Protein AF-A0A2G8KK95-F1 (afdb_monomer)

Structure (mmCIF, N/CA/C/O backbone):
data_AF-A0A2G8KK95-F1
#
_entry.id   AF-A0A2G8KK95-F1
#
loop_
_atom_site.group_PDB
_atom_site.id
_atom_site.type_symbol
_atom_site.label_atom_id
_atom_site.label_alt_id
_atom_site.label_comp_id
_atom_site.label_asym_id
_atom_site.label_entity_id
_atom_site.label_seq_id
_atom_site.pdbx_PDB_ins_code
_atom_site.Cartn_x
_atom_site.Cartn_y
_atom_site.Cartn_z
_atom_site.occupancy
_atom_site.B_iso_or_equiv
_atom_site.auth_seq_id
_atom_site.auth_comp_id
_atom_site.auth_asym_id
_atom_site.auth_atom_id
_atom_site.pdbx_PDB_model_num
ATOM 1 N N . ASP A 1 1 ? -26.599 20.640 -7.470 1.00 60.91 1 ASP A N 1
ATOM 2 C CA . ASP A 1 1 ? -27.964 20.357 -6.998 1.00 60.91 1 ASP A CA 1
ATOM 3 C C . ASP A 1 1 ? -27.904 19.039 -6.239 1.00 60.91 1 ASP A C 1
ATOM 5 O O . ASP A 1 1 ? -27.429 18.066 -6.807 1.00 60.91 1 ASP A O 1
ATOM 9 N N . THR A 1 2 ? -28.212 19.035 -4.943 1.00 70.31 2 THR A N 1
ATOM 10 C CA . THR A 1 2 ? -28.017 17.878 -4.039 1.00 70.31 2 THR A CA 1
ATOM 11 C C . THR A 1 2 ? -29.329 17.175 -3.678 1.00 70.31 2 THR A C 1
ATOM 13 O O . THR A 1 2 ? -29.336 16.231 -2.890 1.00 70.31 2 THR A O 1
ATOM 16 N N . THR A 1 3 ? -30.442 17.614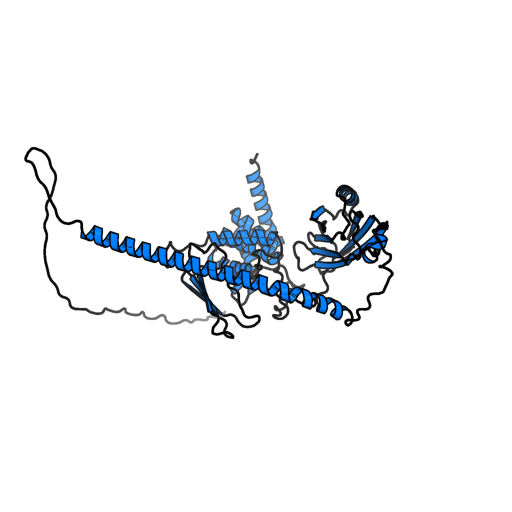 -4.269 1.00 76.06 3 THR A N 1
ATOM 17 C CA . THR A 1 3 ? -31.812 17.208 -3.919 1.00 76.06 3 THR A CA 1
ATOM 18 C C . THR A 1 3 ? -32.092 15.706 -4.058 1.00 76.06 3 THR A C 1
ATOM 20 O O . THR A 1 3 ? -32.902 15.180 -3.302 1.00 76.06 3 THR A O 1
ATOM 23 N N . GLY A 1 4 ? -31.394 14.997 -4.953 1.00 85.81 4 GLY A N 1
ATOM 24 C CA . GLY A 1 4 ? -31.531 13.543 -5.139 1.00 85.81 4 GLY A CA 1
ATOM 25 C C . GLY A 1 4 ? -30.644 12.658 -4.248 1.00 85.81 4 GLY A C 1
ATOM 26 O O . GLY A 1 4 ? -30.810 11.439 -4.264 1.00 85.81 4 GLY A O 1
ATOM 27 N N . ILE A 1 5 ? -29.703 13.224 -3.477 1.00 88.94 5 ILE A N 1
ATOM 28 C CA . ILE A 1 5 ? -28.733 12.432 -2.692 1.00 88.94 5 ILE A CA 1
ATOM 29 C C . ILE A 1 5 ? -29.410 11.581 -1.597 1.00 88.94 5 ILE A C 1
ATOM 31 O O . ILE A 1 5 ? -29.092 10.395 -1.521 1.00 88.94 5 ILE A O 1
ATOM 35 N N . PRO A 1 6 ? -30.368 12.091 -0.792 1.00 89.56 6 PRO A N 1
ATOM 36 C CA . PRO A 1 6 ? -31.013 11.280 0.248 1.00 89.56 6 PRO A CA 1
ATOM 37 C C . PRO A 1 6 ? -31.802 10.089 -0.314 1.00 89.56 6 PRO A C 1
ATOM 39 O O . PRO A 1 6 ? -31.794 9.008 0.270 1.00 89.56 6 PRO A O 1
ATOM 42 N N . GLU A 1 7 ? -32.445 10.257 -1.475 1.00 91.25 7 GLU A N 1
ATOM 43 C CA . GLU A 1 7 ? -33.155 9.166 -2.151 1.00 91.25 7 GLU A CA 1
ATOM 44 C C . GLU A 1 7 ? -32.170 8.117 -2.691 1.00 91.25 7 GLU A C 1
ATOM 46 O O . GLU A 1 7 ? -32.394 6.916 -2.540 1.00 91.25 7 GLU A O 1
ATOM 51 N N . ALA A 1 8 ? -31.045 8.553 -3.269 1.00 92.31 8 ALA A N 1
ATOM 52 C CA . ALA A 1 8 ? -29.988 7.651 -3.716 1.00 92.31 8 ALA A CA 1
ATOM 53 C C . ALA A 1 8 ? -29.384 6.842 -2.552 1.00 92.31 8 ALA A C 1
ATOM 55 O O . ALA A 1 8 ? -29.247 5.627 -2.684 1.00 92.31 8 ALA A O 1
ATOM 56 N N . LEU A 1 9 ? -29.106 7.484 -1.410 1.00 91.88 9 LEU A N 1
ATOM 57 C CA . LEU A 1 9 ? -28.622 6.823 -0.191 1.00 91.88 9 LEU A CA 1
ATOM 58 C C . LEU A 1 9 ? -29.627 5.797 0.346 1.00 91.88 9 LEU A C 1
ATOM 60 O O . LEU A 1 9 ? -29.241 4.674 0.658 1.00 91.88 9 LEU A O 1
ATOM 64 N N . SER A 1 10 ? -30.919 6.138 0.393 1.00 91.12 10 SER A N 1
ATOM 65 C CA . SER A 1 10 ? -31.965 5.200 0.822 1.00 91.12 10 SER A CA 1
ATOM 66 C C . SER A 1 10 ? -32.035 3.969 -0.090 1.00 91.12 10 SER A C 1
ATOM 68 O O . SER A 1 10 ? -32.030 2.844 0.407 1.00 91.12 10 SER A O 1
ATOM 70 N N . ARG A 1 11 ? -32.016 4.159 -1.419 1.00 94.06 11 ARG A N 1
ATOM 71 C CA . ARG A 1 11 ? -31.996 3.042 -2.383 1.00 94.06 11 ARG A CA 1
ATOM 72 C C . ARG A 1 11 ? -30.727 2.191 -2.259 1.00 94.06 11 ARG A C 1
ATOM 74 O O . ARG A 1 11 ? -30.816 0.974 -2.393 1.00 94.06 11 ARG A O 1
ATOM 81 N N . ALA A 1 12 ? -29.576 2.807 -1.981 1.00 94.56 12 ALA A N 1
ATOM 82 C CA . ALA A 1 12 ? -28.319 2.097 -1.752 1.00 94.56 12 ALA A CA 1
ATOM 83 C C . ALA A 1 12 ? -28.360 1.250 -0.467 1.00 94.56 12 ALA A C 1
ATOM 85 O O . ALA A 1 12 ? -28.041 0.066 -0.531 1.00 94.56 12 ALA A O 1
ATOM 86 N N . SER A 1 13 ? -28.835 1.800 0.661 1.00 93.69 13 SER A N 1
ATOM 87 C CA . SER A 1 13 ? -29.000 1.044 1.918 1.00 93.69 13 SER A CA 1
ATOM 88 C C . SER A 1 13 ? -29.896 -0.177 1.711 1.00 93.69 13 SER A C 1
ATOM 90 O O . SER A 1 13 ? -29.483 -1.300 1.983 1.00 93.69 13 SER A O 1
ATOM 92 N N . THR A 1 14 ? -31.077 0.010 1.112 1.00 94.50 14 THR A N 1
ATOM 93 C CA . THR A 1 14 ? -32.014 -1.093 0.838 1.00 94.50 14 THR A CA 1
ATOM 94 C C . THR A 1 14 ? -31.444 -2.146 -0.119 1.00 94.50 14 THR A C 1
ATOM 96 O O . THR A 1 14 ? -31.793 -3.321 -0.004 1.00 94.50 14 THR A O 1
ATOM 99 N N . PHE A 1 15 ? -30.563 -1.771 -1.052 1.00 95.88 15 PHE A N 1
ATOM 100 C CA . PHE A 1 15 ? -29.852 -2.741 -1.889 1.00 95.88 15 PHE A CA 1
ATOM 101 C C . PHE A 1 15 ? -28.841 -3.563 -1.077 1.00 95.88 15 PHE A C 1
ATOM 103 O O . PHE A 1 15 ? -28.842 -4.793 -1.189 1.00 95.88 15 PHE A O 1
ATOM 110 N N . LEU A 1 16 ? -28.014 -2.901 -0.256 1.00 95.88 16 LEU A N 1
ATOM 111 C CA . LEU A 1 16 ? -27.007 -3.548 0.591 1.00 95.88 16 LEU A CA 1
ATOM 112 C C . LEU A 1 16 ? -27.654 -4.506 1.595 1.00 95.88 16 LEU A C 1
ATOM 114 O O . LEU A 1 16 ? -27.241 -5.658 1.673 1.00 95.88 16 LEU A O 1
ATOM 118 N N . GLU A 1 17 ? -28.726 -4.079 2.268 1.00 95.19 17 GLU A N 1
ATOM 119 C CA . GLU A 1 17 ? -29.513 -4.874 3.228 1.00 95.19 17 GLU A CA 1
ATOM 120 C C . GLU A 1 17 ? -29.966 -6.234 2.662 1.00 95.19 17 GLU A C 1
ATOM 122 O O . GLU A 1 17 ? -30.062 -7.218 3.394 1.00 95.19 17 GLU A O 1
ATOM 127 N N . GLN A 1 18 ? -30.197 -6.318 1.348 1.00 95.38 18 GLN A N 1
ATOM 128 C CA . GLN A 1 18 ? -30.616 -7.546 0.662 1.00 95.38 18 GLN A CA 1
ATOM 129 C C . GLN A 1 18 ? -29.451 -8.482 0.289 1.00 95.38 18 GLN A C 1
ATOM 131 O O . GLN A 1 18 ? -29.699 -9.644 -0.037 1.00 95.38 18 GLN A O 1
ATOM 136 N N . GLN A 1 19 ? -28.193 -8.023 0.334 1.00 94.94 19 GLN A N 1
ATOM 137 C CA . GLN A 1 19 ? -27.037 -8.813 -0.114 1.00 94.94 19 GLN A CA 1
ATOM 138 C C . GLN A 1 19 ? -26.470 -9.777 0.939 1.00 94.94 19 GLN A C 1
ATOM 140 O O . GLN A 1 19 ? -25.648 -10.613 0.567 1.00 94.94 19 GLN A O 1
ATOM 145 N N . LEU A 1 20 ? -26.897 -9.725 2.211 1.00 93.19 20 LEU A N 1
ATOM 146 C CA . LEU A 1 20 ? -26.263 -10.481 3.310 1.00 93.19 20 LEU A CA 1
ATOM 147 C C . LEU A 1 20 ? -26.042 -11.969 2.978 1.00 93.19 20 LEU A C 1
ATOM 149 O O . LEU A 1 20 ? -24.920 -12.457 3.036 1.00 93.19 20 LEU A O 1
ATOM 153 N N . ASN A 1 21 ? -27.087 -12.667 2.519 1.00 92.44 21 ASN A N 1
ATOM 154 C CA . ASN A 1 21 ? -27.018 -14.093 2.161 1.00 92.44 21 ASN A CA 1
ATOM 155 C C . ASN A 1 21 ? -26.041 -14.405 1.011 1.00 92.44 21 ASN A C 1
ATOM 157 O O . ASN A 1 21 ? -25.591 -15.543 0.879 1.00 92.44 21 ASN A O 1
ATOM 161 N N . ARG A 1 22 ? -25.747 -13.420 0.152 1.00 91.75 22 ARG A N 1
ATOM 162 C CA . ARG A 1 22 ? -24.818 -13.548 -0.978 1.00 91.75 22 ARG A CA 1
ATOM 163 C C . ARG A 1 22 ? -23.371 -13.343 -0.536 1.00 91.75 22 ARG A C 1
ATOM 165 O O . ARG A 1 22 ? -22.511 -14.080 -1.001 1.00 91.75 22 ARG A O 1
ATOM 172 N N . ILE A 1 23 ? -23.124 -12.376 0.350 1.00 92.25 23 ILE A N 1
ATOM 173 C CA . ILE A 1 23 ? -21.772 -11.994 0.792 1.00 92.25 23 ILE A CA 1
ATOM 174 C C . ILE A 1 23 ? -21.347 -12.630 2.125 1.00 92.25 23 ILE A C 1
ATOM 176 O O . ILE A 1 23 ? -20.234 -12.411 2.566 1.00 92.25 23 ILE A O 1
ATOM 180 N N . GLN A 1 24 ? -22.182 -13.458 2.761 1.00 89.00 24 GLN A N 1
ATOM 181 C CA . GLN A 1 24 ? -21.919 -14.102 4.066 1.00 89.00 24 GLN A CA 1
ATOM 182 C C . GLN A 1 24 ? -20.615 -14.934 4.186 1.00 89.00 24 GLN A C 1
ATOM 184 O O . GLN A 1 24 ? -20.319 -15.430 5.269 1.00 89.00 24 GLN A O 1
ATOM 189 N N . ARG A 1 25 ? -19.875 -15.151 3.090 1.00 86.00 25 ARG A N 1
ATOM 190 C CA . ARG A 1 25 ? -18.564 -15.835 3.049 1.00 86.00 25 ARG A CA 1
ATOM 191 C C . ARG A 1 25 ? -17.423 -14.943 2.548 1.00 86.00 25 ARG A C 1
ATOM 193 O O . ARG A 1 25 ? -16.309 -15.423 2.408 1.00 86.00 25 ARG A O 1
ATOM 200 N N . ASP A 1 26 ? -17.717 -13.687 2.243 1.00 88.75 26 ASP A N 1
ATOM 201 C CA . ASP A 1 26 ? -16.790 -12.696 1.709 1.00 88.75 26 ASP A CA 1
ATOM 202 C C . ASP A 1 26 ? -16.532 -11.658 2.818 1.00 88.75 26 ASP A C 1
ATOM 204 O O . ASP A 1 26 ? -17.350 -10.750 3.014 1.00 88.75 26 ASP A O 1
ATOM 208 N N . PRO A 1 27 ? -15.458 -11.818 3.615 1.00 91.00 27 PRO A N 1
ATOM 209 C CA . PRO A 1 27 ? -15.179 -10.927 4.737 1.00 91.00 27 PRO A CA 1
ATOM 210 C C . PRO A 1 27 ? -14.859 -9.498 4.279 1.00 91.00 27 PRO A C 1
ATOM 212 O O . PRO A 1 27 ? -15.204 -8.553 4.988 1.00 91.00 27 PRO A O 1
ATOM 215 N N . PHE A 1 28 ? -14.284 -9.325 3.084 1.00 91.00 28 PHE A N 1
ATOM 216 C CA . PHE A 1 28 ? -13.981 -8.017 2.503 1.00 91.00 28 PHE A CA 1
ATOM 217 C C . PHE A 1 28 ? -15.271 -7.244 2.192 1.00 91.00 28 PHE A C 1
ATOM 219 O O . PHE A 1 28 ? -15.488 -6.140 2.706 1.00 91.00 28 PHE A O 1
ATOM 226 N N . ALA A 1 29 ? -16.197 -7.854 1.443 1.00 93.00 29 ALA A N 1
ATOM 227 C CA . ALA A 1 29 ? -17.495 -7.249 1.157 1.00 93.00 29 ALA A CA 1
ATOM 228 C C . ALA A 1 29 ? -18.336 -7.050 2.429 1.00 93.00 29 ALA A C 1
ATOM 230 O O . ALA A 1 29 ? -19.009 -6.022 2.561 1.00 93.00 29 ALA A O 1
ATOM 231 N N . LEU A 1 30 ? -18.295 -7.992 3.382 1.00 95.12 30 LEU A N 1
ATOM 232 C CA . LEU A 1 30 ? -18.975 -7.853 4.675 1.00 95.12 30 LEU A CA 1
ATOM 233 C C . LEU A 1 30 ? -18.446 -6.666 5.479 1.00 95.12 30 LEU A C 1
ATOM 235 O O . LEU A 1 30 ? -19.264 -5.916 6.013 1.00 95.12 30 LEU A O 1
ATOM 239 N N . ALA A 1 31 ? -17.130 -6.463 5.563 1.00 96.31 31 ALA A N 1
ATOM 240 C CA . ALA A 1 31 ? -16.537 -5.359 6.318 1.00 96.31 31 ALA A CA 1
ATOM 241 C C . ALA A 1 31 ? -17.004 -3.997 5.778 1.00 96.31 31 ALA A C 1
ATOM 243 O O . ALA A 1 31 ? -17.543 -3.178 6.532 1.00 96.31 31 ALA A O 1
ATOM 244 N N . ILE A 1 32 ? -16.912 -3.800 4.457 1.00 95.88 32 ILE A N 1
ATOM 245 C CA . ILE A 1 32 ? -17.357 -2.573 3.774 1.00 95.88 32 ILE A CA 1
ATOM 246 C C . ILE A 1 32 ? -18.867 -2.357 3.954 1.00 95.88 32 ILE A C 1
ATOM 248 O O . ILE A 1 32 ? -19.299 -1.263 4.329 1.00 95.88 32 ILE A O 1
ATOM 252 N N . CYS A 1 33 ? -19.683 -3.394 3.732 1.00 96.38 33 CYS A N 1
ATOM 253 C CA . CYS A 1 33 ? -21.138 -3.295 3.884 1.00 96.38 33 CYS A CA 1
ATOM 254 C C . CYS A 1 33 ? -21.543 -3.003 5.333 1.00 96.38 33 CYS A C 1
ATOM 256 O O . CYS A 1 33 ? -22.437 -2.188 5.557 1.00 96.38 33 CYS A O 1
ATOM 258 N N . THR A 1 34 ? -20.880 -3.623 6.314 1.00 97.19 34 THR A N 1
ATOM 259 C CA . THR A 1 34 ? -21.140 -3.381 7.741 1.00 97.19 34 THR A CA 1
ATOM 260 C C . THR A 1 34 ? -20.841 -1.927 8.090 1.00 97.19 34 THR A C 1
ATOM 262 O O . THR A 1 34 ? -21.708 -1.253 8.640 1.00 97.19 34 THR A O 1
ATOM 265 N N . TYR A 1 35 ? -19.669 -1.405 7.711 1.00 97.50 35 TYR A N 1
ATOM 266 C CA . TYR A 1 35 ? -19.308 -0.009 7.971 1.00 97.50 35 TYR A CA 1
ATOM 267 C C . TYR A 1 35 ? -20.305 0.976 7.338 1.00 97.50 35 TYR A C 1
ATOM 269 O O . TYR A 1 35 ? -20.819 1.864 8.023 1.00 97.50 35 TYR A O 1
ATOM 277 N N . ALA A 1 36 ? -20.652 0.779 6.062 1.00 96.88 36 ALA A N 1
ATOM 278 C CA . ALA A 1 36 ? -21.606 1.631 5.352 1.00 96.88 36 ALA A CA 1
ATOM 279 C C . ALA A 1 36 ? -23.016 1.605 5.976 1.00 96.88 36 ALA A C 1
ATOM 281 O O . ALA A 1 36 ? -23.648 2.655 6.118 1.00 96.88 36 ALA A O 1
ATOM 282 N N . LEU A 1 37 ? -23.506 0.428 6.382 1.00 96.69 37 LEU A N 1
ATOM 283 C CA . LEU A 1 37 ? -24.818 0.273 7.021 1.00 96.69 37 LEU A CA 1
ATOM 284 C C . LEU A 1 37 ? -24.848 0.849 8.444 1.00 96.69 37 LEU A C 1
ATOM 286 O O . LEU A 1 37 ? -25.856 1.453 8.818 1.00 96.69 37 LEU A O 1
ATOM 290 N N . THR A 1 38 ? -23.759 0.722 9.212 1.00 96.31 38 THR A N 1
ATOM 291 C CA . THR A 1 38 ? -23.624 1.342 10.542 1.00 96.31 38 THR A CA 1
ATOM 292 C C . THR A 1 38 ? -23.627 2.868 10.435 1.00 96.31 38 THR A C 1
ATOM 294 O O . THR A 1 38 ? -24.418 3.516 11.118 1.00 96.31 38 THR A O 1
ATOM 297 N N . LEU A 1 39 ? -22.841 3.454 9.518 1.00 95.06 39 LEU A N 1
ATOM 298 C CA . LEU A 1 39 ? -22.873 4.901 9.244 1.00 95.06 39 LEU A CA 1
ATOM 299 C C . LEU A 1 39 ? -24.251 5.387 8.766 1.00 95.06 39 LEU A C 1
ATOM 301 O O . LEU A 1 39 ? -24.680 6.486 9.115 1.00 95.06 39 LEU A O 1
ATOM 305 N N . GLY A 1 40 ? -24.950 4.575 7.969 1.00 92.31 40 GLY A N 1
ATOM 306 C CA . GLY A 1 40 ? -26.310 4.856 7.507 1.00 92.31 40 GLY A CA 1
ATOM 307 C C . GLY A 1 40 ? -27.395 4.706 8.582 1.00 92.31 40 GLY A C 1
ATOM 308 O O . GLY A 1 40 ? -28.545 5.057 8.321 1.00 92.31 40 GLY A O 1
ATOM 309 N N . GLY A 1 41 ? -27.063 4.183 9.769 1.00 92.94 41 GLY A N 1
ATOM 310 C CA . GLY A 1 41 ? -28.029 3.893 10.831 1.00 92.94 41 GLY A CA 1
ATOM 311 C C . GLY A 1 41 ? -29.037 2.795 10.469 1.00 92.94 41 GLY A C 1
ATOM 312 O O . GLY A 1 41 ? -30.161 2.805 10.976 1.00 92.94 41 GLY A O 1
ATOM 313 N N . SER A 1 42 ? -28.677 1.872 9.569 1.00 94.81 42 SER A N 1
ATOM 314 C CA . SER A 1 42 ? -29.578 0.803 9.124 1.00 94.81 42 SER A CA 1
ATOM 315 C C . SER A 1 42 ? -29.850 -0.201 10.255 1.00 94.81 42 SER A C 1
ATOM 317 O O . SER A 1 42 ? -28.908 -0.663 10.906 1.00 94.81 42 SER A O 1
ATOM 319 N N . PRO A 1 43 ? -31.110 -0.637 10.467 1.00 93.06 43 PRO A N 1
ATOM 320 C CA . PRO A 1 43 ? -31.439 -1.627 11.495 1.00 93.06 43 PRO A CA 1
ATOM 321 C C . PRO A 1 43 ? -30.816 -3.008 11.233 1.00 93.06 43 PRO A C 1
ATOM 323 O O . PRO A 1 43 ? -30.762 -3.831 12.144 1.00 93.06 43 PRO A O 1
ATOM 326 N N . PHE A 1 44 ? -30.337 -3.275 10.012 1.00 93.81 44 PHE A N 1
ATOM 327 C CA . PHE A 1 44 ? -29.673 -4.531 9.656 1.00 93.81 44 PHE A CA 1
ATOM 328 C C . PHE A 1 44 ? -28.169 -4.539 9.958 1.00 93.81 44 PHE A C 1
ATOM 330 O O . PHE A 1 44 ? -27.567 -5.612 9.918 1.00 93.81 44 PHE A O 1
ATOM 337 N N . ALA A 1 45 ? -27.559 -3.394 10.296 1.00 94.69 45 ALA A N 1
ATOM 338 C CA . ALA A 1 45 ? -26.118 -3.285 10.540 1.00 94.69 45 ALA A CA 1
ATOM 339 C C . ALA A 1 45 ? -25.612 -4.312 11.572 1.00 94.69 45 ALA A C 1
ATOM 341 O O . ALA A 1 45 ? -24.604 -4.975 11.342 1.00 94.69 45 ALA A O 1
ATOM 342 N N . GLY A 1 46 ? -26.374 -4.546 12.649 1.00 94.06 46 GLY A N 1
ATOM 343 C CA . GLY A 1 46 ? -26.054 -5.566 13.655 1.00 94.06 46 GLY A CA 1
ATOM 344 C C . GLY A 1 46 ? -26.033 -7.006 13.116 1.00 94.06 46 GLY A C 1
ATOM 345 O O . GLY A 1 46 ? -25.226 -7.811 13.566 1.00 94.06 46 GLY A O 1
ATOM 346 N N . SER A 1 47 ? -26.863 -7.343 12.121 1.00 95.38 47 SER A N 1
ATOM 347 C CA . SER A 1 47 ? -26.868 -8.679 11.498 1.00 95.38 47 SER A CA 1
ATOM 348 C C . SER A 1 47 ? -25.674 -8.894 10.567 1.00 95.38 47 SER A C 1
ATOM 350 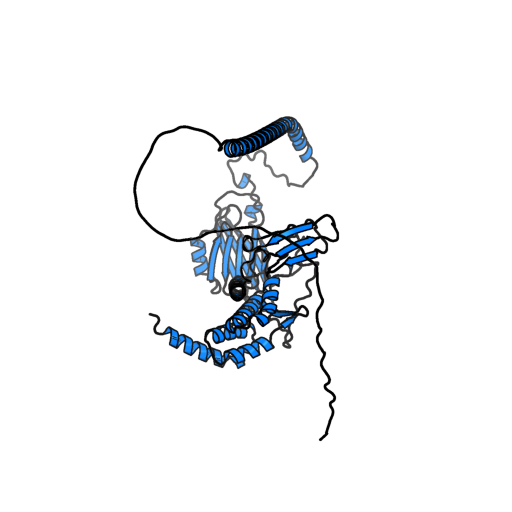O O . SER A 1 47 ? -25.076 -9.972 10.572 1.00 95.38 47 SER A O 1
ATOM 352 N N . PHE A 1 48 ? -25.297 -7.863 9.805 1.00 96.88 48 PHE A N 1
ATOM 353 C CA . PHE A 1 48 ? -24.050 -7.864 9.033 1.00 96.88 48 PHE A CA 1
ATOM 354 C C . PHE A 1 48 ? -22.852 -8.004 9.972 1.00 96.88 48 PHE A C 1
ATOM 356 O O . PHE A 1 48 ? -21.999 -8.863 9.754 1.00 96.88 48 PHE A O 1
ATOM 363 N N . ARG A 1 49 ? -22.861 -7.257 11.081 1.00 95.00 49 ARG A N 1
ATOM 364 C CA . ARG A 1 49 ? -21.809 -7.306 12.088 1.00 95.00 49 ARG A CA 1
ATOM 365 C C . ARG A 1 49 ? -21.650 -8.683 12.730 1.00 95.00 49 ARG A C 1
ATOM 367 O O . ARG A 1 49 ? -20.564 -9.235 12.656 1.00 95.00 49 ARG A O 1
ATOM 374 N N . SER A 1 50 ? -22.714 -9.300 13.249 1.00 95.25 50 SER A N 1
ATOM 375 C CA . SER A 1 50 ? -22.602 -10.657 13.818 1.00 95.25 50 SER A CA 1
ATOM 376 C C . SER A 1 50 ? -22.118 -11.703 12.803 1.00 95.25 50 SER A C 1
ATOM 378 O O . SER A 1 50 ? -21.526 -12.707 13.194 1.00 95.25 50 SER A O 1
ATOM 380 N N . THR A 1 51 ? -22.350 -11.476 11.505 1.00 95.00 51 THR A N 1
ATOM 381 C CA . THR A 1 51 ? -21.810 -12.327 10.433 1.00 95.00 51 THR A CA 1
ATOM 382 C C . THR A 1 51 ? -20.311 -12.076 10.239 1.00 95.00 51 THR A C 1
ATOM 384 O O . THR A 1 51 ? -19.542 -13.033 10.211 1.00 95.00 51 THR A O 1
ATOM 387 N N . LEU A 1 52 ? -19.879 -10.811 10.192 1.00 95.06 52 LEU A N 1
ATOM 388 C CA . LEU A 1 52 ? -18.465 -10.423 10.142 1.00 95.06 52 LEU A CA 1
ATOM 389 C C . LEU A 1 52 ? -17.679 -10.959 11.353 1.00 95.06 52 LEU A C 1
ATOM 391 O O . LEU A 1 52 ? -16.621 -11.557 11.176 1.00 95.06 52 LEU A O 1
ATOM 395 N N . ASP A 1 53 ? -18.226 -10.833 12.564 1.00 94.12 53 ASP A N 1
ATOM 396 C CA . ASP A 1 53 ? -17.620 -11.339 13.805 1.00 94.12 53 ASP A CA 1
ATOM 397 C C . ASP A 1 53 ? -17.439 -12.866 13.777 1.00 94.12 53 ASP A C 1
ATOM 399 O O . ASP A 1 53 ? -16.472 -13.391 14.323 1.00 94.12 53 ASP A O 1
ATOM 403 N N . SER A 1 54 ? -18.332 -13.597 13.095 1.00 92.88 54 SER A N 1
ATOM 404 C CA . SER A 1 54 ? -18.219 -15.056 12.938 1.00 92.88 54 SER A CA 1
ATOM 405 C C . SER A 1 54 ? -17.083 -15.502 12.006 1.00 92.88 54 SER A C 1
ATOM 407 O O . SER A 1 54 ? -16.689 -16.667 12.052 1.00 92.88 54 SER A O 1
ATOM 409 N N . LEU A 1 55 ? -16.545 -14.581 11.197 1.00 91.44 55 LEU A N 1
ATOM 410 C CA . LEU A 1 55 ? -15.382 -14.785 10.325 1.00 91.44 55 LEU A CA 1
ATOM 411 C C . LEU A 1 55 ? -14.074 -14.245 10.939 1.00 91.44 55 LEU A C 1
ATOM 413 O O . LEU A 1 55 ? -13.023 -14.342 10.312 1.00 91.44 55 LEU A O 1
ATOM 417 N N . ALA A 1 56 ? -14.123 -13.660 12.140 1.00 91.50 56 ALA A N 1
ATOM 418 C CA . ALA A 1 56 ? -12.970 -13.024 12.768 1.00 91.50 56 ALA A CA 1
ATOM 419 C C . ALA A 1 56 ? -11.939 -14.052 13.266 1.00 91.50 56 ALA A C 1
ATOM 421 O O . ALA A 1 56 ? -12.251 -14.968 14.034 1.00 91.50 56 ALA A O 1
ATOM 422 N N . ILE A 1 57 ? -10.673 -13.867 12.891 1.00 89.44 57 ILE A N 1
ATOM 423 C CA . ILE A 1 57 ? -9.569 -14.745 13.282 1.00 89.44 57 ILE A CA 1
ATOM 424 C C . ILE A 1 57 ? -8.879 -14.174 14.515 1.00 89.44 57 ILE A C 1
ATOM 426 O O . ILE A 1 57 ? -8.193 -13.152 14.454 1.00 89.44 57 ILE A O 1
ATOM 430 N N . SER A 1 58 ? -9.022 -14.884 15.634 1.00 86.44 58 SER A N 1
ATOM 431 C CA . SER A 1 58 ? -8.310 -14.600 16.882 1.00 86.44 58 SER A CA 1
ATOM 432 C C . SER A 1 58 ? -6.998 -15.383 16.962 1.00 86.44 58 SER A C 1
ATOM 434 O O . SER A 1 58 ? -6.993 -16.593 17.194 1.00 86.44 58 SER A O 1
ATOM 436 N N . THR A 1 59 ? -5.868 -14.694 16.818 1.00 78.94 59 THR A N 1
ATOM 437 C CA . THR A 1 59 ? -4.532 -15.275 17.028 1.00 78.94 59 THR A CA 1
ATOM 438 C C . THR A 1 59 ? -4.315 -15.562 18.518 1.00 78.94 59 THR A C 1
ATOM 440 O O . THR A 1 59 ? -4.798 -14.821 19.374 1.00 78.94 59 THR A O 1
ATOM 443 N N . GLY A 1 60 ? -3.526 -16.587 18.866 1.00 70.94 60 GLY A N 1
ATOM 444 C CA . GLY A 1 60 ? -3.248 -16.970 20.266 1.00 70.94 60 GLY A CA 1
ATOM 445 C C . GLY A 1 60 ? -2.604 -15.884 21.150 1.00 70.94 60 GLY A C 1
ATOM 446 O O 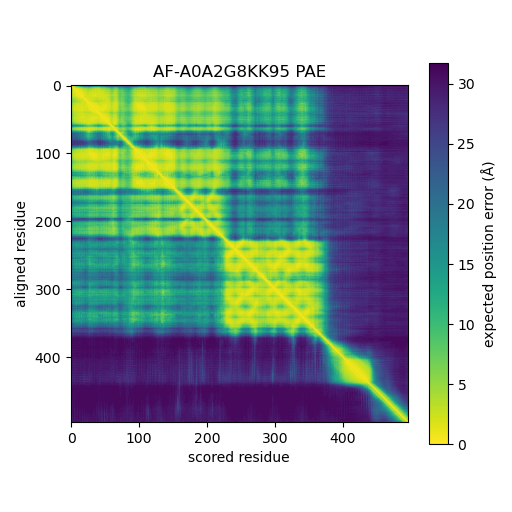. GLY A 1 60 ? -2.525 -16.043 22.364 1.00 70.94 60 GLY A O 1
ATOM 447 N N . THR A 1 61 ? -2.168 -14.770 20.557 1.00 73.31 61 THR A N 1
ATOM 448 C CA . THR A 1 61 ? -1.678 -13.546 21.215 1.00 73.31 61 THR A CA 1
ATOM 449 C C . THR A 1 61 ? -2.782 -12.533 21.571 1.00 73.31 61 THR A C 1
ATOM 451 O O . THR A 1 61 ? -2.478 -11.479 22.137 1.00 73.31 61 THR A O 1
ATOM 454 N N . GLY A 1 62 ? -4.048 -12.822 21.251 1.00 84.00 62 GLY A N 1
ATOM 455 C CA . GLY A 1 62 ? -5.180 -11.908 21.437 1.00 84.00 62 GLY A CA 1
ATOM 456 C C . GLY A 1 62 ? -5.244 -10.785 20.396 1.00 84.00 62 GLY A C 1
ATOM 457 O O . GLY A 1 62 ? -5.661 -9.677 20.723 1.00 84.00 62 GLY A O 1
ATOM 458 N N . LEU A 1 63 ? -4.777 -11.051 19.173 1.00 90.12 63 LEU A N 1
ATOM 459 C CA . LEU A 1 63 ? -4.922 -10.173 18.005 1.00 90.12 63 LEU A CA 1
ATOM 460 C C . LEU A 1 63 ? -6.107 -10.647 17.157 1.00 90.12 63 LEU A C 1
ATOM 462 O O . LEU A 1 63 ? -6.312 -11.857 17.054 1.00 90.12 63 LEU A O 1
ATOM 466 N N . VAL A 1 64 ? -6.852 -9.720 16.548 1.00 92.38 64 VAL A N 1
ATOM 467 C CA . VAL A 1 64 ? -8.032 -10.028 15.719 1.00 92.38 64 VAL A CA 1
ATOM 468 C C . VAL A 1 64 ? -7.879 -9.417 14.328 1.00 92.38 64 VAL A C 1
ATOM 470 O O . VAL A 1 64 ? -7.472 -8.264 14.211 1.00 92.38 64 VAL A O 1
ATOM 473 N N . HIS A 1 65 ? -8.200 -10.195 13.295 1.00 92.38 65 HIS A N 1
ATOM 474 C CA . HIS A 1 65 ? -8.153 -9.796 11.884 1.00 92.38 65 HIS A CA 1
ATOM 475 C C . HIS A 1 65 ? -9.090 -10.656 11.030 1.00 92.38 65 HIS A C 1
ATOM 477 O O . HIS A 1 65 ? -9.688 -11.613 11.530 1.00 92.38 65 HIS A O 1
ATOM 483 N N . TRP A 1 66 ? -9.196 -10.323 9.747 1.00 92.06 66 TRP A N 1
ATOM 484 C CA . TRP A 1 66 ? -9.952 -11.066 8.742 1.00 92.06 66 TRP A CA 1
ATOM 485 C C . TRP A 1 66 ? -9.055 -11.380 7.541 1.00 92.06 66 TRP A C 1
ATOM 487 O O . TRP A 1 66 ? -8.155 -10.604 7.226 1.00 92.06 66 TRP A O 1
ATOM 497 N N . THR A 1 67 ? -9.321 -12.505 6.874 1.00 86.44 67 THR A N 1
ATOM 498 C CA . THR A 1 67 ? -8.645 -12.916 5.636 1.00 86.44 67 THR A CA 1
ATOM 499 C C . THR A 1 67 ? -9.621 -13.579 4.673 1.00 86.44 67 THR A C 1
ATOM 501 O O . THR A 1 67 ? -10.571 -14.240 5.097 1.00 86.44 67 THR A O 1
ATOM 504 N N . ASP A 1 68 ? -9.367 -13.411 3.381 1.00 77.06 68 ASP A N 1
ATOM 505 C CA . ASP A 1 68 ? -9.966 -14.148 2.268 1.00 77.06 68 ASP A CA 1
ATOM 506 C C . ASP A 1 68 ? -9.155 -15.404 1.886 1.00 77.06 68 ASP A C 1
ATOM 508 O O . ASP A 1 68 ? -9.626 -16.226 1.098 1.00 77.06 68 ASP A O 1
ATOM 512 N N . ASN A 1 69 ? -7.969 -15.599 2.475 1.00 69.44 69 ASN A N 1
ATOM 513 C CA . ASN A 1 69 ? -7.082 -16.724 2.198 1.00 69.44 69 ASN A CA 1
ATOM 514 C C . ASN A 1 69 ? -7.597 -18.037 2.822 1.00 69.44 69 ASN A C 1
ATOM 516 O O . ASN A 1 69 ? -7.222 -18.440 3.930 1.00 69.44 69 ASN A O 1
ATOM 520 N N . THR A 1 70 ? -8.486 -18.713 2.095 1.00 64.94 70 THR A N 1
ATOM 521 C CA . THR A 1 70 ? -9.052 -20.018 2.463 1.00 64.94 70 THR A CA 1
ATOM 522 C C . THR A 1 70 ? -8.718 -21.100 1.441 1.00 64.94 70 THR A C 1
ATOM 524 O O . THR A 1 70 ? -8.729 -20.842 0.240 1.00 64.94 70 THR A O 1
ATOM 527 N N . ASP A 1 71 ? -8.473 -22.326 1.909 1.00 56.88 71 ASP A N 1
ATOM 528 C CA . ASP A 1 71 ? -8.248 -23.494 1.052 1.00 56.88 71 ASP A CA 1
ATOM 529 C C . ASP A 1 71 ? -9.524 -23.924 0.297 1.00 56.88 71 ASP A C 1
ATOM 531 O O . ASP A 1 71 ? -10.627 -23.442 0.564 1.00 56.88 71 ASP A O 1
ATOM 535 N N . GLU A 1 72 ? -9.401 -24.887 -0.628 1.00 50.84 72 GLU A N 1
ATOM 536 C CA . GLU A 1 72 ? -10.545 -25.459 -1.369 1.00 50.84 72 GLU A CA 1
ATOM 537 C C . GLU A 1 72 ? -11.654 -26.042 -0.462 1.00 50.84 72 GLU A C 1
ATOM 539 O O . GLU A 1 72 ? -12.774 -26.285 -0.920 1.00 50.84 72 GLU A O 1
ATOM 544 N N . PHE A 1 73 ? -11.367 -26.271 0.824 1.00 55.91 73 PHE A N 1
ATOM 545 C CA . PHE A 1 73 ? -12.298 -26.789 1.826 1.00 55.91 73 PHE A CA 1
ATOM 546 C C . PHE A 1 73 ? -12.884 -25.689 2.735 1.00 55.91 73 PHE A C 1
ATOM 548 O O . PHE A 1 73 ? -13.732 -25.990 3.581 1.00 55.91 73 PHE A O 1
ATOM 555 N N . GLY A 1 74 ? -12.502 -24.421 2.534 1.00 57.78 74 GLY A N 1
ATOM 556 C CA . GLY A 1 74 ? -12.949 -23.261 3.310 1.00 57.78 74 GLY A CA 1
ATOM 557 C C . GLY A 1 74 ? -12.218 -23.064 4.643 1.00 57.78 74 GLY A C 1
ATOM 558 O O . GLY A 1 74 ? -12.713 -22.337 5.505 1.00 57.78 74 GLY A O 1
ATOM 559 N N . SER A 1 75 ? -11.073 -23.717 4.842 1.00 55.94 75 SER A N 1
ATOM 560 C CA . SER A 1 75 ? -10.215 -23.551 6.022 1.00 55.94 75 SER A CA 1
ATOM 561 C C . SER A 1 75 ? -9.241 -22.399 5.796 1.00 55.94 75 SER A C 1
ATOM 563 O O . SER A 1 75 ? -8.648 -22.305 4.727 1.00 55.94 75 SER A O 1
ATOM 565 N N . VAL A 1 76 ? -9.014 -21.555 6.804 1.00 60.59 76 VAL A N 1
ATOM 566 C CA . VAL A 1 76 ? -8.008 -20.480 6.725 1.00 60.59 76 VAL A CA 1
ATOM 567 C C . VAL A 1 76 ? -6.622 -21.072 6.460 1.00 60.59 76 VAL A C 1
ATOM 569 O O . VAL A 1 76 ? -6.110 -21.842 7.281 1.00 60.59 76 VAL A O 1
ATOM 572 N N . VAL A 1 77 ? -5.997 -20.679 5.350 1.00 60.06 77 VAL A N 1
ATOM 573 C CA . VAL A 1 77 ? -4.599 -21.008 5.071 1.00 60.06 77 VAL A CA 1
ATOM 574 C C . VAL A 1 77 ? -3.750 -20.089 5.931 1.00 60.06 77 VAL A C 1
ATOM 576 O O . VAL A 1 77 ? -3.642 -18.894 5.671 1.00 60.06 77 VAL A O 1
ATOM 579 N N . GLN A 1 78 ? -3.144 -20.631 6.988 1.00 54.88 78 GLN A N 1
ATOM 580 C CA . GLN A 1 78 ? -2.171 -19.837 7.728 1.00 54.88 78 GLN A CA 1
ATOM 581 C C . GLN A 1 78 ? -0.970 -19.556 6.819 1.00 54.88 78 GLN A C 1
ATOM 583 O O . GLN A 1 78 ? -0.468 -20.502 6.198 1.00 54.88 78 GLN A O 1
ATOM 588 N N . PRO A 1 79 ? -0.482 -18.302 6.748 1.00 54.88 79 PRO A N 1
ATOM 589 C CA . PRO A 1 79 ? 0.764 -18.021 6.055 1.00 54.88 79 PRO A CA 1
ATOM 590 C C . PRO A 1 79 ? 1.867 -18.912 6.644 1.00 54.88 79 PRO A C 1
ATOM 592 O O . PRO A 1 79 ? 1.814 -19.246 7.838 1.00 54.88 79 PRO A O 1
ATOM 595 N N . PRO A 1 80 ? 2.863 -19.326 5.836 1.00 52.28 80 PRO A N 1
ATOM 596 C CA . PRO A 1 80 ? 3.974 -20.115 6.347 1.00 52.28 80 PRO A CA 1
ATOM 597 C C . PRO A 1 80 ? 4.567 -19.406 7.574 1.00 52.28 80 PRO A C 1
ATOM 599 O O . PRO A 1 80 ? 4.666 -18.174 7.559 1.00 52.28 80 PRO A O 1
ATOM 602 N N . PRO A 1 81 ? 4.937 -20.141 8.645 1.00 51.16 81 PRO A N 1
ATOM 603 C CA . PRO A 1 81 ? 5.500 -19.527 9.841 1.00 51.16 81 PRO A CA 1
ATOM 604 C C . PRO A 1 81 ? 6.617 -18.576 9.433 1.00 51.16 81 PRO A C 1
ATOM 606 O O . PRO A 1 81 ? 7.462 -18.987 8.637 1.00 51.16 81 PRO A O 1
ATOM 609 N N . ILE A 1 82 ? 6.609 -17.341 9.954 1.00 52.09 82 ILE A N 1
ATOM 610 C CA . ILE A 1 82 ? 7.650 -16.354 9.651 1.00 52.09 82 ILE A CA 1
ATOM 611 C C . ILE A 1 82 ? 8.992 -17.008 9.970 1.00 52.09 82 ILE A C 1
ATOM 613 O O . ILE A 1 82 ? 9.359 -17.176 11.137 1.00 52.09 82 ILE A O 1
ATOM 617 N N . ASP A 1 83 ? 9.700 -17.420 8.922 1.00 46.00 83 ASP A N 1
ATOM 618 C CA . ASP A 1 83 ? 11.045 -17.935 9.054 1.00 46.00 83 ASP A CA 1
ATOM 619 C C . ASP A 1 83 ? 11.878 -16.732 9.481 1.00 46.00 83 ASP A C 1
ATOM 621 O O . ASP A 1 83 ? 12.104 -15.806 8.702 1.00 46.00 83 ASP A O 1
ATOM 625 N N . PHE A 1 84 ? 12.302 -16.714 10.745 1.00 46.91 84 PHE A N 1
ATOM 626 C CA . PHE A 1 84 ? 13.146 -15.649 11.288 1.00 46.91 84 PHE A CA 1
ATOM 627 C C . PHE A 1 84 ? 14.475 -15.514 10.516 1.00 46.91 84 PHE A C 1
ATOM 629 O O . PHE A 1 84 ? 15.178 -14.519 10.684 1.00 46.91 84 PHE A O 1
ATOM 636 N N . LEU A 1 85 ? 14.811 -16.482 9.651 1.00 41.38 85 LEU A N 1
ATOM 637 C CA . LEU A 1 85 ? 15.940 -16.453 8.720 1.00 41.38 85 LEU A CA 1
ATOM 638 C C . LEU A 1 85 ? 15.594 -15.856 7.336 1.00 41.38 85 LEU A C 1
ATOM 640 O O . LEU A 1 85 ? 16.500 -15.636 6.534 1.00 41.38 85 LEU A O 1
ATOM 644 N N . ARG A 1 86 ? 14.313 -15.587 7.033 1.00 50.00 86 ARG A N 1
ATOM 645 C CA . ARG A 1 86 ? 13.825 -15.002 5.764 1.00 50.00 86 ARG A CA 1
ATOM 646 C C . ARG A 1 86 ? 12.780 -13.876 5.942 1.00 50.00 86 ARG A C 1
ATOM 648 O O . ARG A 1 86 ? 11.743 -13.897 5.275 1.00 50.00 86 ARG A O 1
ATOM 655 N N . PRO A 1 87 ? 13.036 -12.841 6.764 1.00 49.12 87 PRO A N 1
ATOM 656 C CA . PRO A 1 87 ? 12.099 -11.728 6.948 1.00 49.12 87 PRO A CA 1
ATOM 657 C C . PRO A 1 87 ? 11.854 -10.860 5.693 1.00 49.12 87 PRO A C 1
ATOM 659 O O . PRO A 1 87 ? 11.082 -9.912 5.773 1.00 49.12 87 PRO A O 1
ATOM 662 N N . TYR A 1 88 ? 12.480 -11.150 4.544 1.00 52.41 88 TYR A N 1
ATOM 663 C CA . TYR A 1 88 ? 12.299 -10.407 3.283 1.00 52.41 88 TYR A CA 1
ATOM 664 C C . TYR A 1 88 ? 11.062 -10.846 2.491 1.00 52.41 88 TYR A C 1
ATOM 666 O O . TYR A 1 88 ? 10.753 -10.251 1.468 1.00 52.41 88 TYR A O 1
ATOM 674 N N . ILE A 1 89 ? 10.386 -11.904 2.947 1.00 50.88 89 ILE A N 1
ATOM 675 C CA . ILE A 1 89 ? 9.216 -12.505 2.291 1.00 50.88 89 ILE A CA 1
ATOM 676 C C . ILE A 1 89 ? 7.903 -11.960 2.891 1.00 50.88 89 ILE A C 1
ATOM 678 O O . ILE A 1 89 ? 6.842 -12.111 2.297 1.00 50.88 89 ILE A O 1
ATOM 682 N N . TYR A 1 90 ? 7.953 -11.320 4.065 1.00 56.72 90 TYR A N 1
ATOM 683 C CA . TYR A 1 90 ? 6.758 -10.808 4.737 1.00 56.72 90 TYR A CA 1
ATOM 684 C C . TYR A 1 90 ? 6.445 -9.370 4.312 1.00 56.72 90 TYR A C 1
ATOM 686 O O . TYR A 1 90 ? 6.796 -8.411 5.002 1.00 56.72 90 TYR A O 1
ATOM 694 N N . GLU A 1 91 ? 5.770 -9.226 3.173 1.00 62.16 91 GLU A N 1
ATOM 695 C CA . GLU A 1 91 ? 4.973 -8.025 2.917 1.00 62.16 91 GLU A CA 1
ATOM 696 C C . GLU A 1 91 ? 3.636 -8.112 3.678 1.00 62.16 91 GLU A C 1
ATOM 698 O O . GLU A 1 91 ? 3.083 -9.210 3.807 1.00 62.16 91 GLU A O 1
ATOM 703 N N . PRO A 1 92 ? 3.094 -6.989 4.191 1.00 64.19 92 PRO A N 1
ATOM 704 C CA . PRO A 1 92 ? 1.780 -6.984 4.823 1.00 64.19 92 PRO A CA 1
ATOM 705 C C . PRO A 1 92 ? 0.706 -7.441 3.823 1.00 64.19 92 PRO A C 1
ATOM 707 O O . PRO A 1 92 ? 0.659 -6.894 2.719 1.00 64.19 92 PRO A O 1
ATOM 710 N N . PRO A 1 93 ? -0.176 -8.392 4.179 1.00 75.38 93 PRO A N 1
ATOM 711 C CA . PRO A 1 93 ? -1.243 -8.844 3.294 1.00 75.38 93 PRO A CA 1
ATOM 712 C C . PRO A 1 93 ? -2.271 -7.719 3.104 1.00 75.38 93 PRO A C 1
ATOM 714 O O . PRO A 1 93 ? -3.149 -7.488 3.933 1.00 75.38 93 PRO A O 1
ATOM 717 N N . THR A 1 94 ? -2.132 -6.985 2.006 1.00 82.38 94 THR A N 1
ATOM 718 C CA . THR A 1 94 ? -2.837 -5.725 1.716 1.00 82.38 94 THR A CA 1
ATOM 719 C C . THR A 1 94 ? -4.358 -5.852 1.791 1.00 82.38 94 THR A C 1
ATOM 721 O O . THR A 1 94 ? -5.010 -5.054 2.464 1.00 82.38 94 THR A O 1
ATOM 724 N N . THR A 1 95 ? -4.925 -6.899 1.189 1.00 84.31 95 THR A N 1
ATOM 725 C CA . THR A 1 95 ? -6.367 -7.181 1.222 1.00 84.31 95 THR A CA 1
ATOM 726 C C . THR A 1 95 ? -6.867 -7.467 2.645 1.00 84.31 95 THR A C 1
ATOM 728 O O . THR A 1 95 ? -7.935 -6.984 3.025 1.00 84.31 95 THR A O 1
ATOM 731 N N . GLU A 1 96 ? -6.082 -8.178 3.469 1.00 88.94 96 GLU A N 1
ATOM 732 C CA . GLU A 1 96 ? -6.388 -8.428 4.890 1.00 88.94 96 GLU A CA 1
ATOM 733 C C . GLU A 1 96 ? -6.341 -7.138 5.720 1.00 88.94 96 GLU A C 1
ATOM 735 O O . GLU A 1 96 ? -7.190 -6.919 6.590 1.00 88.94 96 GLU A O 1
ATOM 740 N N . VAL A 1 97 ? -5.365 -6.266 5.442 1.00 91.31 97 VAL A N 1
ATOM 741 C CA . VAL A 1 97 ? -5.234 -4.945 6.073 1.00 91.31 97 VAL A CA 1
ATOM 742 C C . VAL A 1 97 ? -6.437 -4.071 5.736 1.00 91.31 97 VAL A C 1
ATOM 744 O O . VAL A 1 97 ? -7.041 -3.508 6.648 1.00 91.31 97 VAL A O 1
ATOM 747 N N . GLU A 1 98 ? -6.834 -3.996 4.464 1.00 92.56 98 GLU A N 1
ATOM 748 C CA . GLU A 1 98 ? -7.984 -3.200 4.028 1.00 92.56 98 GLU A CA 1
ATOM 749 C C . GLU A 1 98 ? -9.297 -3.706 4.652 1.00 92.56 98 GLU A C 1
ATOM 751 O O . GLU A 1 98 ? -10.018 -2.919 5.276 1.00 92.56 98 GLU A O 1
ATOM 756 N N . MET A 1 99 ? -9.589 -5.015 4.594 1.00 92.62 99 MET A N 1
ATOM 757 C CA . MET A 1 99 ? -10.810 -5.552 5.219 1.00 92.62 99 MET A CA 1
ATOM 758 C C . MET A 1 99 ? -10.805 -5.401 6.745 1.00 92.62 99 MET A C 1
ATOM 760 O O . MET A 1 99 ? -11.833 -5.053 7.326 1.00 92.62 99 MET A O 1
ATOM 764 N N . SER A 1 100 ? -9.657 -5.590 7.405 1.00 95.56 100 SER A N 1
ATOM 765 C CA . SER A 1 100 ? -9.545 -5.430 8.861 1.00 95.56 100 SER A CA 1
ATOM 766 C C . SER A 1 100 ? -9.641 -3.961 9.288 1.00 95.56 100 SER A C 1
ATOM 768 O O . SER A 1 100 ? -10.166 -3.668 10.363 1.00 95.56 100 SER A O 1
ATOM 770 N N . ALA A 1 101 ? -9.209 -3.020 8.443 1.00 96.94 101 ALA A N 1
ATOM 771 C CA . ALA A 1 101 ? -9.395 -1.588 8.662 1.00 96.94 101 ALA A CA 1
ATOM 772 C C . ALA A 1 101 ? -10.861 -1.156 8.468 1.00 96.94 101 ALA A C 1
ATOM 774 O O . ALA A 1 101 ? -11.381 -0.396 9.288 1.00 96.94 101 ALA A O 1
ATOM 775 N N . TYR A 1 102 ? -11.570 -1.695 7.468 1.00 97.56 102 TYR A N 1
ATOM 776 C CA . TYR A 1 102 ? -13.024 -1.512 7.347 1.00 97.56 102 TYR A CA 1
ATOM 777 C C . TYR A 1 102 ? -13.795 -2.146 8.511 1.00 97.56 102 TYR A C 1
ATOM 779 O O . TYR A 1 102 ? -14.742 -1.542 9.022 1.00 97.56 102 TYR A O 1
ATOM 787 N N . ALA A 1 103 ? -13.374 -3.325 8.979 1.00 97.00 103 ALA A N 1
ATOM 788 C CA . ALA A 1 103 ? -13.943 -3.951 10.165 1.00 97.00 103 ALA A CA 1
ATOM 789 C C . ALA A 1 103 ? -13.743 -3.052 11.395 1.00 97.00 103 ALA A C 1
ATOM 791 O O . ALA A 1 103 ? -14.725 -2.730 12.064 1.00 97.00 103 ALA A O 1
ATOM 792 N N . LEU A 1 104 ? -12.520 -2.558 11.639 1.00 97.50 104 LEU A N 1
ATOM 793 C CA . LEU A 1 104 ? -12.221 -1.581 12.694 1.00 97.50 104 LEU A CA 1
ATOM 794 C C . LEU A 1 104 ? -13.131 -0.346 12.594 1.00 97.50 104 LEU A C 1
ATOM 796 O O . LEU A 1 104 ? -13.794 -0.004 13.571 1.00 97.50 104 LEU A O 1
ATOM 800 N N . LEU A 1 105 ? -13.247 0.276 11.419 1.00 97.56 105 LEU A N 1
ATOM 801 C CA . LEU A 1 105 ? -14.157 1.408 11.199 1.00 97.56 105 LEU A CA 1
ATOM 802 C C . LEU A 1 105 ? -15.618 1.076 11.556 1.00 97.56 105 LEU A C 1
ATOM 804 O O . LEU A 1 105 ? -16.318 1.927 12.107 1.00 97.56 105 LEU A O 1
ATOM 808 N N . ALA A 1 106 ? -16.074 -0.160 11.329 1.00 96.62 106 ALA A N 1
ATOM 809 C CA . ALA A 1 106 ? -17.391 -0.618 11.767 1.00 96.62 106 ALA A CA 1
ATOM 810 C C . ALA A 1 106 ? -17.516 -0.783 13.299 1.00 96.62 106 ALA A C 1
ATOM 812 O O . ALA A 1 106 ? -18.577 -0.466 13.833 1.00 96.62 106 ALA A O 1
ATOM 813 N N . TYR A 1 107 ? -16.470 -1.230 14.022 1.00 95.94 107 TYR A N 1
ATOM 814 C CA . TYR A 1 107 ? -16.451 -1.218 15.505 1.00 95.94 107 TYR A CA 1
ATOM 815 C C . TYR A 1 107 ? -16.575 0.216 16.034 1.00 95.94 107 TYR A C 1
ATOM 817 O O . TYR A 1 107 ? -17.422 0.503 16.878 1.00 95.94 107 TYR A O 1
ATOM 825 N N . LEU A 1 108 ? -15.769 1.132 15.494 1.00 95.50 108 LEU A N 1
ATOM 826 C CA . LEU A 1 108 ? -15.732 2.529 15.930 1.00 95.50 108 LEU A CA 1
ATOM 827 C C . LEU A 1 108 ? -17.058 3.249 15.666 1.00 95.50 108 LEU A C 1
ATOM 829 O O . LEU A 1 108 ? -17.560 3.947 16.543 1.00 95.50 108 LEU A O 1
ATOM 833 N N . ALA A 1 109 ? -17.664 3.027 14.496 1.00 94.75 109 ALA A N 1
ATOM 834 C CA . ALA A 1 109 ? -18.964 3.598 14.146 1.00 94.75 109 ALA A CA 1
ATOM 835 C C . ALA A 1 109 ? -20.122 3.056 15.012 1.00 94.75 109 ALA A C 1
ATOM 837 O O . ALA A 1 109 ? -21.126 3.748 15.177 1.00 94.75 109 ALA A O 1
ATOM 838 N N . ALA A 1 110 ? -19.990 1.848 15.576 1.00 92.88 110 ALA A N 1
ATOM 839 C CA . ALA A 1 110 ? -20.936 1.293 16.548 1.00 92.88 110 ALA A CA 1
ATOM 840 C C . ALA A 1 110 ? -20.709 1.815 17.984 1.00 92.88 110 ALA A C 1
ATOM 842 O O . ALA A 1 110 ? -21.629 1.777 18.801 1.00 92.88 110 ALA A O 1
ATOM 843 N N . GLY A 1 111 ? -19.516 2.348 18.278 1.00 91.62 111 GLY A N 1
ATOM 844 C CA . GLY A 1 111 ? -19.094 2.795 19.610 1.00 91.62 111 GLY A CA 1
ATOM 845 C C . GLY A 1 111 ? -18.319 1.746 20.420 1.00 91.62 111 GLY A C 1
ATOM 846 O O . GLY A 1 111 ? -17.976 2.008 21.573 1.00 91.62 111 GLY A O 1
ATOM 847 N N . ASP A 1 112 ? -18.000 0.594 19.826 1.00 91.44 112 ASP A N 1
ATOM 848 C CA . ASP A 1 112 ? -17.379 -0.561 20.490 1.00 91.44 112 ASP A CA 1
ATOM 849 C C . ASP A 1 112 ? -15.843 -0.419 20.563 1.00 91.44 112 ASP A C 1
ATOM 851 O O . ASP A 1 112 ? -15.088 -1.185 19.961 1.00 91.44 112 ASP A O 1
ATOM 855 N N . ILE A 1 113 ? -15.363 0.611 21.272 1.00 89.56 113 ILE A N 1
ATOM 856 C CA . ILE A 1 113 ? -13.930 0.971 21.327 1.00 89.56 113 ILE A CA 1
ATOM 857 C C . ILE A 1 113 ? -13.083 -0.112 22.019 1.00 89.56 113 ILE A C 1
ATOM 859 O O . ILE A 1 113 ? -11.959 -0.367 21.589 1.00 89.56 113 ILE A O 1
ATOM 863 N N . ASP A 1 114 ? -13.600 -0.765 23.063 1.00 89.12 114 ASP A N 1
ATOM 864 C CA . ASP A 1 114 ? -12.850 -1.785 23.812 1.00 89.12 114 ASP A CA 1
ATOM 865 C C . ASP A 1 114 ? -12.587 -3.041 22.956 1.00 89.12 114 ASP A C 1
ATOM 867 O O . ASP A 1 114 ? -11.453 -3.522 22.883 1.00 89.12 114 ASP A O 1
ATOM 871 N N . ASP A 1 115 ? -13.603 -3.516 22.228 1.00 91.50 115 ASP A N 1
ATOM 872 C CA . ASP A 1 115 ? -13.488 -4.671 21.327 1.00 91.50 115 ASP A CA 1
ATOM 873 C C . ASP A 1 115 ? -12.730 -4.344 20.023 1.00 91.50 115 ASP A C 1
ATOM 875 O O . ASP A 1 115 ? -12.293 -5.247 19.310 1.00 91.50 115 ASP A O 1
ATOM 879 N N . ALA A 1 116 ? -12.498 -3.058 19.730 1.00 93.81 116 ALA A N 1
ATOM 880 C CA . ALA A 1 116 ? -11.650 -2.608 18.627 1.00 93.81 116 ALA A CA 1
ATOM 881 C C . ALA A 1 116 ? -10.139 -2.756 18.913 1.00 93.81 116 ALA A C 1
ATOM 883 O O . ALA A 1 116 ? -9.336 -2.870 17.980 1.00 93.81 116 ALA A O 1
ATOM 884 N N . VAL A 1 117 ? -9.720 -2.774 20.188 1.00 92.25 117 VAL A N 1
ATOM 885 C CA . VAL A 1 117 ? -8.295 -2.788 20.586 1.00 92.25 117 VAL A CA 1
ATOM 886 C C . VAL A 1 117 ? -7.501 -3.973 19.998 1.00 92.25 117 VAL A C 1
ATOM 888 O O . VAL A 1 117 ? -6.383 -3.745 19.523 1.00 92.25 117 VAL A O 1
ATOM 891 N N . PRO A 1 118 ? -8.008 -5.224 19.970 1.00 94.31 118 PRO A N 1
ATOM 892 C CA . PRO A 1 118 ? -7.319 -6.351 19.328 1.00 94.31 118 PRO A CA 1
ATOM 893 C C . PRO A 1 118 ? -7.035 -6.152 17.832 1.00 94.31 118 PRO A C 1
ATOM 895 O O . PRO A 1 118 ? -6.012 -6.634 17.344 1.00 94.31 118 PRO A O 1
ATOM 898 N N . ILE A 1 119 ? -7.909 -5.425 17.128 1.00 95.44 119 ILE A N 1
ATOM 899 C CA . ILE A 1 119 ? -7.818 -5.157 15.683 1.00 95.44 119 ILE A CA 1
ATOM 900 C C . ILE A 1 119 ? -6.805 -4.045 15.421 1.00 95.44 119 ILE A C 1
ATOM 902 O O . ILE A 1 119 ? -5.919 -4.191 14.583 1.00 95.44 119 ILE A O 1
ATOM 906 N N . VAL A 1 120 ? -6.862 -2.969 16.213 1.00 94.06 120 VAL A N 1
ATOM 907 C CA . VAL A 1 120 ? -5.862 -1.887 16.207 1.00 94.06 120 VAL A CA 1
ATOM 908 C C . VAL A 1 120 ? -4.455 -2.445 16.414 1.00 94.06 120 VAL A C 1
ATOM 910 O O . VAL A 1 120 ? -3.532 -2.100 15.678 1.00 94.06 120 VAL A O 1
ATOM 913 N N . ARG A 1 121 ? -4.283 -3.348 17.390 1.00 91.56 121 ARG A N 1
ATOM 914 C CA . ARG A 1 121 ? -2.989 -3.993 17.660 1.00 91.56 121 ARG A CA 1
ATOM 915 C C . ARG A 1 121 ? -2.512 -4.864 16.498 1.00 91.56 121 ARG A C 1
ATOM 917 O O . ARG A 1 121 ? -1.308 -4.902 16.257 1.00 91.56 121 ARG A O 1
ATOM 924 N N . TRP A 1 122 ? -3.420 -5.534 15.785 1.00 92.06 122 TRP A N 1
ATOM 925 C CA . TRP A 1 122 ? -3.061 -6.297 14.590 1.00 92.06 122 TRP A CA 1
ATOM 926 C C . TRP A 1 122 ? -2.656 -5.371 13.437 1.00 92.06 122 TRP A C 1
ATOM 928 O O . TRP A 1 122 ? -1.550 -5.519 12.924 1.00 92.06 122 TRP A O 1
ATOM 938 N N . LEU A 1 123 ? -3.459 -4.353 13.104 1.00 92.38 123 LEU A N 1
ATOM 939 C CA . LEU A 1 123 ? -3.150 -3.393 12.031 1.00 92.38 123 LEU A CA 1
ATOM 940 C C . LEU A 1 123 ? -1.798 -2.697 12.245 1.00 92.38 123 LEU A C 1
ATOM 942 O O . LEU A 1 123 ? -1.001 -2.605 11.315 1.00 92.38 123 LEU A O 1
ATOM 946 N N . ILE A 1 124 ? -1.501 -2.281 13.481 1.00 90.00 124 ILE A N 1
ATOM 947 C CA . ILE A 1 124 ? -0.195 -1.717 13.859 1.00 90.00 124 ILE A CA 1
ATOM 948 C C . ILE A 1 124 ? 0.940 -2.732 13.653 1.00 90.00 124 ILE A C 1
ATOM 950 O O . ILE A 1 124 ? 2.011 -2.353 13.193 1.00 90.00 124 ILE A O 1
ATOM 954 N N . SER A 1 125 ? 0.726 -4.020 13.953 1.00 86.69 125 SER A N 1
ATOM 955 C CA . SER A 1 125 ? 1.742 -5.061 13.707 1.00 86.69 125 SER A CA 1
ATOM 956 C C . SER A 1 125 ? 2.007 -5.330 12.220 1.00 86.69 125 SER A C 1
ATOM 958 O O . SER A 1 125 ? 3.066 -5.853 11.889 1.00 86.69 125 SER A O 1
ATOM 960 N N . GLN A 1 126 ? 1.081 -4.930 11.342 1.00 85.81 126 GLN A N 1
ATOM 961 C CA . GLN A 1 126 ? 1.221 -4.981 9.884 1.00 85.81 126 GLN A CA 1
ATOM 962 C C . GLN A 1 126 ? 1.843 -3.707 9.283 1.00 85.81 126 GLN A C 1
ATOM 964 O O . GLN A 1 126 ? 2.091 -3.658 8.082 1.00 85.81 126 GLN A O 1
ATOM 969 N N . GLN A 1 127 ? 2.075 -2.655 10.076 1.00 85.62 127 GLN A N 1
ATOM 970 C CA . GLN A 1 127 ? 2.552 -1.373 9.558 1.00 85.62 127 GLN A CA 1
ATOM 971 C C . GLN A 1 127 ? 4.033 -1.444 9.157 1.00 85.62 127 GLN A C 1
ATOM 973 O O . GLN A 1 127 ? 4.899 -1.804 9.958 1.00 85.62 127 GLN A O 1
ATOM 978 N N . GLY A 1 128 ? 4.346 -1.035 7.927 1.00 79.44 128 GLY A N 1
ATOM 979 C CA . GLY A 1 128 ? 5.719 -0.957 7.436 1.00 79.44 128 GLY A CA 1
ATOM 980 C C . GLY A 1 128 ? 6.532 0.149 8.121 1.00 79.44 128 GLY A C 1
ATOM 981 O O . GLY A 1 128 ? 5.995 1.131 8.637 1.00 79.44 128 GLY A O 1
ATOM 982 N N . SER A 1 129 ? 7.865 0.056 8.050 1.00 76.19 129 SER A N 1
ATOM 983 C CA . SER A 1 129 ? 8.802 0.988 8.715 1.00 76.19 129 SER A CA 1
ATOM 984 C C . SER A 1 129 ? 8.676 2.464 8.303 1.00 76.19 129 SER A C 1
ATOM 986 O O . SER A 1 129 ? 9.238 3.340 8.960 1.00 76.19 129 SER A O 1
ATOM 988 N N . ARG A 1 130 ? 7.950 2.748 7.214 1.00 78.44 130 ARG A N 1
ATOM 989 C CA . ARG A 1 130 ? 7.665 4.094 6.689 1.00 78.44 130 ARG A CA 1
ATOM 990 C C . ARG A 1 130 ? 6.271 4.622 7.059 1.00 78.44 130 ARG A C 1
ATOM 992 O O . ARG A 1 130 ? 5.912 5.707 6.613 1.00 78.44 130 ARG A O 1
ATOM 999 N N . GLY A 1 131 ? 5.494 3.879 7.848 1.00 75.38 131 GLY A N 1
ATOM 1000 C CA . GLY A 1 131 ? 4.160 4.270 8.316 1.00 75.38 131 GLY A CA 1
ATOM 1001 C C . GLY A 1 131 ? 2.998 3.953 7.362 1.00 75.38 131 GLY A C 1
ATOM 1002 O O . GLY A 1 131 ? 1.851 4.199 7.726 1.00 75.38 131 GLY A O 1
ATOM 1003 N N . GLY A 1 132 ? 3.277 3.403 6.177 1.00 78.88 132 GLY A N 1
ATOM 1004 C CA . GLY A 1 132 ? 2.275 2.833 5.268 1.00 78.88 132 GLY A CA 1
ATOM 1005 C C . GLY A 1 132 ? 2.220 1.304 5.343 1.00 78.88 132 GLY A C 1
ATOM 1006 O O . GLY A 1 132 ? 3.030 0.684 6.038 1.00 78.88 132 GLY A O 1
ATOM 1007 N N . TRP A 1 133 ? 1.283 0.719 4.604 1.00 83.56 133 TRP A N 1
ATOM 1008 C CA . TRP A 1 133 ? 1.146 -0.722 4.376 1.00 83.56 133 TRP A CA 1
ATOM 1009 C C . TRP A 1 133 ? 1.581 -1.054 2.934 1.00 83.56 133 TRP A C 1
ATOM 1011 O O . TRP A 1 133 ? 2.386 -0.309 2.368 1.00 83.56 133 TRP A O 1
ATOM 1021 N N . GLY A 1 134 ? 1.162 -2.189 2.368 1.00 70.75 134 GLY A N 1
ATOM 1022 C CA . GLY A 1 134 ? 1.700 -2.677 1.093 1.00 70.75 134 GLY A CA 1
ATOM 1023 C C . GLY A 1 134 ? 1.196 -1.909 -0.133 1.00 70.75 134 GLY A C 1
ATOM 1024 O O . GLY A 1 134 ? 1.943 -1.757 -1.096 1.00 70.75 134 GLY A O 1
ATOM 1025 N N . SER A 1 135 ? -0.024 -1.367 -0.105 1.00 76.62 135 SER A N 1
ATOM 1026 C CA . SER A 1 135 ? -0.605 -0.613 -1.2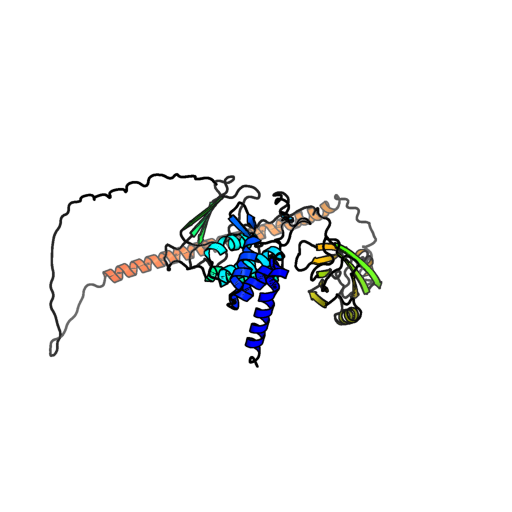27 1.00 76.62 135 SER A CA 1
ATOM 1027 C C . SER A 1 135 ? -1.062 0.795 -0.798 1.00 76.62 135 SER A C 1
ATOM 1029 O O . SER A 1 135 ? -0.600 1.363 0.200 1.00 76.62 135 SER A O 1
ATOM 1031 N N . THR A 1 136 ? -1.942 1.419 -1.586 1.00 80.81 136 THR A N 1
ATOM 1032 C CA . THR A 1 136 ? -2.527 2.730 -1.271 1.00 80.81 136 THR A CA 1
ATOM 1033 C C . THR A 1 136 ? -3.876 2.653 -0.565 1.00 80.81 136 THR A C 1
ATOM 1035 O O . THR A 1 136 ? -4.147 3.516 0.268 1.00 80.81 136 THR A O 1
ATOM 1038 N N . GLN A 1 137 ? -4.740 1.685 -0.898 1.00 79.06 137 GLN A N 1
ATOM 1039 C CA . GLN A 1 137 ? -6.099 1.618 -0.332 1.00 79.06 137 GLN A CA 1
ATOM 1040 C C . GLN A 1 137 ? -6.070 1.149 1.123 1.00 79.06 137 GLN A C 1
ATOM 1042 O O . GLN A 1 137 ? -6.535 1.869 2.006 1.00 79.06 137 GLN A O 1
ATOM 1047 N N . ASP A 1 138 ? -5.407 0.022 1.380 1.00 83.19 138 ASP A N 1
ATOM 1048 C CA . ASP A 1 138 ? -5.046 -0.462 2.714 1.00 83.19 138 ASP A CA 1
ATOM 1049 C C . ASP A 1 138 ? -4.409 0.644 3.574 1.00 83.19 138 ASP A C 1
ATOM 1051 O O . ASP A 1 138 ? -4.861 0.886 4.690 1.00 83.19 138 ASP A O 1
ATOM 1055 N N . THR A 1 139 ? -3.446 1.400 3.036 1.00 88.69 139 THR A N 1
ATOM 1056 C CA . THR A 1 139 ? -2.806 2.522 3.736 1.00 88.69 139 THR A CA 1
ATOM 1057 C C . THR A 1 139 ? -3.793 3.643 4.080 1.00 88.69 139 THR A C 1
ATOM 1059 O O . THR A 1 139 ? -3.798 4.119 5.215 1.00 88.69 139 THR A O 1
ATOM 1062 N N . VAL A 1 140 ? -4.637 4.085 3.141 1.00 92.38 140 VAL A N 1
ATOM 1063 C CA . VAL A 1 140 ? -5.606 5.171 3.392 1.00 92.38 140 VAL A CA 1
ATOM 1064 C C . VAL A 1 140 ? -6.659 4.743 4.416 1.00 92.38 140 VAL A C 1
ATOM 1066 O O . VAL A 1 140 ? -6.916 5.484 5.369 1.00 92.38 140 VAL A O 1
ATOM 1069 N N . VAL A 1 141 ? -7.235 3.549 4.259 1.00 94.25 141 VAL A N 1
ATOM 1070 C CA . VAL A 1 141 ? -8.299 3.043 5.138 1.00 94.25 141 VAL A CA 1
ATOM 1071 C C . VAL A 1 141 ? -7.742 2.693 6.523 1.00 94.25 141 VAL A C 1
ATOM 1073 O O . VAL A 1 141 ? -8.360 3.055 7.523 1.00 94.25 141 VAL A O 1
ATOM 1076 N N . ALA A 1 142 ? -6.549 2.092 6.626 1.00 94.19 142 ALA A N 1
ATOM 1077 C CA . ALA A 1 142 ? -5.903 1.813 7.914 1.00 94.19 142 ALA A CA 1
ATOM 1078 C C . ALA A 1 142 ? -5.524 3.097 8.666 1.00 94.19 142 ALA A C 1
ATOM 1080 O O . ALA A 1 142 ? -5.803 3.201 9.862 1.00 94.19 142 ALA A O 1
ATOM 1081 N N . ILE A 1 143 ? -4.959 4.108 7.991 1.00 93.44 143 ILE A N 1
ATOM 1082 C CA . ILE A 1 143 ? -4.658 5.404 8.626 1.00 93.44 143 ILE A CA 1
ATOM 1083 C C . ILE A 1 143 ? -5.946 6.086 9.098 1.00 93.44 143 ILE A C 1
ATOM 1085 O O . ILE A 1 143 ? -5.976 6.594 10.220 1.00 93.44 143 ILE A O 1
ATOM 1089 N N . GLN A 1 144 ? -7.020 6.064 8.298 1.00 95.25 144 GLN A N 1
ATOM 1090 C CA . GLN A 1 144 ? -8.325 6.582 8.718 1.00 95.25 144 GLN A CA 1
ATOM 1091 C C . GLN A 1 144 ? -8.839 5.841 9.963 1.00 95.25 144 GLN A C 1
ATOM 1093 O O . GLN A 1 144 ? -9.197 6.479 10.950 1.00 95.25 144 GLN A O 1
ATOM 1098 N N . ALA A 1 145 ? -8.832 4.507 9.949 1.00 95.94 145 ALA A N 1
ATOM 1099 C CA . ALA A 1 145 ? -9.326 3.675 11.044 1.00 95.94 145 ALA A CA 1
ATOM 1100 C C . ALA A 1 145 ? -8.546 3.896 12.354 1.00 95.94 145 ALA A C 1
ATOM 1102 O O . ALA A 1 145 ? -9.138 4.030 13.427 1.00 95.94 145 ALA A O 1
ATOM 1103 N N . LEU A 1 146 ? -7.216 3.994 12.271 1.00 93.88 146 LEU A N 1
ATOM 1104 C CA . LEU A 1 146 ? -6.349 4.267 13.418 1.00 93.88 146 LEU A CA 1
ATOM 1105 C C . LEU A 1 146 ? -6.507 5.704 13.940 1.00 93.88 146 LEU A C 1
ATOM 1107 O O . LEU A 1 146 ? -6.463 5.913 15.153 1.00 93.88 146 LEU A O 1
ATOM 1111 N N . ALA A 1 147 ? -6.726 6.686 13.059 1.00 92.12 147 ALA A N 1
ATOM 1112 C CA . ALA A 1 147 ? -6.992 8.071 13.448 1.00 92.12 147 ALA A CA 1
ATOM 1113 C C . ALA A 1 147 ? -8.355 8.225 14.145 1.00 92.12 147 ALA A C 1
ATOM 1115 O O . ALA A 1 147 ? -8.436 8.884 15.182 1.00 92.12 147 ALA A O 1
ATOM 1116 N N . GLU A 1 148 ? -9.403 7.576 13.628 1.00 92.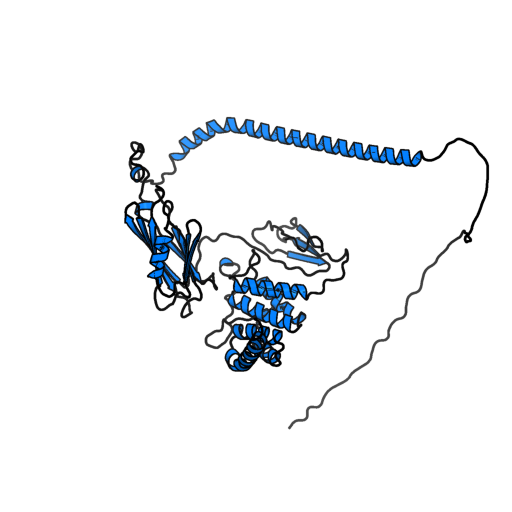94 148 GLU A N 1
ATOM 1117 C CA . GLU A 1 148 ? -10.729 7.539 14.259 1.00 92.94 148 GLU A CA 1
ATOM 1118 C C . GLU A 1 148 ? -10.659 6.868 15.640 1.00 92.94 148 GLU A C 1
ATOM 1120 O O . GLU A 1 148 ? -11.131 7.446 16.623 1.00 92.94 148 GLU A O 1
ATOM 1125 N N . PHE A 1 149 ? -9.975 5.719 15.764 1.00 92.56 149 PHE A N 1
ATOM 1126 C CA . PHE A 1 149 ? -9.741 5.066 17.060 1.00 92.56 149 PHE A CA 1
ATOM 1127 C C . PHE A 1 149 ? -9.006 5.993 18.034 1.00 92.56 149 PHE A C 1
ATOM 1129 O O . PHE A 1 149 ? -9.453 6.177 19.166 1.00 92.56 149 PHE A O 1
ATOM 1136 N N . ALA A 1 150 ? -7.919 6.633 17.590 1.00 88.56 150 ALA A N 1
ATOM 1137 C CA . ALA A 1 150 ? -7.161 7.577 18.408 1.00 88.56 150 ALA A CA 1
ATOM 1138 C C . ALA A 1 150 ? -7.998 8.794 18.846 1.00 88.56 150 ALA A C 1
ATOM 1140 O O . ALA A 1 150 ? -7.769 9.321 19.934 1.00 88.56 150 ALA A O 1
ATOM 1141 N N . SER A 1 151 ? -8.983 9.217 18.044 1.00 86.94 151 SER A N 1
ATOM 1142 C CA . SER A 1 151 ? -9.925 10.287 18.403 1.00 86.94 151 SER A CA 1
ATOM 1143 C C . SER A 1 151 ? -10.939 9.860 19.477 1.00 86.94 151 SER A C 1
ATOM 1145 O O . SER A 1 151 ? -11.332 10.678 20.310 1.00 86.94 151 SER A O 1
ATOM 1147 N N . GLY A 1 152 ? -11.316 8.575 19.497 1.00 82.56 152 GLY A N 1
ATOM 1148 C CA . GLY A 1 152 ? -12.182 7.975 20.516 1.00 82.56 152 GLY A CA 1
ATOM 1149 C C . GLY A 1 152 ? -11.486 7.732 21.862 1.00 82.56 152 GLY A C 1
ATOM 1150 O O . GLY A 1 152 ? -12.155 7.602 22.890 1.00 82.56 152 GLY A O 1
ATOM 1151 N N . LEU A 1 153 ? -10.149 7.706 21.896 1.00 81.81 153 LEU A N 1
ATOM 1152 C CA . LEU A 1 153 ? -9.391 7.556 23.137 1.00 81.81 153 LEU A CA 1
ATOM 1153 C C . LEU A 1 153 ? -9.523 8.805 24.019 1.00 81.81 153 LEU A C 1
ATOM 1155 O O . LEU A 1 153 ? -9.020 9.886 23.711 1.00 81.81 153 LEU A O 1
ATOM 1159 N N . THR A 1 154 ? -10.140 8.639 25.190 1.00 69.00 154 THR A N 1
ATOM 1160 C CA . THR A 1 154 ? -10.203 9.707 26.196 1.00 69.00 154 THR A CA 1
ATOM 1161 C C . THR A 1 154 ? -8.813 9.955 26.779 1.00 69.00 154 THR A C 1
ATOM 1163 O O . THR A 1 154 ? -8.330 9.195 27.621 1.00 69.00 154 THR A O 1
ATOM 1166 N N . ALA A 1 155 ? -8.168 11.045 26.358 1.00 65.38 155 ALA A N 1
ATOM 1167 C CA . ALA A 1 155 ? -6.913 11.481 26.953 1.00 65.38 155 ALA A CA 1
ATOM 1168 C C . ALA A 1 155 ? -7.100 11.756 28.463 1.00 65.38 155 ALA A C 1
ATOM 1170 O O . ALA A 1 155 ? -8.037 12.472 28.839 1.00 65.38 155 ALA A O 1
ATOM 1171 N N . PRO A 1 156 ? -6.224 11.239 29.348 1.00 66.56 156 PRO A N 1
ATOM 1172 C CA . PRO A 1 156 ? -6.285 11.573 30.766 1.00 66.56 156 PRO A CA 1
ATOM 1173 C C . PRO A 1 156 ? -6.106 13.089 30.956 1.00 66.56 156 PRO A C 1
ATOM 1175 O O . PRO A 1 156 ? -5.327 13.711 30.222 1.00 66.56 156 PRO A O 1
ATOM 1178 N N . PRO A 1 157 ? -6.796 13.706 31.938 1.00 68.38 157 PRO A N 1
ATOM 1179 C CA . PRO A 1 157 ? -6.745 15.150 32.152 1.00 68.38 157 PRO A CA 1
ATOM 1180 C C . PRO A 1 157 ? -5.297 15.623 32.305 1.00 68.38 157 PRO A C 1
ATOM 1182 O O . PRO A 1 157 ? -4.501 14.976 32.991 1.00 68.38 157 PRO A O 1
ATOM 1185 N N . ALA A 1 158 ? -4.963 16.733 31.640 1.00 66.81 158 ALA A N 1
ATOM 1186 C CA . ALA A 1 158 ? -3.593 17.222 31.515 1.00 66.81 158 ALA A CA 1
ATOM 1187 C C . ALA A 1 158 ? -2.922 17.367 32.890 1.00 66.81 158 ALA A C 1
ATOM 1189 O O . ALA A 1 158 ? -3.343 18.153 33.739 1.00 66.81 158 ALA A O 1
ATOM 1190 N N . SER A 1 159 ? -1.876 16.572 33.099 1.00 72.06 159 SER A N 1
ATOM 1191 C CA . SER A 1 159 ? -1.142 16.458 34.352 1.00 72.06 159 SER A CA 1
ATOM 1192 C C . SER A 1 159 ? 0.343 16.298 34.035 1.00 72.06 159 SER A C 1
ATOM 1194 O O . SER A 1 159 ? 0.677 15.551 33.113 1.00 72.06 159 SER A O 1
ATOM 1196 N N . PRO A 1 160 ? 1.256 16.914 34.809 1.00 67.75 160 PRO A N 1
ATOM 1197 C CA . PRO A 1 160 ? 2.699 16.715 34.647 1.00 67.75 160 PRO A CA 1
ATOM 1198 C C . PRO A 1 160 ? 3.158 15.277 34.961 1.00 67.75 160 PRO A C 1
ATOM 1200 O O . PRO A 1 160 ? 4.331 14.963 34.792 1.00 67.75 160 PRO A O 1
ATOM 1203 N N . LEU A 1 161 ? 2.252 14.404 35.423 1.00 71.06 161 LEU A N 1
ATOM 1204 C CA . LEU A 1 161 ? 2.484 12.967 35.609 1.00 71.06 161 LEU A CA 1
ATOM 1205 C C . LEU A 1 161 ? 2.077 12.120 34.385 1.00 71.06 161 LEU A C 1
ATOM 1207 O O . LEU A 1 161 ? 2.335 10.919 34.376 1.00 71.06 161 LEU A O 1
ATOM 1211 N N . ASN A 1 162 ? 1.467 12.722 33.356 1.00 80.00 162 ASN A N 1
ATOM 1212 C CA . ASN A 1 162 ? 1.106 12.045 32.106 1.00 80.00 162 ASN A CA 1
ATOM 1213 C C . ASN A 1 162 ? 2.327 11.991 31.176 1.00 80.00 162 ASN A C 1
ATOM 1215 O O . ASN A 1 162 ? 2.393 12.681 30.155 1.00 80.00 162 ASN A O 1
ATOM 1219 N N . PHE A 1 163 ? 3.317 11.198 31.572 1.00 83.31 163 PHE A N 1
ATOM 1220 C CA . PHE A 1 163 ? 4.451 10.834 30.737 1.00 83.31 163 PHE A CA 1
ATOM 1221 C C . PHE A 1 163 ? 4.659 9.321 30.772 1.00 83.31 163 PHE A C 1
ATOM 1223 O O . PHE A 1 163 ? 4.228 8.646 31.711 1.00 83.31 163 PHE A O 1
ATOM 1230 N N . VAL A 1 164 ? 5.341 8.796 29.758 1.00 87.81 164 VAL A N 1
ATOM 1231 C CA . VAL A 1 164 ? 5.798 7.407 29.695 1.00 87.81 164 VAL A CA 1
ATOM 1232 C C . VAL A 1 164 ? 7.291 7.401 29.407 1.00 87.81 164 VAL A C 1
ATOM 1234 O O . VAL A 1 164 ? 7.743 7.937 28.397 1.00 87.81 164 VAL A O 1
ATOM 1237 N N . THR A 1 165 ? 8.062 6.782 30.294 1.00 89.94 165 THR A N 1
ATOM 1238 C CA . THR A 1 165 ? 9.477 6.498 30.064 1.00 89.94 165 THR A CA 1
ATOM 1239 C C . THR A 1 165 ? 9.594 5.145 29.379 1.00 89.94 165 THR A C 1
ATOM 1241 O O . THR A 1 165 ? 9.242 4.121 29.968 1.00 89.94 165 THR A O 1
ATOM 1244 N N . VAL A 1 166 ? 10.113 5.136 28.155 1.00 90.06 166 VAL A N 1
ATOM 1245 C CA . VAL A 1 166 ? 10.517 3.926 27.433 1.00 90.06 166 VAL A CA 1
ATOM 1246 C C . VAL A 1 166 ? 12.007 3.723 27.672 1.00 90.06 166 VAL A C 1
ATOM 1248 O O . VAL A 1 166 ? 12.794 4.632 27.423 1.00 90.06 166 VAL A O 1
ATOM 1251 N N . THR A 1 167 ? 12.403 2.554 28.171 1.00 89.25 167 THR A N 1
ATOM 1252 C CA . THR A 1 167 ? 13.807 2.150 28.332 1.00 89.25 167 THR A CA 1
ATOM 1253 C C . THR A 1 167 ? 14.097 0.948 27.446 1.00 89.25 167 THR A C 1
ATOM 1255 O O . THR A 1 167 ? 13.373 -0.047 27.494 1.00 89.25 167 THR A O 1
ATOM 1258 N N . LEU A 1 168 ? 15.176 1.048 26.680 1.00 87.69 168 LEU A N 1
ATOM 1259 C CA . LEU A 1 168 ? 15.712 0.029 25.792 1.00 87.69 168 LEU A CA 1
ATOM 1260 C C . LEU A 1 168 ? 16.974 -0.572 26.421 1.00 87.69 168 LEU A C 1
ATOM 1262 O O . LEU A 1 168 ? 17.872 0.170 26.826 1.00 87.69 168 LEU A O 1
ATOM 1266 N N . THR A 1 169 ? 17.054 -1.898 26.491 1.00 85.88 169 THR A N 1
ATOM 1267 C CA . THR A 1 169 ? 18.218 -2.629 27.016 1.00 85.88 169 THR A CA 1
ATOM 1268 C C . THR A 1 169 ? 18.522 -3.869 26.189 1.00 85.88 169 THR A C 1
ATOM 1270 O O . THR A 1 169 ? 17.614 -4.548 25.712 1.00 85.88 169 THR A O 1
ATOM 1273 N N . ASP A 1 170 ? 19.807 -4.195 26.073 1.00 84.12 170 ASP A N 1
ATOM 1274 C CA . ASP A 1 170 ? 20.285 -5.413 25.419 1.00 84.12 170 ASP A CA 1
ATOM 1275 C C . ASP A 1 170 ? 20.939 -6.350 26.462 1.00 84.12 170 ASP A C 1
ATOM 1277 O O . ASP A 1 170 ? 21.942 -5.971 27.075 1.00 84.12 170 ASP A O 1
ATOM 1281 N N . PRO A 1 171 ? 20.422 -7.576 26.681 1.00 80.62 171 PRO A N 1
ATOM 1282 C CA . PRO A 1 171 ? 21.018 -8.550 27.598 1.00 80.62 171 PRO A CA 1
ATOM 1283 C C . PRO A 1 171 ? 22.443 -8.997 27.225 1.00 80.62 171 PRO A C 1
ATOM 1285 O O . PRO A 1 171 ? 23.188 -9.432 28.105 1.00 80.62 171 PRO A O 1
ATOM 1288 N N . GLN A 1 172 ? 22.837 -8.908 25.950 1.00 79.44 172 GLN A N 1
ATOM 1289 C CA . GLN A 1 172 ? 24.198 -9.193 25.477 1.00 79.44 172 GLN A CA 1
ATOM 1290 C C . GLN A 1 172 ? 25.155 -8.016 25.704 1.00 79.44 172 GLN A C 1
ATOM 1292 O O . GLN A 1 172 ? 26.358 -8.231 25.876 1.00 79.44 172 GLN A O 1
ATOM 1297 N N . PHE A 1 173 ? 24.632 -6.788 25.786 1.00 78.19 173 PHE A N 1
ATOM 1298 C CA . PHE A 1 173 ? 25.400 -5.573 26.065 1.00 78.19 173 PHE A CA 1
ATOM 1299 C C . PHE A 1 173 ? 24.860 -4.843 27.309 1.00 78.19 173 PHE A C 1
ATOM 1301 O O . PHE A 1 173 ? 24.243 -3.790 27.176 1.00 78.19 173 PHE A O 1
ATOM 1308 N N . PRO A 1 174 ? 25.161 -5.304 28.544 1.00 77.81 174 PRO A N 1
ATOM 1309 C CA . PRO A 1 174 ? 24.597 -4.738 29.782 1.00 77.81 174 PRO A CA 1
ATOM 1310 C C . PRO A 1 174 ? 24.931 -3.262 30.070 1.00 77.81 174 PRO A C 1
ATOM 1312 O O . PRO A 1 174 ? 24.403 -2.685 31.019 1.00 77.81 174 PRO A O 1
ATOM 1315 N N . LEU A 1 175 ? 25.849 -2.665 29.302 1.00 82.31 175 LEU A N 1
ATOM 1316 C CA . LEU A 1 175 ? 26.181 -1.238 29.353 1.00 82.31 175 LEU A CA 1
ATOM 1317 C C . LEU A 1 175 ? 25.334 -0.393 28.387 1.00 82.31 175 LEU A C 1
ATOM 1319 O O . LEU A 1 175 ? 25.295 0.825 28.540 1.00 82.31 175 LEU A O 1
ATOM 1323 N N . PHE A 1 176 ? 24.672 -1.015 27.408 1.00 82.00 176 PHE A N 1
ATOM 1324 C CA . PHE A 1 176 ? 23.741 -0.342 26.515 1.00 82.00 176 PHE A CA 1
ATOM 1325 C C . PHE A 1 176 ? 22.389 -0.186 27.209 1.00 82.00 176 PHE A C 1
ATOM 1327 O O . PHE A 1 176 ? 21.675 -1.157 27.475 1.00 82.00 176 PHE A O 1
ATOM 1334 N N . ARG A 1 177 ? 22.053 1.067 27.512 1.00 86.31 177 ARG A N 1
ATOM 1335 C CA . ARG A 1 177 ? 20.759 1.452 28.056 1.00 86.31 177 ARG A CA 1
ATOM 1336 C C . ARG A 1 177 ? 20.405 2.845 27.573 1.00 86.31 177 ARG A C 1
ATOM 1338 O O . ARG A 1 177 ? 20.944 3.823 28.083 1.00 86.31 177 ARG A O 1
ATOM 1345 N N . GLU A 1 178 ? 19.451 2.912 26.661 1.00 89.06 178 GLU A N 1
ATOM 1346 C CA . GLU A 1 178 ? 18.875 4.169 26.193 1.00 89.06 178 GLU A CA 1
ATOM 1347 C C . GLU A 1 178 ? 17.466 4.350 26.755 1.00 89.06 178 GLU A C 1
ATOM 1349 O O . GLU A 1 178 ? 16.760 3.377 27.036 1.00 89.06 178 GLU A O 1
ATOM 1354 N N . SER A 1 179 ? 17.040 5.598 26.950 1.00 90.38 179 SER A N 1
ATOM 1355 C CA . SER A 1 179 ? 15.681 5.875 27.416 1.00 90.38 179 SER A CA 1
ATOM 1356 C C . SER A 1 179 ? 15.128 7.193 26.901 1.00 90.38 179 SER A C 1
ATOM 1358 O O . SER A 1 179 ? 15.806 8.218 26.962 1.00 90.38 179 SER A O 1
ATOM 1360 N N . ILE A 1 180 ? 13.864 7.171 26.485 1.00 91.69 180 ILE A N 1
ATOM 1361 C CA . ILE A 1 180 ? 13.108 8.344 26.039 1.00 91.69 180 ILE A CA 1
ATOM 1362 C C . ILE A 1 180 ? 11.957 8.586 27.012 1.00 91.69 180 ILE A C 1
ATOM 1364 O O . ILE A 1 180 ? 11.263 7.653 27.414 1.00 91.69 180 ILE A O 1
ATOM 1368 N N . ILE A 1 181 ? 11.746 9.850 27.379 1.00 91.19 181 ILE A N 1
ATOM 1369 C CA . ILE A 1 181 ? 10.589 10.294 28.159 1.00 91.19 181 ILE A CA 1
ATOM 1370 C C . ILE A 1 181 ? 9.611 10.958 27.191 1.00 91.19 181 ILE A C 1
ATOM 1372 O O . ILE A 1 181 ? 9.922 11.995 26.604 1.00 91.19 181 ILE A O 1
ATOM 1376 N N . ILE A 1 182 ? 8.437 10.354 27.026 1.00 90.12 182 ILE A N 1
ATOM 1377 C CA . ILE A 1 182 ? 7.379 10.830 26.133 1.00 90.12 182 ILE A CA 1
ATOM 1378 C C . ILE A 1 182 ? 6.305 11.520 26.973 1.00 90.12 182 ILE A C 1
ATOM 1380 O O . ILE A 1 182 ? 5.794 10.936 27.926 1.00 90.12 182 ILE A O 1
ATOM 1384 N N . ASN A 1 183 ? 5.974 12.764 26.639 1.00 87.50 183 ASN A N 1
ATOM 1385 C CA . ASN A 1 183 ? 4.995 13.617 27.309 1.00 87.50 183 ASN A CA 1
ATOM 1386 C C . ASN A 1 183 ? 4.112 14.337 26.266 1.00 87.50 183 ASN A C 1
ATOM 1388 O O . ASN A 1 183 ? 4.295 14.176 25.061 1.00 87.50 183 ASN A O 1
ATOM 1392 N N . GLN A 1 184 ? 3.158 15.162 26.704 1.00 83.19 184 GLN A N 1
ATOM 1393 C CA . GLN A 1 184 ? 2.249 15.872 25.787 1.00 83.19 184 GLN A CA 1
ATOM 1394 C C . GLN A 1 184 ? 2.942 16.871 24.834 1.00 83.19 184 GLN A C 1
ATOM 1396 O O . GLN A 1 184 ? 2.358 17.219 23.814 1.00 83.19 184 GLN A O 1
ATOM 1401 N N . GLU A 1 185 ? 4.164 17.322 25.133 1.00 85.69 185 GLU A N 1
ATOM 1402 C CA . GLU A 1 185 ? 4.914 18.285 24.313 1.00 85.69 185 GLU A CA 1
ATOM 1403 C C . GLU A 1 185 ? 5.668 17.606 23.158 1.00 85.69 185 GLU A C 1
ATOM 1405 O O . GLU A 1 185 ? 5.837 18.214 22.102 1.00 85.69 185 GLU A O 1
ATOM 1410 N N . ASN A 1 186 ? 6.109 16.352 23.335 1.00 87.69 186 ASN A N 1
ATOM 1411 C CA . ASN A 1 186 ? 6.882 15.607 22.333 1.00 87.69 186 ASN A CA 1
ATOM 1412 C C . ASN A 1 186 ? 6.162 14.380 21.736 1.00 87.69 186 ASN A C 1
ATOM 1414 O O . ASN A 1 186 ? 6.678 13.806 20.780 1.00 87.69 186 ASN A O 1
ATOM 1418 N N . ALA A 1 187 ? 4.967 14.012 22.215 1.00 82.50 187 ALA A N 1
ATOM 1419 C CA . ALA A 1 187 ? 4.212 12.842 21.740 1.00 82.50 187 ALA A CA 1
ATOM 1420 C C . ALA A 1 187 ? 3.862 12.851 20.237 1.00 82.50 187 ALA A C 1
ATOM 1422 O O . ALA A 1 187 ? 3.655 11.790 19.658 1.00 82.50 187 ALA A O 1
ATOM 1423 N N . GLN A 1 188 ? 3.792 14.025 19.598 1.00 83.12 188 GLN A N 1
ATOM 1424 C CA . GLN A 1 188 ? 3.556 14.153 18.150 1.00 83.12 188 GLN A CA 1
ATOM 1425 C C . GLN A 1 188 ? 4.845 14.106 17.310 1.00 83.12 188 GLN A C 1
ATOM 1427 O O . GLN A 1 188 ? 4.779 14.067 16.083 1.00 83.12 188 GLN A O 1
ATOM 1432 N N . VAL A 1 189 ? 6.019 14.137 17.947 1.00 87.88 189 VAL A N 1
ATOM 1433 C CA . VAL A 1 189 ? 7.321 14.104 17.272 1.00 87.88 189 VAL A CA 1
ATOM 1434 C C . VAL A 1 189 ? 7.847 12.675 17.292 1.00 87.88 189 VAL A C 1
ATOM 1436 O O . VAL A 1 189 ? 7.899 12.048 18.349 1.00 87.88 189 VAL A O 1
ATOM 1439 N N . LEU A 1 190 ? 8.277 12.179 16.131 1.00 86.06 190 LEU A N 1
ATOM 1440 C CA . LEU A 1 190 ? 8.852 10.845 15.987 1.00 86.06 190 LEU A CA 1
ATOM 1441 C C . LEU A 1 190 ? 10.059 10.663 16.923 1.00 86.06 190 LEU A C 1
ATOM 1443 O O . LEU A 1 190 ? 11.057 11.373 16.814 1.00 86.06 190 LEU A O 1
ATOM 1447 N N . GLN A 1 191 ? 9.953 9.694 17.830 1.00 88.44 191 GLN A N 1
ATOM 1448 C CA . GLN A 1 191 ? 11.016 9.285 18.743 1.00 88.44 191 GLN A CA 1
ATOM 1449 C C . GLN A 1 191 ? 11.697 8.034 18.175 1.00 88.44 191 GLN A C 1
ATOM 1451 O O . GLN A 1 191 ? 11.010 7.085 17.801 1.00 88.44 191 GLN A O 1
ATOM 1456 N N . GLN A 1 192 ? 13.029 8.016 18.108 1.00 87.81 192 GLN A N 1
ATOM 1457 C CA . GLN A 1 192 ? 13.799 6.881 17.588 1.00 87.81 192 GLN A CA 1
ATOM 1458 C C . GLN A 1 192 ? 14.933 6.513 18.543 1.00 87.81 192 GLN A C 1
ATOM 1460 O O . GLN A 1 192 ? 15.570 7.388 19.126 1.00 87.81 192 GLN A O 1
ATOM 1465 N N . LEU A 1 193 ? 15.182 5.210 18.674 1.00 86.62 193 LEU A N 1
ATOM 1466 C CA . LEU A 1 193 ? 16.335 4.645 19.366 1.00 86.62 193 LEU A CA 1
ATOM 1467 C C . LEU A 1 193 ? 17.050 3.698 18.408 1.00 86.62 193 LEU A C 1
ATOM 1469 O O . LEU A 1 193 ? 16.453 2.734 17.931 1.00 86.62 193 LEU A O 1
ATOM 1473 N N . GLU A 1 194 ? 18.320 3.975 18.129 1.00 84.00 194 GLU A N 1
ATOM 1474 C CA . GLU A 1 194 ? 19.167 3.074 17.351 1.00 84.00 194 GLU A CA 1
ATOM 1475 C C . GLU A 1 194 ? 19.667 1.932 18.241 1.00 84.00 194 GLU A C 1
ATOM 1477 O O . GLU A 1 194 ? 20.092 2.143 19.379 1.00 84.00 194 GLU A O 1
ATOM 1482 N N . ILE A 1 195 ? 19.604 0.707 17.720 1.00 82.25 195 ILE A N 1
ATOM 1483 C CA . ILE A 1 195 ? 20.042 -0.500 18.423 1.00 82.25 195 ILE A CA 1
ATOM 1484 C C . ILE A 1 195 ? 21.449 -0.842 17.910 1.00 82.25 195 ILE A C 1
ATOM 1486 O O . ILE A 1 195 ? 21.598 -1.086 16.714 1.00 82.25 195 ILE A O 1
ATOM 1490 N N . PRO A 1 196 ? 22.493 -0.866 18.760 1.00 73.25 196 PRO A N 1
ATOM 1491 C CA . PRO A 1 196 ? 23.878 -1.059 18.314 1.00 73.25 196 PRO A CA 1
ATOM 1492 C C . PRO A 1 196 ? 24.201 -2.510 17.918 1.00 73.25 196 PRO A C 1
ATOM 1494 O O . PRO A 1 196 ? 25.273 -2.781 17.376 1.00 73.25 196 PRO A O 1
ATOM 1497 N N . SER A 1 197 ? 23.301 -3.447 18.216 1.00 67.56 197 SER A N 1
ATOM 1498 C CA . SER A 1 197 ? 23.508 -4.886 18.068 1.00 67.56 197 SER A CA 1
ATOM 1499 C C . SER A 1 197 ? 22.882 -5.415 16.783 1.00 67.56 197 SER A C 1
ATOM 1501 O O . SER A 1 197 ? 21.677 -5.313 16.576 1.00 67.56 197 SER A O 1
ATOM 1503 N N . MET A 1 198 ? 23.701 -6.061 15.949 1.00 62.72 198 MET A N 1
ATOM 1504 C CA . MET A 1 198 ? 23.269 -6.685 14.689 1.00 62.72 198 MET A CA 1
ATOM 1505 C C . MET A 1 198 ? 22.523 -8.020 14.883 1.00 62.72 198 MET A C 1
ATOM 1507 O O . MET A 1 198 ? 22.020 -8.594 13.920 1.00 62.72 198 MET A O 1
ATOM 1511 N N . SER A 1 199 ? 22.493 -8.556 16.105 1.00 66.19 199 SER A N 1
ATOM 1512 C CA . SER A 1 199 ? 21.795 -9.789 16.473 1.00 66.19 199 SER A CA 1
ATOM 1513 C C . SER A 1 199 ? 21.582 -9.842 17.987 1.00 66.19 199 SER A C 1
ATOM 1515 O O . SER A 1 199 ? 22.398 -9.323 18.744 1.00 66.19 199 SER A O 1
ATOM 1517 N N . GLY A 1 200 ? 20.495 -10.472 18.438 1.00 73.31 200 GLY A N 1
ATOM 1518 C CA . GLY A 1 200 ? 20.199 -10.624 19.864 1.00 73.31 200 GLY A CA 1
ATOM 1519 C C . GLY A 1 200 ? 18.707 -10.580 20.179 1.00 73.31 200 GLY A C 1
ATOM 1520 O O . GLY A 1 200 ? 17.865 -10.578 19.284 1.00 73.31 200 GLY A O 1
ATOM 1521 N N . LEU A 1 201 ? 18.395 -10.548 21.474 1.00 75.81 201 LEU A N 1
ATOM 1522 C CA . LEU A 1 201 ? 17.067 -10.221 21.988 1.00 75.81 201 LEU A CA 1
ATOM 1523 C C . LEU A 1 201 ? 17.134 -8.811 22.567 1.00 75.81 201 LEU A C 1
ATOM 1525 O O . LEU A 1 201 ? 18.082 -8.485 23.270 1.00 75.81 201 LEU A O 1
ATOM 1529 N N . VAL A 1 202 ? 16.124 -7.995 22.295 1.00 80.75 202 VAL A N 1
ATOM 1530 C CA . VAL A 1 202 ? 16.041 -6.616 22.779 1.00 80.75 202 VAL A CA 1
ATOM 1531 C C . VAL A 1 202 ? 14.908 -6.537 23.793 1.00 80.75 202 VAL A C 1
ATOM 1533 O O . VAL A 1 202 ? 13.785 -6.943 23.496 1.00 80.75 202 VAL A O 1
ATOM 1536 N N . GLU A 1 203 ? 15.193 -6.030 24.990 1.00 85.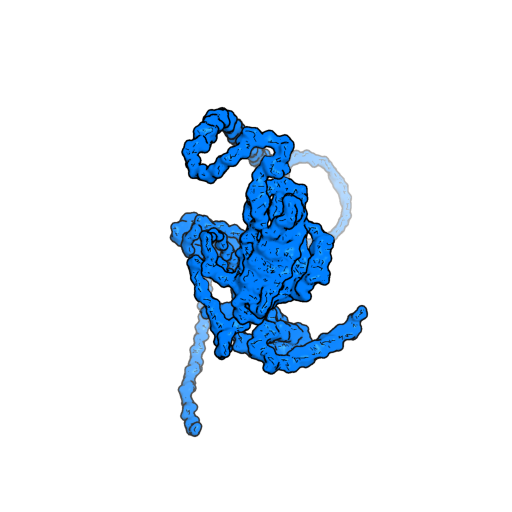81 203 GLU A N 1
ATOM 1537 C CA . GLU A 1 203 ? 14.189 -5.841 26.037 1.00 85.81 203 GLU A CA 1
ATOM 1538 C C . GLU A 1 203 ? 13.763 -4.371 26.085 1.00 85.81 203 GLU A C 1
ATOM 1540 O O . GLU A 1 203 ? 14.596 -3.465 26.181 1.00 85.81 203 GLU A O 1
ATOM 1545 N N . ILE A 1 204 ? 12.451 -4.136 26.011 1.00 86.00 204 ILE A N 1
ATOM 1546 C CA . ILE A 1 204 ? 11.856 -2.800 26.026 1.00 86.00 204 ILE A CA 1
ATOM 1547 C C . ILE A 1 204 ? 10.883 -2.713 27.195 1.00 86.00 204 ILE A C 1
ATOM 1549 O O . ILE A 1 204 ? 9.948 -3.506 27.301 1.00 86.00 204 ILE A O 1
ATOM 1553 N N . THR A 1 205 ? 11.088 -1.732 28.070 1.00 88.88 205 THR A N 1
ATOM 1554 C CA . THR A 1 205 ? 10.254 -1.515 29.257 1.00 88.88 205 THR A CA 1
ATOM 1555 C C . THR A 1 205 ? 9.629 -0.124 29.227 1.00 88.88 205 THR A C 1
ATOM 1557 O O . THR A 1 205 ? 10.322 0.884 29.097 1.00 88.88 205 THR A O 1
ATOM 1560 N N . GLY A 1 206 ? 8.300 -0.066 29.333 1.00 88.50 206 GLY A N 1
ATOM 1561 C CA . GLY A 1 206 ? 7.534 1.175 29.452 1.00 88.50 206 GLY A CA 1
ATOM 1562 C C . GLY A 1 206 ? 7.049 1.381 30.885 1.00 88.50 206 GLY A C 1
ATOM 1563 O O . GLY A 1 206 ? 6.505 0.457 31.488 1.00 88.50 206 GLY A O 1
ATOM 1564 N N . ASN A 1 207 ? 7.226 2.581 31.435 1.00 89.50 207 ASN A N 1
ATOM 1565 C CA . ASN A 1 207 ? 6.714 2.948 32.756 1.00 89.50 207 ASN A CA 1
ATOM 1566 C C . ASN A 1 207 ? 6.115 4.359 32.725 1.00 89.50 207 ASN A C 1
ATOM 1568 O O . ASN A 1 207 ? 6.807 5.313 32.373 1.00 89.50 207 ASN A O 1
ATOM 1572 N N . GLY A 1 208 ? 4.839 4.489 33.090 1.00 87.56 208 GLY A N 1
ATOM 1573 C CA . GLY A 1 208 ? 4.130 5.765 33.134 1.00 87.56 208 GLY A CA 1
ATOM 1574 C C . GLY A 1 208 ? 2.639 5.636 32.833 1.00 87.56 208 GLY A C 1
ATOM 1575 O O . GLY A 1 208 ? 2.069 4.552 32.954 1.00 87.56 208 GLY A O 1
ATOM 1576 N N . ILE A 1 209 ? 2.013 6.748 32.440 1.00 84.00 209 ILE A N 1
ATOM 1577 C CA . ILE A 1 209 ? 0.589 6.818 32.078 1.00 84.00 209 ILE A CA 1
ATOM 1578 C C . ILE A 1 209 ? 0.462 7.395 30.667 1.00 84.00 209 ILE A C 1
ATOM 1580 O O . ILE A 1 209 ? 0.739 8.572 30.439 1.00 84.00 209 ILE A O 1
ATOM 1584 N N . GLY A 1 210 ? 0.008 6.565 29.730 1.00 80.75 210 GLY A N 1
ATOM 1585 C CA . GLY A 1 210 ? -0.232 6.935 28.338 1.00 80.75 210 GLY A CA 1
ATOM 1586 C C . GLY A 1 210 ? -0.430 5.706 27.452 1.00 80.75 210 GLY A C 1
ATOM 1587 O O . GLY A 1 210 ? -0.212 4.577 27.888 1.00 80.75 210 GLY A O 1
ATOM 1588 N N . VAL A 1 211 ? -0.828 5.941 26.204 1.00 80.44 211 VAL A N 1
ATOM 1589 C CA . VAL A 1 211 ? -0.850 4.931 25.137 1.00 80.44 211 VAL A CA 1
ATOM 1590 C C . VAL A 1 211 ? 0.280 5.273 24.172 1.00 80.44 211 VAL A C 1
ATOM 1592 O O . VAL A 1 211 ? 0.427 6.432 23.790 1.00 80.44 211 VAL A O 1
ATOM 1595 N N . LEU A 1 212 ? 1.085 4.278 23.801 1.00 83.00 212 LEU A N 1
ATOM 1596 C CA . LEU A 1 212 ? 2.183 4.422 22.848 1.00 83.00 212 LEU A CA 1
ATOM 1597 C C . LEU A 1 212 ? 2.033 3.392 21.731 1.00 83.00 212 LEU A C 1
ATOM 1599 O O . LEU A 1 212 ? 1.711 2.233 21.992 1.00 83.00 212 LEU A O 1
ATOM 1603 N N . VAL A 1 213 ? 2.336 3.813 20.506 1.00 84.31 213 VAL A N 1
ATOM 1604 C CA . VAL A 1 213 ? 2.566 2.924 19.364 1.00 84.31 213 VAL A CA 1
ATOM 1605 C C . VAL A 1 213 ? 4.076 2.762 19.205 1.00 84.31 213 VAL A C 1
ATOM 1607 O O . VAL A 1 213 ? 4.820 3.732 19.338 1.00 84.31 213 VAL A O 1
ATOM 1610 N N . MET A 1 214 ? 4.535 1.534 18.971 1.00 82.81 214 MET A N 1
ATOM 1611 C CA . MET A 1 214 ? 5.954 1.200 18.882 1.00 82.81 214 MET A CA 1
ATOM 1612 C C . MET A 1 214 ? 6.189 0.233 17.725 1.00 82.81 214 MET A C 1
ATOM 1614 O O . MET A 1 214 ? 5.535 -0.802 17.643 1.00 82.81 214 MET A O 1
ATOM 1618 N N . SER A 1 215 ? 7.147 0.569 16.866 1.00 83.12 215 SER A N 1
ATOM 1619 C CA . SER A 1 215 ? 7.530 -0.199 15.680 1.00 83.12 215 SER A CA 1
ATOM 1620 C C . SER A 1 215 ? 9.028 -0.497 15.703 1.00 83.12 215 SER A C 1
ATOM 1622 O O . SER A 1 215 ? 9.827 0.411 15.941 1.00 83.12 215 SER A O 1
ATOM 1624 N N . LEU A 1 216 ? 9.417 -1.735 15.397 1.00 81.56 216 LEU A N 1
ATOM 1625 C CA . LEU A 1 216 ? 10.812 -2.117 15.175 1.00 81.56 216 LEU A CA 1
ATOM 1626 C C . LEU A 1 216 ? 11.069 -2.223 13.668 1.00 81.56 216 LEU A C 1
ATOM 1628 O O . LEU A 1 216 ? 10.421 -3.013 12.990 1.00 81.56 216 LEU A O 1
ATOM 1632 N N . ALA A 1 217 ? 12.023 -1.450 13.151 1.00 79.62 217 ALA A N 1
ATOM 1633 C CA . ALA A 1 217 ? 12.455 -1.521 11.758 1.00 79.62 217 ALA A CA 1
ATOM 1634 C C . ALA A 1 217 ? 13.839 -2.178 11.672 1.00 79.62 217 ALA A C 1
ATOM 1636 O O . ALA A 1 217 ? 14.762 -1.759 12.369 1.00 79.62 217 ALA A O 1
ATOM 1637 N N . VAL A 1 218 ? 13.988 -3.182 10.805 1.00 77.69 218 VAL A N 1
ATOM 1638 C CA . VAL A 1 218 ? 15.251 -3.901 10.585 1.00 77.69 218 VAL A CA 1
ATOM 1639 C C . VAL A 1 218 ? 15.633 -3.784 9.113 1.00 77.69 218 VAL A C 1
ATOM 1641 O O . VAL A 1 218 ? 14.814 -4.055 8.238 1.00 77.69 218 VAL A O 1
ATOM 1644 N N . TYR A 1 219 ? 16.877 -3.389 8.843 1.00 76.62 219 TYR A N 1
ATOM 1645 C CA . TYR A 1 219 ? 17.423 -3.226 7.495 1.00 76.62 219 TYR A CA 1
ATOM 1646 C C . TYR A 1 219 ? 18.626 -4.156 7.316 1.00 76.62 219 TYR A C 1
ATOM 1648 O O . TYR A 1 219 ? 19.513 -4.197 8.168 1.00 76.62 219 TYR A O 1
ATOM 1656 N N . TYR A 1 220 ? 18.656 -4.908 6.220 1.00 72.44 220 TYR A N 1
ATOM 1657 C CA . TYR A 1 220 ? 19.684 -5.904 5.917 1.00 72.44 220 TYR A CA 1
ATOM 1658 C C . TYR A 1 220 ? 19.803 -6.086 4.398 1.00 72.44 220 TYR A C 1
ATOM 1660 O O . TYR A 1 220 ? 18.944 -5.639 3.640 1.00 72.44 220 TYR A O 1
ATOM 1668 N N . HIS A 1 221 ? 20.882 -6.734 3.964 1.00 69.81 221 HIS A N 1
ATOM 1669 C CA . HIS A 1 221 ? 21.113 -7.107 2.569 1.00 69.81 221 HIS A CA 1
ATOM 1670 C C . HIS A 1 221 ? 20.982 -8.630 2.435 1.00 69.81 221 HIS A C 1
ATOM 1672 O O . HIS A 1 221 ? 21.303 -9.356 3.377 1.00 69.81 221 HIS A O 1
ATOM 1678 N N . VAL A 1 222 ? 20.504 -9.102 1.284 1.00 65.38 222 VAL A N 1
ATOM 1679 C CA . VAL A 1 222 ? 20.325 -10.527 0.964 1.00 65.38 222 VAL A CA 1
ATOM 1680 C C . VAL A 1 222 ? 21.043 -10.801 -0.353 1.00 65.38 222 VAL A C 1
ATOM 1682 O O . VAL A 1 222 ? 20.881 -10.028 -1.294 1.00 65.38 222 VAL A O 1
ATOM 1685 N N . ASP A 1 223 ? 21.827 -11.878 -0.415 1.00 61.12 223 ASP A N 1
ATOM 1686 C CA . ASP A 1 223 ? 22.649 -12.189 -1.592 1.00 61.12 223 ASP A CA 1
ATOM 1687 C C . ASP A 1 223 ? 21.826 -12.745 -2.775 1.00 61.12 223 ASP A C 1
ATOM 1689 O O . ASP A 1 223 ? 22.188 -12.517 -3.926 1.00 61.12 223 ASP A O 1
ATOM 1693 N N . GLU A 1 224 ? 20.716 -13.453 -2.515 1.00 59.03 224 GLU A N 1
ATOM 1694 C CA . GLU A 1 224 ? 19.862 -14.065 -3.549 1.00 59.03 224 GLU A CA 1
ATOM 1695 C C . GLU A 1 224 ? 18.407 -14.254 -3.056 1.00 59.03 224 GLU A C 1
ATOM 1697 O O . GLU A 1 224 ? 18.175 -14.670 -1.916 1.00 59.03 224 GLU A O 1
ATOM 1702 N N . VAL A 1 225 ? 17.412 -13.958 -3.904 1.00 59.34 225 VAL A N 1
ATOM 1703 C CA . VAL A 1 225 ? 15.971 -14.111 -3.601 1.00 59.34 225 VAL A CA 1
ATOM 1704 C C . VAL A 1 225 ? 15.467 -15.429 -4.197 1.00 59.34 225 VAL A C 1
ATOM 1706 O O . VAL A 1 225 ? 15.671 -15.691 -5.375 1.00 59.34 225 VAL A O 1
ATOM 1709 N N . THR A 1 226 ? 14.828 -16.279 -3.384 1.00 52.50 226 THR A N 1
ATOM 1710 C CA . THR A 1 226 ? 14.617 -17.714 -3.698 1.00 52.50 226 THR A CA 1
ATOM 1711 C C . THR A 1 226 ? 13.214 -18.115 -4.176 1.00 52.50 226 THR A C 1
ATOM 1713 O O . THR A 1 226 ? 12.922 -19.309 -4.219 1.00 52.50 226 THR A O 1
ATOM 1716 N N . GLN A 1 227 ? 12.336 -17.171 -4.523 1.00 56.62 227 GLN A N 1
ATOM 1717 C CA . GLN A 1 227 ? 11.012 -17.484 -5.081 1.00 56.62 227 GLN A CA 1
ATOM 1718 C C . GLN A 1 227 ? 10.975 -17.229 -6.591 1.00 56.62 227 GLN A C 1
ATOM 1720 O O . GLN A 1 227 ? 11.449 -16.195 -7.056 1.00 56.62 227 GLN A O 1
ATOM 1725 N N . GLU A 1 228 ? 10.389 -18.165 -7.343 1.00 65.25 228 GLU A N 1
ATOM 1726 C CA . GLU A 1 228 ? 9.959 -17.896 -8.716 1.00 65.25 228 GLU A CA 1
ATOM 1727 C C . GLU A 1 228 ? 8.748 -16.951 -8.651 1.00 65.25 228 GLU A C 1
ATOM 1729 O O . GLU A 1 228 ? 7.779 -17.267 -7.955 1.00 65.25 228 GLU A O 1
ATOM 1734 N N . PRO A 1 229 ? 8.795 -15.781 -9.306 1.00 74.06 229 PRO A N 1
ATOM 1735 C CA . PRO A 1 229 ? 7.722 -14.806 -9.207 1.00 74.06 229 PRO A CA 1
ATOM 1736 C C . PRO A 1 229 ? 6.475 -15.268 -9.979 1.00 74.06 229 PRO A C 1
ATOM 1738 O O . PRO A 1 229 ? 6.605 -15.974 -10.983 1.00 74.06 229 PRO A O 1
ATOM 1741 N N . PRO A 1 230 ? 5.263 -14.822 -9.594 1.00 86.56 230 PRO A N 1
ATOM 1742 C CA . PRO A 1 230 ? 4.000 -15.196 -10.241 1.00 86.56 230 PRO A CA 1
ATOM 1743 C C . PRO A 1 230 ? 3.776 -14.472 -11.583 1.00 86.56 230 PRO A C 1
ATOM 1745 O O . PRO A 1 230 ? 2.647 -14.164 -11.962 1.00 86.56 230 PRO A O 1
ATOM 1748 N N . PHE A 1 231 ? 4.858 -14.196 -12.310 1.00 90.75 231 PHE A N 1
ATOM 1749 C CA . PHE A 1 231 ? 4.865 -13.572 -13.622 1.00 90.75 231 PHE A CA 1
ATOM 1750 C C . PHE A 1 231 ? 5.985 -14.144 -14.490 1.00 90.75 231 PHE A C 1
ATOM 1752 O O . PHE A 1 231 ? 7.128 -14.280 -14.049 1.00 90.75 231 PHE A O 1
ATOM 1759 N N . VAL A 1 232 ? 5.689 -14.335 -15.773 1.00 92.56 232 VAL A N 1
ATOM 1760 C CA . VAL A 1 232 ? 6.710 -14.348 -16.826 1.00 92.56 232 VAL A CA 1
ATOM 1761 C C . VAL A 1 232 ? 6.820 -12.928 -17.365 1.00 92.56 232 VAL A C 1
ATOM 1763 O O . VAL A 1 232 ? 5.809 -12.316 -17.703 1.00 92.56 232 VAL A O 1
ATOM 1766 N N . PHE A 1 233 ? 8.038 -12.394 -17.442 1.00 94.94 233 PHE A N 1
ATOM 1767 C CA . PHE A 1 233 ? 8.293 -11.058 -17.973 1.00 94.94 233 PHE A CA 1
ATOM 1768 C C . PHE A 1 233 ? 9.609 -11.028 -18.743 1.00 94.94 233 PHE A C 1
ATOM 1770 O O . PHE A 1 233 ? 10.672 -11.308 -18.188 1.00 94.94 233 PHE A O 1
ATOM 1777 N N . ASN A 1 234 ? 9.525 -10.677 -20.023 1.00 94.88 234 ASN A N 1
ATOM 1778 C CA . ASN A 1 234 ? 10.654 -10.610 -20.942 1.00 94.88 234 ASN A CA 1
ATOM 1779 C C . ASN A 1 234 ? 10.732 -9.209 -21.551 1.00 94.88 234 ASN A C 1
ATOM 1781 O O . ASN A 1 234 ? 9.706 -8.616 -21.882 1.00 94.88 234 ASN A O 1
ATOM 1785 N N . VAL A 1 235 ? 11.947 -8.688 -21.735 1.00 96.06 235 VAL A N 1
ATOM 1786 C CA . VAL A 1 235 ? 12.166 -7.410 -22.425 1.00 96.06 235 VAL A CA 1
ATOM 1787 C C . VAL A 1 235 ? 13.254 -7.569 -23.478 1.00 96.06 235 VAL A C 1
ATOM 1789 O O . VAL A 1 235 ? 14.439 -7.661 -23.160 1.00 96.06 235 VAL A O 1
ATOM 1792 N N . ASP A 1 236 ? 12.842 -7.560 -24.741 1.00 95.19 236 ASP A N 1
ATOM 1793 C CA . ASP A 1 236 ? 13.732 -7.577 -25.897 1.00 95.19 236 ASP A CA 1
ATOM 1794 C C . ASP A 1 236 ? 14.072 -6.147 -26.332 1.00 95.19 236 ASP A C 1
ATOM 1796 O O . ASP A 1 236 ? 13.202 -5.275 -26.401 1.00 95.19 236 ASP A O 1
ATOM 1800 N N . VAL A 1 237 ? 15.332 -5.903 -26.703 1.00 95.00 237 VAL A N 1
ATOM 1801 C CA . VAL A 1 237 ? 15.761 -4.634 -27.311 1.00 95.00 237 VAL A CA 1
ATOM 1802 C C . VAL A 1 237 ? 16.231 -4.876 -28.738 1.00 95.00 237 VAL A C 1
ATOM 1804 O O . VAL A 1 237 ? 17.191 -5.605 -28.983 1.00 95.00 237 VAL A O 1
ATOM 1807 N N . ARG A 1 238 ? 15.569 -4.226 -29.694 1.00 94.44 238 ARG A N 1
ATOM 1808 C CA . ARG A 1 238 ? 15.915 -4.247 -31.115 1.00 94.44 238 ARG A CA 1
ATOM 1809 C C . ARG A 1 238 ? 16.621 -2.955 -31.498 1.00 94.44 238 ARG A C 1
ATOM 1811 O O . ARG A 1 238 ? 16.042 -1.870 -31.448 1.00 94.44 238 ARG A O 1
ATOM 1818 N N . ASP A 1 239 ? 17.868 -3.075 -31.937 1.00 90.62 239 ASP A N 1
ATOM 1819 C CA . ASP A 1 239 ? 18.633 -1.946 -32.460 1.00 90.62 239 ASP A CA 1
ATOM 1820 C C . ASP A 1 239 ? 18.221 -1.636 -33.911 1.00 90.62 239 ASP A C 1
ATOM 1822 O O . ASP A 1 239 ? 18.782 -2.189 -34.859 1.00 90.62 239 ASP A O 1
ATOM 1826 N N . ILE A 1 240 ? 17.234 -0.751 -34.095 1.00 90.75 240 ILE A N 1
ATOM 1827 C CA . ILE A 1 240 ? 16.704 -0.378 -35.419 1.00 90.75 240 ILE A CA 1
ATOM 1828 C C . ILE A 1 240 ? 17.740 0.425 -36.220 1.00 90.75 240 ILE A C 1
ATOM 1830 O O . ILE A 1 240 ? 17.972 0.168 -37.402 1.00 90.75 240 ILE A O 1
ATOM 1834 N N . THR A 1 241 ? 18.393 1.396 -35.575 1.00 86.88 241 THR A N 1
ATOM 1835 C CA . THR A 1 241 ? 19.533 2.149 -36.122 1.00 86.88 241 THR A CA 1
ATOM 1836 C C . THR A 1 241 ? 20.514 2.522 -35.006 1.00 86.88 241 THR A C 1
ATOM 1838 O O . THR A 1 241 ? 20.201 2.423 -33.825 1.00 86.88 241 THR A O 1
ATOM 1841 N N . THR A 1 242 ? 21.673 3.092 -35.350 1.00 80.12 242 THR A N 1
ATOM 1842 C CA . THR A 1 242 ? 22.635 3.641 -34.365 1.00 80.12 242 THR A CA 1
ATOM 1843 C C . THR A 1 242 ? 22.089 4.802 -33.511 1.00 80.12 242 THR A C 1
ATOM 1845 O O . THR A 1 242 ? 22.775 5.273 -32.592 1.00 80.12 242 THR A O 1
ATOM 1848 N N . LYS A 1 243 ? 20.876 5.289 -33.822 1.00 86.81 243 LYS A N 1
ATOM 1849 C CA . LYS A 1 243 ? 20.169 6.381 -33.139 1.00 86.81 243 LYS A CA 1
ATOM 1850 C C . LYS A 1 243 ? 18.763 6.017 -32.656 1.00 86.81 243 LYS A C 1
ATOM 1852 O O . LYS A 1 243 ? 18.175 6.832 -31.956 1.00 86.81 243 LYS A O 1
ATOM 1857 N N . GLU A 1 244 ? 18.213 4.863 -33.014 1.00 91.12 244 GLU A N 1
ATOM 1858 C CA . GLU A 1 244 ? 16.848 4.465 -32.650 1.00 91.12 244 GLU A CA 1
ATOM 1859 C C . GLU A 1 244 ? 16.838 2.995 -32.233 1.00 91.12 244 GLU A C 1
ATOM 1861 O O . GLU A 1 244 ? 17.310 2.135 -32.977 1.00 91.12 244 GLU A O 1
ATOM 1866 N N . ILE A 1 245 ? 16.288 2.730 -31.052 1.00 93.12 245 ILE A N 1
ATOM 1867 C CA . ILE A 1 245 ? 16.068 1.389 -30.510 1.00 93.12 245 ILE A CA 1
ATOM 1868 C C . ILE A 1 245 ? 14.577 1.193 -30.243 1.00 93.12 245 ILE A C 1
ATOM 1870 O O . ILE A 1 245 ? 13.851 2.149 -29.964 1.00 93.12 245 ILE A O 1
ATOM 1874 N N . GLU A 1 246 ? 14.131 -0.049 -30.307 1.00 93.38 246 GLU A N 1
ATOM 1875 C CA . GLU A 1 246 ? 12.774 -0.470 -29.981 1.00 93.38 246 GLU A CA 1
ATOM 1876 C C . GLU A 1 246 ? 12.852 -1.466 -28.823 1.00 93.38 246 GLU A C 1
ATOM 1878 O O . GLU A 1 246 ? 13.536 -2.481 -28.921 1.00 93.38 246 GLU A O 1
ATOM 1883 N N . MET A 1 247 ? 12.197 -1.151 -27.710 1.00 94.06 247 MET A N 1
ATOM 1884 C CA . MET A 1 247 ? 12.082 -2.028 -26.545 1.00 94.06 247 MET A CA 1
ATOM 1885 C C . MET A 1 247 ? 10.713 -2.701 -26.602 1.00 94.06 247 MET A C 1
ATOM 1887 O O . MET A 1 247 ? 9.705 -2.004 -26.721 1.00 94.06 247 MET A O 1
ATOM 1891 N N . ILE A 1 248 ? 10.669 -4.027 -26.537 1.00 94.50 248 ILE A N 1
ATOM 1892 C CA . ILE A 1 248 ? 9.440 -4.825 -26.534 1.00 94.50 248 ILE A CA 1
ATOM 1893 C C . ILE A 1 248 ? 9.408 -5.567 -25.209 1.00 94.50 248 ILE A C 1
ATOM 1895 O O . ILE A 1 248 ? 10.200 -6.478 -24.988 1.00 94.50 248 ILE A O 1
ATOM 1899 N N . ALA A 1 249 ? 8.518 -5.140 -24.325 1.00 95.75 249 ALA A N 1
ATOM 1900 C CA . ALA A 1 249 ? 8.333 -5.715 -23.006 1.00 95.75 249 ALA A CA 1
ATOM 1901 C C . ALA A 1 249 ? 7.022 -6.495 -22.981 1.00 95.75 249 ALA A C 1
ATOM 1903 O O . ALA A 1 249 ? 5.967 -5.924 -23.249 1.00 95.75 249 ALA A O 1
ATOM 1904 N N . CYS A 1 250 ? 7.086 -7.782 -22.671 1.00 95.94 250 CYS A N 1
ATOM 1905 C CA . CYS A 1 250 ? 5.942 -8.680 -22.668 1.00 95.94 250 CYS A CA 1
ATOM 1906 C C . CYS A 1 250 ? 5.816 -9.368 -21.310 1.00 95.94 250 CYS A C 1
ATOM 1908 O O . CYS A 1 250 ? 6.820 -9.792 -20.731 1.00 95.94 250 CYS A O 1
ATOM 1910 N N . GLY A 1 251 ? 4.591 -9.429 -20.788 1.00 95.44 251 GLY A N 1
ATOM 1911 C CA . GLY A 1 251 ? 4.276 -9.959 -19.467 1.00 95.44 251 GLY A CA 1
ATOM 1912 C C . GLY A 1 251 ? 3.045 -10.859 -19.469 1.00 95.44 251 GLY A C 1
ATOM 1913 O O . GLY A 1 251 ? 2.070 -10.584 -20.166 1.00 95.44 251 GLY A O 1
ATOM 1914 N N . GLN A 1 252 ? 3.080 -11.914 -18.661 1.00 95.44 252 GLN A N 1
ATOM 1915 C CA . GLN A 1 252 ? 1.968 -12.838 -18.428 1.00 95.44 252 GLN A CA 1
ATOM 1916 C C . GLN A 1 252 ? 1.926 -13.206 -16.942 1.00 95.44 252 GLN A C 1
ATOM 1918 O O . GLN A 1 252 ? 2.974 -13.465 -16.345 1.00 95.44 252 GLN A O 1
ATOM 1923 N N . TYR A 1 253 ? 0.735 -13.247 -16.344 1.00 95.31 253 TYR A N 1
ATOM 1924 C CA . TYR A 1 253 ? 0.570 -13.689 -14.958 1.00 95.31 253 TYR A CA 1
ATOM 1925 C C . TYR A 1 253 ? 0.632 -15.219 -14.880 1.00 95.31 253 TYR A C 1
ATOM 1927 O O . TYR A 1 253 ? 0.106 -15.917 -15.746 1.00 95.31 253 TYR A O 1
ATOM 1935 N N . THR A 1 254 ? 1.278 -15.759 -13.850 1.00 92.62 254 THR A N 1
ATOM 1936 C CA . THR A 1 254 ? 1.421 -17.211 -13.637 1.00 92.62 254 THR A CA 1
ATOM 1937 C C . THR A 1 254 ? 1.031 -17.677 -12.236 1.00 92.62 254 THR A C 1
ATOM 1939 O O . THR A 1 254 ? 1.001 -18.887 -12.007 1.00 92.62 254 THR A O 1
ATOM 1942 N N . GLY A 1 255 ? 0.681 -16.758 -11.326 1.00 86.12 255 GLY A N 1
ATOM 1943 C CA . GLY A 1 255 ? 0.150 -17.080 -9.995 1.00 86.12 255 GLY A CA 1
ATOM 1944 C C . GLY A 1 255 ? -1.244 -17.718 -10.029 1.00 86.12 255 GLY A C 1
ATOM 1945 O O . GLY A 1 255 ? -1.773 -18.038 -11.092 1.00 86.12 255 GLY A O 1
ATOM 1946 N N . ASP A 1 256 ? -1.859 -17.937 -8.868 1.00 82.94 256 ASP A N 1
ATOM 1947 C CA . ASP A 1 256 ? -3.040 -18.810 -8.755 1.00 82.94 256 ASP A CA 1
ATOM 1948 C C . ASP A 1 256 ? -4.340 -18.223 -9.337 1.00 82.94 256 ASP A C 1
ATOM 1950 O O . ASP A 1 256 ? -5.185 -18.979 -9.818 1.00 82.94 256 ASP A O 1
ATOM 1954 N N . ARG A 1 257 ? -4.470 -16.890 -9.367 1.00 87.12 257 ARG A N 1
ATOM 1955 C CA . ARG A 1 257 ? -5.630 -16.147 -9.903 1.00 87.12 257 ARG A CA 1
ATOM 1956 C C . ARG A 1 257 ? -5.748 -16.256 -11.438 1.00 87.12 257 ARG A C 1
ATOM 1958 O O . ARG A 1 257 ? -4.767 -16.539 -12.123 1.00 87.12 257 ARG A O 1
ATOM 1965 N N . ASP A 1 258 ? -6.936 -15.990 -11.991 1.00 88.19 258 ASP A N 1
ATOM 1966 C CA . ASP A 1 258 ? -7.163 -15.939 -13.453 1.00 88.19 258 ASP A CA 1
ATOM 1967 C C . ASP A 1 258 ? -6.452 -14.742 -14.124 1.00 88.19 258 ASP A C 1
ATOM 1969 O O . ASP A 1 258 ? -6.036 -14.817 -15.282 1.00 88.19 258 ASP A O 1
ATOM 1973 N N . ALA A 1 259 ? -6.291 -13.647 -13.380 1.00 92.12 259 ALA A N 1
ATOM 1974 C CA . ALA A 1 259 ? -5.561 -12.442 -13.752 1.00 92.12 259 ALA A CA 1
ATOM 1975 C C . ALA A 1 259 ? -5.093 -11.706 -12.482 1.00 92.12 259 ALA A C 1
ATOM 1977 O O . ALA A 1 259 ? -5.541 -12.015 -11.371 1.00 92.12 259 ALA A O 1
ATOM 1978 N N . THR A 1 260 ? -4.212 -10.720 -12.640 1.00 90.62 260 THR A N 1
ATOM 1979 C CA . THR A 1 260 ? -3.916 -9.745 -11.576 1.00 90.62 260 THR A CA 1
ATOM 1980 C C . THR A 1 260 ? -5.093 -8.790 -11.352 1.00 90.62 260 THR A C 1
ATOM 1982 O O . THR A 1 260 ? -6.009 -8.706 -12.167 1.00 90.62 260 THR A O 1
ATOM 1985 N N . SER A 1 261 ? -5.011 -7.981 -10.296 1.00 87.12 261 SER A N 1
ATOM 1986 C CA . SER A 1 261 ? -5.723 -6.694 -10.247 1.00 87.12 261 SER A CA 1
ATOM 1987 C C . SER A 1 261 ? -4.992 -5.664 -11.139 1.00 87.12 261 SER A C 1
ATOM 1989 O O . SER A 1 261 ? -4.217 -6.056 -12.014 1.00 87.12 261 SER A O 1
ATOM 1991 N N . MET A 1 262 ? -5.160 -4.350 -10.912 1.00 93.00 262 MET A N 1
ATOM 1992 C CA . MET A 1 262 ? -4.366 -3.336 -11.630 1.00 93.00 262 MET A CA 1
ATOM 1993 C C . MET A 1 262 ? -2.868 -3.657 -11.540 1.00 93.00 262 MET A C 1
ATOM 1995 O O . MET A 1 262 ? -2.346 -3.889 -10.450 1.00 93.00 262 MET A O 1
ATOM 1999 N N . ALA A 1 263 ? -2.173 -3.645 -12.675 1.00 94.62 263 ALA A N 1
ATOM 2000 C CA . ALA A 1 263 ? -0.752 -3.964 -12.755 1.00 94.62 263 ALA A CA 1
ATOM 2001 C C . ALA A 1 263 ? 0.062 -2.782 -13.287 1.00 94.62 263 ALA A C 1
ATOM 2003 O O . ALA A 1 263 ? -0.444 -1.930 -14.027 1.00 94.62 263 ALA A O 1
ATOM 2004 N N . ILE A 1 264 ? 1.344 -2.750 -12.924 1.00 96.00 264 ILE A N 1
ATOM 2005 C CA . ILE A 1 264 ? 2.302 -1.744 -13.386 1.00 96.00 264 ILE A CA 1
ATOM 2006 C C . ILE A 1 264 ? 3.504 -2.427 -14.031 1.00 96.00 264 ILE A C 1
ATOM 2008 O O . ILE A 1 264 ? 4.121 -3.309 -13.436 1.00 96.00 264 ILE A O 1
ATOM 2012 N N . MET A 1 265 ? 3.864 -1.958 -15.227 1.00 96.00 265 MET A N 1
ATOM 2013 C CA . MET A 1 265 ? 5.122 -2.279 -15.898 1.00 96.00 265 MET A CA 1
ATOM 2014 C C . MET A 1 265 ? 6.023 -1.040 -15.911 1.00 96.00 265 MET A C 1
ATOM 2016 O O . MET A 1 265 ? 5.707 -0.035 -16.551 1.00 96.00 265 MET A O 1
ATOM 2020 N N . GLU A 1 266 ? 7.152 -1.109 -15.213 1.00 96.44 266 GLU A N 1
ATOM 2021 C CA . GLU A 1 266 ? 8.224 -0.117 -15.263 1.00 96.44 266 GLU A CA 1
ATOM 2022 C C . GLU A 1 266 ? 9.314 -0.568 -16.241 1.00 96.44 266 GLU A C 1
ATOM 2024 O O . GLU A 1 266 ? 9.809 -1.690 -16.154 1.00 96.44 266 GLU A O 1
ATOM 2029 N N . LEU A 1 267 ? 9.747 0.323 -17.132 1.00 96.38 267 LEU A N 1
ATOM 2030 C CA . LEU A 1 267 ? 10.845 0.106 -18.073 1.00 96.38 267 LEU A CA 1
ATOM 2031 C C . LEU A 1 267 ? 11.860 1.243 -17.960 1.00 96.38 267 LEU A C 1
ATOM 2033 O O . LEU A 1 267 ? 11.552 2.401 -18.257 1.00 96.38 267 LEU A O 1
ATOM 2037 N N . GLU A 1 268 ? 13.093 0.933 -17.568 1.00 95.75 268 GLU A N 1
ATOM 2038 C CA . GLU A 1 268 ? 14.189 1.894 -17.639 1.00 95.75 268 GLU A CA 1
ATOM 2039 C C . GLU A 1 268 ? 14.648 2.147 -19.082 1.00 95.75 268 GLU A C 1
ATOM 2041 O O . GLU A 1 268 ? 15.027 1.245 -19.830 1.00 95.75 268 GLU A O 1
ATOM 2046 N N . ILE A 1 269 ? 14.689 3.419 -19.458 1.00 94.94 269 ILE A N 1
ATOM 2047 C CA . ILE A 1 269 ? 15.204 3.896 -20.735 1.00 94.94 269 ILE A CA 1
ATOM 2048 C C . ILE A 1 269 ? 16.744 3.889 -20.676 1.00 94.94 269 ILE A C 1
ATOM 2050 O O . ILE A 1 269 ? 17.320 4.543 -19.789 1.00 94.94 269 ILE A O 1
ATOM 2054 N N . PRO A 1 270 ? 17.431 3.219 -21.624 1.00 93.81 270 PRO A N 1
ATOM 2055 C CA . PRO A 1 270 ? 18.886 3.142 -21.643 1.00 93.81 270 PRO A CA 1
ATOM 2056 C C . PRO A 1 270 ? 19.601 4.492 -21.646 1.00 93.81 270 PRO A C 1
ATOM 2058 O O . PRO A 1 270 ? 19.145 5.482 -22.223 1.00 93.81 270 PRO A O 1
ATOM 2061 N N . SER A 1 271 ? 20.763 4.535 -20.994 1.00 92.00 271 SER A N 1
ATOM 2062 C CA . SER A 1 271 ? 21.552 5.760 -20.844 1.00 92.00 271 SER A CA 1
ATOM 2063 C C . SER A 1 271 ? 21.918 6.367 -22.201 1.00 92.00 271 SER A C 1
ATOM 2065 O O . SER A 1 271 ? 22.520 5.716 -23.051 1.00 92.00 271 SER A O 1
ATOM 2067 N N . GLY A 1 272 ? 21.569 7.641 -22.394 1.00 90.31 272 GLY A N 1
ATOM 2068 C CA . GLY A 1 272 ? 21.765 8.361 -23.657 1.00 90.31 272 GLY A CA 1
ATOM 2069 C C . GLY A 1 272 ? 20.603 8.264 -24.650 1.00 90.31 272 GLY A C 1
ATOM 2070 O O . GLY A 1 272 ? 20.676 8.886 -25.711 1.00 90.31 272 GLY A O 1
ATOM 2071 N N . PHE A 1 273 ? 19.529 7.549 -24.310 1.00 92.88 273 PHE A N 1
ATOM 2072 C CA . PHE A 1 273 ? 18.279 7.507 -25.067 1.00 92.88 273 PHE A CA 1
ATOM 2073 C C . PHE A 1 273 ? 17.160 8.262 -24.338 1.00 92.88 273 PHE A C 1
ATOM 2075 O O . PHE A 1 273 ? 17.203 8.479 -23.128 1.00 92.88 273 PHE A O 1
ATOM 2082 N N . SER A 1 274 ? 16.146 8.679 -25.093 1.00 92.44 274 SER A N 1
ATOM 2083 C CA . SER A 1 274 ? 14.907 9.263 -24.572 1.00 92.44 274 SER A CA 1
ATOM 2084 C C . SER A 1 274 ? 13.716 8.845 -25.429 1.00 92.44 274 SER A C 1
ATOM 2086 O O . SER A 1 274 ? 13.870 8.575 -26.622 1.00 92.44 274 SER A O 1
ATOM 2088 N N . VAL A 1 275 ? 12.527 8.828 -24.837 1.00 92.00 275 VAL A N 1
ATOM 2089 C CA . VAL A 1 275 ? 11.283 8.462 -25.520 1.00 92.00 275 VAL A CA 1
ATOM 2090 C C . VAL A 1 275 ? 10.439 9.717 -25.753 1.00 92.00 275 VAL A C 1
ATOM 2092 O O . VAL A 1 275 ? 10.315 10.566 -24.871 1.00 92.00 275 VAL A O 1
ATOM 2095 N N . SER A 1 276 ? 9.852 9.855 -26.946 1.00 85.19 276 SER A N 1
ATOM 2096 C CA . SER A 1 276 ? 8.953 10.975 -27.251 1.00 85.19 276 SER A CA 1
ATOM 2097 C C . SER A 1 276 ? 7.532 10.682 -26.772 1.00 85.19 276 SER A C 1
ATOM 2099 O O . SER A 1 276 ? 6.934 9.691 -27.195 1.00 85.19 276 SER A O 1
ATOM 2101 N N . LYS A 1 277 ? 6.957 11.592 -25.972 1.00 82.62 277 LYS A N 1
ATOM 2102 C CA . LYS A 1 277 ? 5.549 11.528 -25.535 1.00 82.62 277 LYS A CA 1
ATOM 2103 C C . LYS A 1 277 ? 4.567 11.457 -26.711 1.00 82.62 277 LYS A C 1
ATOM 2105 O O . LYS A 1 277 ? 3.556 10.778 -26.607 1.00 82.62 277 LYS A O 1
ATOM 2110 N N . GLU A 1 278 ? 4.882 12.097 -27.839 1.00 82.56 278 GLU A N 1
ATOM 2111 C CA . GLU A 1 278 ? 4.047 12.063 -29.051 1.00 82.56 278 GLU A CA 1
ATOM 2112 C C . GLU A 1 278 ? 4.091 10.709 -29.772 1.00 82.56 278 GLU A C 1
ATOM 2114 O O . GLU A 1 278 ? 3.095 10.301 -30.366 1.00 82.56 278 GLU A O 1
ATOM 2119 N N . LYS A 1 279 ? 5.243 10.015 -29.741 1.00 78.44 279 LYS A N 1
ATOM 2120 C CA . LYS A 1 279 ? 5.349 8.647 -30.273 1.00 78.44 279 LYS A CA 1
ATOM 2121 C C . LYS A 1 279 ? 4.604 7.678 -29.348 1.00 78.44 279 LYS A C 1
ATOM 2123 O O . LYS A 1 279 ? 3.794 6.910 -29.849 1.00 78.44 279 LYS A O 1
ATOM 2128 N N . LEU A 1 280 ? 4.796 7.780 -28.026 1.00 81.94 280 LEU A N 1
ATOM 2129 C CA . LEU A 1 280 ? 4.061 6.969 -27.044 1.00 81.94 280 LEU A CA 1
ATOM 2130 C C . LEU A 1 280 ? 2.547 7.124 -27.180 1.00 81.94 280 LEU A C 1
ATOM 2132 O O . LEU A 1 280 ? 1.870 6.121 -27.338 1.00 81.94 280 LEU A O 1
ATOM 2136 N N . ALA A 1 281 ? 2.018 8.352 -27.201 1.00 81.38 281 ALA A N 1
ATOM 2137 C CA . ALA A 1 281 ? 0.574 8.575 -27.302 1.00 81.38 281 ALA A CA 1
ATOM 2138 C C . ALA A 1 281 ? -0.061 7.826 -28.492 1.00 81.38 281 ALA A C 1
ATOM 2140 O O . ALA A 1 281 ? -1.097 7.197 -28.329 1.00 81.38 281 ALA A O 1
ATOM 2141 N N . LYS A 1 282 ? 0.609 7.807 -29.653 1.00 78.25 282 LYS A N 1
ATOM 2142 C CA . LYS A 1 282 ? 0.160 7.055 -30.838 1.00 78.25 282 LYS A CA 1
ATOM 2143 C C . LYS A 1 282 ? 0.274 5.543 -30.682 1.00 78.25 282 LYS A C 1
ATOM 2145 O O . LYS A 1 282 ? -0.599 4.824 -31.139 1.00 78.25 282 LYS A O 1
ATOM 2150 N N . MET A 1 283 ? 1.329 5.057 -30.031 1.00 72.94 283 MET A N 1
ATOM 2151 C CA . MET A 1 283 ? 1.456 3.626 -29.737 1.00 72.94 283 MET A CA 1
ATOM 2152 C C . MET A 1 283 ? 0.352 3.151 -28.788 1.00 72.94 283 MET A C 1
ATOM 2154 O O . MET A 1 283 ? -0.089 2.020 -28.911 1.00 72.94 283 MET A O 1
ATOM 2158 N N . PHE A 1 284 ? -0.126 4.022 -27.894 1.00 73.44 284 PHE A N 1
ATOM 2159 C CA . PHE A 1 284 ? -1.236 3.746 -26.980 1.00 73.44 284 PHE A CA 1
ATOM 2160 C C . PHE A 1 284 ? -2.618 3.834 -27.652 1.00 73.44 284 PHE A C 1
ATOM 2162 O O . PHE A 1 284 ? -3.546 3.185 -27.185 1.00 73.44 284 PHE A O 1
ATOM 2169 N N . GLU A 1 285 ? -2.764 4.562 -28.767 1.00 76.62 285 GLU A N 1
ATOM 2170 C CA . GLU A 1 285 ? -3.971 4.510 -29.617 1.00 76.62 285 GLU A CA 1
ATOM 2171 C C . GLU A 1 285 ? -4.114 3.164 -30.363 1.00 76.62 285 GLU A C 1
ATOM 2173 O O . GLU A 1 285 ? -5.220 2.801 -30.759 1.00 76.62 285 GLU A O 1
ATOM 2178 N N . GLU A 1 286 ? -3.011 2.428 -30.549 1.00 75.00 286 GLU A N 1
ATOM 2179 C CA . GLU A 1 286 ? -2.944 1.121 -31.230 1.00 75.00 286 GLU A CA 1
ATOM 2180 C C . GLU A 1 286 ? -2.631 -0.048 -30.265 1.00 75.00 286 GLU A C 1
ATOM 2182 O O . GLU A 1 286 ? -2.362 -1.166 -30.710 1.00 75.00 286 GLU A O 1
ATOM 2187 N N . ALA A 1 287 ? -2.626 0.205 -28.951 1.00 76.56 287 ALA A N 1
ATOM 2188 C CA . ALA A 1 287 ? -2.239 -0.757 -27.920 1.00 76.56 287 ALA A CA 1
ATOM 2189 C C . ALA A 1 287 ? -3.379 -1.710 -27.506 1.00 76.56 287 ALA A C 1
ATOM 2191 O O . ALA A 1 287 ? -4.516 -1.594 -27.953 1.00 76.56 287 ALA A O 1
ATOM 2192 N N . ASP A 1 288 ? -3.053 -2.669 -26.634 1.00 80.12 288 ASP A N 1
ATOM 2193 C CA . ASP A 1 288 ? -4.017 -3.586 -26.018 1.00 80.12 288 ASP A CA 1
ATOM 2194 C C . ASP A 1 288 ? -5.062 -2.826 -25.175 1.00 80.12 288 ASP A C 1
ATOM 2196 O O . ASP A 1 288 ? -4.697 -1.941 -24.400 1.00 80.12 288 ASP A O 1
ATOM 2200 N N . ASP A 1 289 ? -6.343 -3.203 -25.274 1.00 85.69 289 ASP A N 1
ATOM 2201 C CA . ASP A 1 289 ? -7.463 -2.565 -24.553 1.00 85.69 289 ASP A CA 1
ATOM 2202 C C . ASP A 1 289 ? -7.305 -2.583 -23.015 1.00 85.69 289 ASP A C 1
ATOM 2204 O O . ASP A 1 289 ? -7.955 -1.797 -22.312 1.00 85.69 289 ASP A O 1
ATOM 2208 N N . LEU A 1 290 ? -6.453 -3.477 -22.489 1.00 88.25 290 LEU A N 1
ATOM 2209 C CA . LEU A 1 290 ? -6.086 -3.559 -21.070 1.00 88.25 290 LEU A CA 1
ATOM 2210 C C . LEU A 1 290 ? -5.210 -2.391 -20.593 1.00 88.25 290 LEU A C 1
ATOM 2212 O O . LEU A 1 290 ? -5.156 -2.120 -19.393 1.00 88.25 290 LEU A O 1
ATOM 2216 N N . ILE A 1 291 ? -4.519 -1.695 -21.498 1.00 90.69 291 ILE A N 1
ATOM 2217 C CA . ILE A 1 291 ? -3.617 -0.591 -21.159 1.00 90.69 291 ILE A CA 1
ATOM 2218 C C . ILE A 1 291 ? -4.434 0.684 -20.916 1.00 90.69 291 ILE A C 1
ATOM 2220 O O . ILE A 1 291 ? -5.162 1.166 -21.784 1.00 90.69 291 ILE A O 1
ATOM 2224 N N . ARG A 1 292 ? -4.305 1.264 -19.717 1.00 89.75 292 ARG A N 1
ATOM 2225 C CA . ARG A 1 292 ? -5.089 2.436 -19.289 1.00 89.75 292 ARG A CA 1
ATOM 2226 C C . ARG A 1 292 ? -4.353 3.755 -19.349 1.00 89.75 292 ARG A C 1
ATOM 2228 O O . ARG A 1 292 ? -4.968 4.773 -19.659 1.00 89.75 292 ARG A O 1
ATOM 2235 N N . ASN A 1 293 ? -3.072 3.771 -18.998 1.00 90.31 293 ASN A N 1
ATOM 2236 C CA . ASN A 1 293 ? -2.314 5.012 -18.900 1.00 90.31 293 ASN A CA 1
ATOM 2237 C C . ASN A 1 293 ? -0.806 4.762 -19.005 1.00 90.31 293 ASN A C 1
ATOM 2239 O O . ASN A 1 293 ? -0.338 3.634 -18.834 1.00 90.31 293 ASN A O 1
ATOM 2243 N N . PHE A 1 294 ? -0.041 5.832 -19.213 1.00 91.50 294 PHE A N 1
ATOM 2244 C CA . PHE A 1 294 ? 1.408 5.824 -19.057 1.00 91.50 294 PHE A CA 1
ATOM 2245 C C . PHE A 1 294 ? 1.937 7.105 -18.425 1.00 91.50 294 PHE A C 1
ATOM 2247 O O . PHE A 1 294 ? 1.393 8.195 -18.604 1.00 91.50 294 PHE A O 1
ATOM 2254 N N . GLU A 1 295 ? 3.072 6.975 -17.751 1.00 92.94 295 GLU A N 1
ATOM 2255 C CA . GLU A 1 295 ? 3.851 8.085 -17.225 1.00 92.94 295 GLU A CA 1
ATOM 2256 C C . GLU A 1 295 ? 5.323 7.960 -17.647 1.00 92.94 295 GLU A C 1
ATOM 2258 O O . GLU A 1 295 ? 5.849 6.870 -17.864 1.00 92.94 295 GLU A O 1
ATOM 2263 N N . LEU A 1 296 ? 5.991 9.105 -17.801 1.00 91.38 296 LEU A N 1
ATOM 2264 C CA . LEU A 1 296 ? 7.443 9.181 -17.959 1.00 91.38 296 LEU A CA 1
ATOM 2265 C C . LEU A 1 296 ? 8.018 9.898 -16.738 1.00 91.38 296 LEU A C 1
ATOM 2267 O O . LEU A 1 296 ? 7.970 11.132 -16.692 1.00 91.38 296 LEU A O 1
ATOM 2271 N N . ASP A 1 297 ? 8.580 9.136 -15.802 1.00 89.12 297 ASP A N 1
ATOM 2272 C CA . ASP A 1 297 ? 9.308 9.663 -14.646 1.00 89.12 297 ASP A CA 1
ATOM 2273 C C . ASP A 1 297 ? 10.822 9.565 -14.883 1.00 89.12 297 ASP A C 1
ATOM 2275 O O . ASP A 1 297 ? 11.425 8.489 -14.872 1.00 89.12 297 ASP A O 1
ATOM 2279 N N . GLY A 1 298 ? 11.460 10.703 -15.162 1.00 87.31 298 GLY A N 1
ATOM 2280 C CA . GLY A 1 298 ? 12.897 10.784 -15.431 1.00 87.31 298 GLY A CA 1
ATOM 2281 C C . GLY A 1 298 ? 13.346 9.917 -16.617 1.00 87.31 298 GLY A C 1
ATOM 2282 O O . GLY A 1 298 ? 13.195 10.309 -17.774 1.00 87.31 298 GLY A O 1
ATOM 2283 N N . ARG A 1 299 ? 13.953 8.758 -16.322 1.00 89.75 299 ARG A N 1
ATOM 2284 C CA . ARG A 1 299 ? 14.350 7.729 -17.307 1.00 89.75 299 ARG A CA 1
ATOM 2285 C C . ARG A 1 299 ? 13.514 6.446 -17.208 1.00 89.75 299 ARG A C 1
ATOM 2287 O O . ARG A 1 299 ? 13.941 5.430 -17.739 1.00 89.75 299 ARG A O 1
ATOM 2294 N N . LYS A 1 300 ? 12.362 6.455 -16.545 1.00 93.69 300 LYS A N 1
ATOM 2295 C CA . LYS A 1 300 ? 11.432 5.323 -16.498 1.00 93.69 300 LYS A CA 1
ATOM 2296 C C . LYS A 1 300 ? 10.195 5.619 -17.336 1.00 93.69 300 LYS A C 1
ATOM 2298 O O . LYS A 1 300 ? 9.634 6.710 -17.255 1.00 93.69 300 LYS A O 1
ATOM 2303 N N . LEU A 1 301 ? 9.777 4.639 -18.127 1.00 94.44 301 LEU A N 1
ATOM 2304 C CA . LEU A 1 301 ? 8.423 4.540 -18.657 1.00 94.44 301 LEU A CA 1
ATOM 2305 C C . LEU A 1 301 ? 7.625 3.642 -17.717 1.00 94.44 301 LEU A C 1
ATOM 2307 O O . LEU A 1 301 ? 8.038 2.518 -17.456 1.00 94.44 301 LEU A O 1
ATOM 2311 N N . ILE A 1 302 ? 6.512 4.152 -17.211 1.00 95.75 302 ILE A N 1
ATOM 2312 C CA . ILE A 1 302 ? 5.595 3.441 -16.323 1.00 95.75 302 ILE A CA 1
ATOM 2313 C C . ILE A 1 302 ? 4.298 3.242 -17.103 1.00 95.75 302 ILE A C 1
ATOM 2315 O O . ILE A 1 302 ? 3.758 4.211 -17.639 1.00 95.75 302 ILE A O 1
ATOM 2319 N N . VAL A 1 303 ? 3.816 2.007 -17.202 1.00 95.00 303 VAL A N 1
ATOM 2320 C CA . VAL A 1 303 ? 2.585 1.650 -17.924 1.00 95.00 303 VAL A CA 1
ATOM 2321 C C . VAL A 1 303 ? 1.614 0.976 -16.968 1.00 95.00 303 VAL A C 1
ATOM 2323 O O . VAL A 1 303 ? 2.006 0.080 -16.224 1.00 95.00 303 VAL A O 1
ATOM 2326 N N . TYR A 1 304 ? 0.359 1.420 -17.001 1.00 95.19 304 TYR A N 1
ATOM 2327 C CA . TYR A 1 304 ? -0.715 0.961 -16.123 1.00 95.19 304 TYR A CA 1
ATOM 2328 C C . TYR A 1 304 ? -1.706 0.103 -16.910 1.00 95.19 304 TYR A C 1
ATOM 2330 O O . TYR A 1 304 ? -2.195 0.537 -17.959 1.00 95.19 304 TYR A O 1
ATOM 2338 N N . PHE A 1 305 ? -2.030 -1.072 -16.378 1.00 95.19 305 PHE A N 1
ATOM 2339 C CA . PHE A 1 305 ? -2.967 -2.038 -16.958 1.00 95.19 305 PHE A CA 1
ATOM 2340 C C . PHE A 1 305 ? -4.122 -2.281 -15.988 1.00 95.19 305 PHE A C 1
ATOM 2342 O O . PHE A 1 305 ? -3.883 -2.326 -14.783 1.00 95.19 305 PHE A O 1
ATOM 2349 N N . ASP A 1 306 ? -5.337 -2.493 -16.499 1.00 93.25 306 ASP A N 1
ATOM 2350 C CA . ASP A 1 306 ? -6.472 -2.967 -15.685 1.00 93.25 306 ASP A CA 1
ATOM 2351 C C . ASP A 1 306 ? -6.156 -4.306 -15.005 1.00 93.25 306 ASP A C 1
ATOM 2353 O O . ASP A 1 306 ? -6.461 -4.491 -13.831 1.00 93.25 306 ASP A O 1
ATOM 2357 N N . GLU A 1 307 ? -5.539 -5.215 -15.761 1.00 94.12 307 GLU A N 1
ATOM 2358 C CA . GLU A 1 307 ? -5.139 -6.558 -15.352 1.00 94.12 307 GLU A CA 1
ATOM 2359 C C . GLU A 1 307 ? -4.055 -7.092 -16.307 1.00 94.12 307 GLU A C 1
ATOM 2361 O O . GLU A 1 307 ? -3.962 -6.668 -17.464 1.00 94.12 307 GLU A O 1
ATOM 2366 N N . ILE A 1 308 ? -3.239 -8.035 -15.835 1.00 96.19 308 ILE A N 1
ATOM 2367 C CA . ILE A 1 308 ? -2.433 -8.934 -16.664 1.00 96.19 308 ILE A CA 1
ATOM 2368 C C . ILE A 1 308 ? -3.050 -10.331 -16.520 1.00 96.19 308 ILE A C 1
ATOM 2370 O O . ILE A 1 308 ? -3.032 -10.892 -15.420 1.00 96.19 308 ILE A O 1
ATOM 2374 N N . PRO A 1 309 ? -3.617 -10.901 -17.593 1.00 95.06 309 PRO A N 1
ATOM 2375 C CA . PRO A 1 309 ? -4.268 -12.200 -17.540 1.00 95.06 309 PRO A CA 1
ATOM 2376 C C . PRO A 1 309 ? -3.262 -13.356 -17.502 1.00 95.06 309 PRO A C 1
ATOM 2378 O O . PRO A 1 309 ? -2.092 -13.228 -17.879 1.00 95.06 309 PRO A O 1
ATOM 2381 N N . LYS A 1 310 ? -3.746 -14.520 -17.063 1.00 94.69 310 LYS A N 1
ATOM 2382 C CA . LYS A 1 310 ? -2.995 -15.783 -17.045 1.00 94.69 310 LYS A CA 1
ATOM 2383 C C . LYS A 1 310 ? -3.068 -16.554 -18.363 1.00 94.69 310 LYS A C 1
ATOM 2385 O O . LYS A 1 310 ? -2.194 -17.372 -18.643 1.00 94.69 310 LYS A O 1
ATOM 2390 N N . ASP A 1 311 ? -4.089 -16.316 -19.187 1.00 92.81 311 ASP A N 1
ATOM 2391 C CA . ASP A 1 311 ? -4.340 -17.078 -20.420 1.00 92.81 311 ASP A CA 1
ATOM 2392 C C . ASP A 1 311 ? -3.568 -16.568 -21.652 1.00 92.81 311 ASP A C 1
ATOM 2394 O O . ASP A 1 311 ? -3.388 -17.320 -22.615 1.00 92.81 311 ASP A O 1
ATOM 2398 N N . ARG A 1 312 ? -3.076 -15.322 -21.618 1.00 93.62 312 ARG A N 1
ATOM 2399 C CA . ARG A 1 312 ? -2.333 -14.681 -22.712 1.00 93.62 312 ARG A CA 1
ATOM 2400 C C . ARG A 1 312 ? -1.250 -13.727 -22.212 1.00 93.62 312 ARG A C 1
ATOM 2402 O O . ARG A 1 312 ? -1.363 -13.131 -21.149 1.00 93.62 312 ARG A O 1
ATOM 2409 N N . GLU A 1 313 ? -0.231 -13.535 -23.038 1.00 93.81 313 GLU A N 1
ATOM 2410 C CA . GLU A 1 313 ? 0.800 -12.517 -22.841 1.00 93.81 313 GLU A CA 1
ATOM 2411 C C . GLU A 1 313 ? 0.300 -11.137 -23.315 1.00 93.81 313 GLU A C 1
ATOM 2413 O O . GLU A 1 313 ? -0.425 -11.031 -24.312 1.00 93.81 313 GLU A O 1
ATOM 2418 N N . VAL A 1 314 ? 0.685 -10.076 -22.602 1.00 94.25 314 VAL A N 1
ATOM 2419 C CA . VAL A 1 314 ? 0.399 -8.673 -22.935 1.00 94.25 314 VAL A CA 1
ATOM 2420 C C . VAL A 1 314 ? 1.721 -7.946 -23.164 1.00 94.25 314 VAL A C 1
ATOM 2422 O O . VAL A 1 314 ? 2.613 -7.983 -22.316 1.00 94.25 314 VAL A O 1
ATOM 2425 N N . CYS A 1 315 ? 1.854 -7.276 -24.310 1.00 93.31 315 CYS A N 1
ATOM 2426 C CA . CYS A 1 315 ? 3.098 -6.634 -24.732 1.00 93.31 315 CYS A CA 1
ATOM 2427 C C . CYS A 1 315 ? 2.959 -5.117 -24.892 1.00 93.31 315 CYS A C 1
ATOM 2429 O O . CYS A 1 315 ? 2.023 -4.624 -25.519 1.00 93.31 315 CYS A O 1
ATOM 2431 N N . VAL A 1 316 ? 3.969 -4.384 -24.429 1.00 92.00 316 VAL A N 1
ATOM 2432 C CA . VAL A 1 316 ? 4.197 -2.966 -24.718 1.00 92.00 316 VAL A CA 1
ATOM 2433 C C . VAL A 1 316 ? 5.430 -2.845 -25.602 1.00 92.00 316 VAL A C 1
ATOM 2435 O O . VAL A 1 316 ? 6.512 -3.313 -25.253 1.00 92.00 316 VAL A O 1
ATOM 2438 N N . THR A 1 317 ? 5.290 -2.158 -26.733 1.00 90.62 317 THR A N 1
ATOM 2439 C CA . THR A 1 317 ? 6.439 -1.727 -27.541 1.00 90.62 317 THR A CA 1
ATOM 2440 C C . THR A 1 317 ? 6.733 -0.254 -27.260 1.00 90.62 317 THR A C 1
ATOM 2442 O O . THR A 1 317 ? 5.816 0.542 -27.063 1.00 90.62 317 THR A O 1
ATOM 2445 N N . CYS A 1 318 ? 8.006 0.136 -27.241 1.00 90.31 318 CYS A N 1
ATOM 2446 C CA . CYS A 1 318 ? 8.443 1.499 -26.961 1.00 90.31 318 CYS A CA 1
ATOM 2447 C C . CYS A 1 318 ? 9.676 1.872 -27.799 1.00 90.31 318 CYS A C 1
ATOM 2449 O O . CYS A 1 318 ? 10.768 1.335 -27.609 1.00 90.31 318 CYS A O 1
ATOM 2451 N N . GLY A 1 319 ? 9.513 2.825 -28.722 1.00 90.94 319 GLY A N 1
ATOM 2452 C CA . GLY A 1 319 ? 10.613 3.364 -29.526 1.00 90.94 319 GLY A CA 1
ATOM 2453 C C . GLY A 1 319 ? 11.362 4.498 -28.818 1.00 90.94 319 GLY A C 1
ATOM 2454 O O . GLY A 1 319 ? 10.794 5.571 -28.590 1.00 90.94 319 GLY A O 1
ATOM 2455 N N . ALA A 1 320 ? 12.655 4.308 -28.543 1.00 92.94 320 ALA A N 1
ATOM 2456 C CA . ALA A 1 320 ? 13.532 5.310 -27.936 1.00 92.94 320 ALA A CA 1
ATOM 2457 C C . ALA A 1 320 ? 14.579 5.839 -28.934 1.00 92.94 320 ALA A C 1
ATOM 2459 O O . ALA A 1 320 ? 15.140 5.102 -29.743 1.00 92.94 320 ALA A O 1
ATOM 2460 N N . VAL A 1 321 ? 14.869 7.140 -28.859 1.00 92.88 321 VAL A N 1
ATOM 2461 C CA . VAL A 1 321 ? 15.802 7.849 -29.749 1.00 92.88 321 VAL A CA 1
ATOM 2462 C C . VAL A 1 321 ? 17.012 8.332 -28.953 1.00 92.88 321 VAL A C 1
ATOM 2464 O O . VAL A 1 321 ? 16.871 8.871 -27.853 1.00 92.88 321 VAL A O 1
ATOM 2467 N N . ARG A 1 322 ? 18.211 8.159 -29.512 1.00 90.69 322 ARG A N 1
ATOM 2468 C CA . ARG A 1 322 ? 19.481 8.562 -28.905 1.00 90.69 322 ARG A CA 1
ATOM 2469 C C . ARG A 1 322 ? 19.620 10.082 -28.899 1.00 90.69 322 ARG A C 1
ATOM 2471 O O . ARG A 1 322 ? 19.673 10.713 -29.954 1.00 90.69 322 ARG A O 1
ATOM 2478 N N . THR A 1 323 ? 19.723 10.654 -27.707 1.00 91.44 323 THR A N 1
ATOM 2479 C CA . THR A 1 323 ? 19.946 12.088 -27.467 1.00 91.44 323 THR A CA 1
ATOM 2480 C C . THR A 1 323 ? 21.374 12.400 -27.042 1.00 91.44 323 THR A C 1
ATOM 2482 O O . THR A 1 323 ? 21.835 13.515 -27.277 1.00 91.44 323 THR A O 1
ATOM 2485 N N . SER A 1 324 ? 22.094 11.420 -26.485 1.00 89.81 324 SER A N 1
ATOM 2486 C CA . SER A 1 324 ? 23.480 11.577 -26.041 1.00 89.81 324 SER A CA 1
ATOM 2487 C C . SER A 1 324 ? 24.332 10.354 -26.378 1.00 89.81 324 SER A C 1
ATOM 2489 O O . SER A 1 324 ? 23.903 9.203 -26.268 1.00 89.81 324 SER A O 1
ATOM 2491 N N . ASN A 1 325 ? 25.586 10.605 -26.747 1.00 87.12 325 ASN A N 1
ATOM 2492 C CA . ASN A 1 325 ? 26.551 9.571 -27.103 1.00 87.12 325 ASN A CA 1
ATOM 2493 C C . ASN A 1 325 ? 27.169 8.940 -25.846 1.00 87.12 325 ASN A C 1
ATOM 2495 O O . ASN A 1 325 ? 28.267 9.300 -25.430 1.00 87.12 325 ASN A O 1
ATOM 2499 N N . VAL A 1 326 ? 26.447 7.993 -25.245 1.00 87.06 326 VAL A N 1
ATOM 2500 C CA . VAL A 1 326 ? 26.941 7.127 -24.162 1.00 87.06 326 VAL A CA 1
ATOM 2501 C C . VAL A 1 326 ? 27.368 5.783 -24.754 1.00 87.06 326 VAL A C 1
ATOM 2503 O O . VAL A 1 326 ? 26.633 5.214 -25.564 1.00 87.06 326 VAL A O 1
ATOM 2506 N N . GLY A 1 327 ? 28.556 5.309 -24.379 1.00 82.38 327 GLY A N 1
ATOM 2507 C CA . GLY A 1 327 ? 29.112 4.003 -24.753 1.00 82.38 327 GLY A CA 1
ATOM 2508 C C . GLY A 1 327 ? 29.331 3.118 -23.528 1.00 82.38 327 GLY A C 1
ATOM 2509 O O . GLY A 1 327 ? 29.301 3.626 -22.407 1.00 82.38 327 GLY A O 1
ATOM 2510 N N . ASN A 1 328 ? 29.541 1.815 -23.740 1.00 84.06 328 ASN A N 1
ATOM 2511 C CA . ASN A 1 328 ? 29.577 0.800 -22.675 1.00 84.06 328 ASN A CA 1
ATOM 2512 C C . ASN A 1 328 ? 28.359 0.894 -21.727 1.00 84.06 328 ASN A C 1
ATOM 2514 O O . ASN A 1 328 ? 28.487 0.897 -20.497 1.00 84.06 328 ASN A O 1
ATOM 2518 N N . VAL A 1 329 ? 27.167 1.061 -22.313 1.00 87.38 329 VAL A N 1
ATOM 2519 C CA . VAL A 1 329 ? 25.914 1.208 -21.558 1.00 87.38 329 VAL A CA 1
ATOM 2520 C C . VAL A 1 329 ? 25.637 -0.087 -20.798 1.00 87.38 329 VAL A C 1
ATOM 2522 O O . VAL A 1 329 ? 25.604 -1.158 -21.392 1.00 87.38 329 VAL A O 1
ATOM 2525 N N . GLN A 1 330 ? 25.468 0.010 -19.480 1.00 88.75 330 GLN A N 1
ATOM 2526 C CA . GLN A 1 330 ? 25.171 -1.144 -18.627 1.00 88.75 330 GLN A CA 1
ATOM 2527 C C . GLN A 1 330 ? 23.762 -1.689 -18.898 1.00 88.75 330 GLN A C 1
ATOM 2529 O O . GLN A 1 330 ? 22.955 -1.026 -19.548 1.00 88.75 330 GLN A O 1
ATOM 2534 N N . MET A 1 331 ? 23.467 -2.897 -18.409 1.00 90.69 331 MET A N 1
ATOM 2535 C CA . MET A 1 331 ? 22.104 -3.432 -18.479 1.00 90.69 331 MET A CA 1
ATOM 2536 C C . MET A 1 331 ? 21.121 -2.521 -17.736 1.00 90.69 331 MET A C 1
ATOM 2538 O O . MET A 1 331 ? 21.460 -1.911 -16.722 1.00 90.69 331 MET A O 1
ATOM 2542 N N . ASN A 1 332 ? 19.914 -2.438 -18.276 1.00 92.56 332 ASN A N 1
ATOM 2543 C CA . ASN A 1 332 ? 18.761 -1.789 -17.681 1.00 92.56 332 ASN A CA 1
ATOM 2544 C C . ASN A 1 332 ? 17.845 -2.828 -17.053 1.00 92.56 332 ASN A C 1
ATOM 2546 O O . ASN A 1 332 ? 17.857 -3.996 -17.449 1.00 92.56 332 ASN A O 1
ATOM 2550 N N . HIS A 1 333 ? 17.027 -2.377 -16.109 1.00 92.88 333 HIS A N 1
ATOM 2551 C CA . HIS A 1 333 ? 16.027 -3.218 -15.471 1.00 92.88 333 HIS A CA 1
ATOM 2552 C C . HIS A 1 333 ? 14.616 -2.769 -15.846 1.00 92.88 333 HIS A C 1
ATOM 2554 O O . HIS A 1 333 ? 14.319 -1.576 -15.931 1.00 92.88 333 HIS A O 1
ATOM 2560 N N . GLY A 1 334 ? 13.739 -3.742 -16.055 1.00 94.50 334 GLY A N 1
ATOM 2561 C CA . GLY A 1 334 ? 12.297 -3.547 -16.087 1.00 94.50 334 GLY A CA 1
ATOM 2562 C C . GLY A 1 334 ? 11.666 -4.318 -14.940 1.00 94.50 334 GLY A C 1
ATOM 2563 O O . GLY A 1 334 ? 12.201 -5.351 -14.537 1.00 94.50 334 GLY A O 1
ATOM 2564 N N . LYS A 1 335 ? 10.530 -3.845 -14.437 1.00 94.38 335 LYS A N 1
ATOM 2565 C CA . LYS A 1 335 ? 9.750 -4.511 -13.392 1.00 94.38 335 LYS A CA 1
ATOM 2566 C C . LYS A 1 335 ? 8.301 -4.651 -13.847 1.00 94.38 335 LYS A C 1
ATOM 2568 O O . LYS A 1 335 ? 7.746 -3.697 -14.380 1.00 94.38 335 LYS A O 1
ATOM 2573 N N . LEU A 1 336 ? 7.689 -5.801 -13.592 1.00 95.69 336 LEU A N 1
ATOM 2574 C CA . LEU A 1 336 ? 6.244 -6.007 -13.684 1.00 95.69 336 LEU A CA 1
ATOM 2575 C C . LEU A 1 336 ? 5.723 -6.405 -12.299 1.00 95.69 336 LEU A C 1
ATOM 2577 O O . LEU A 1 336 ? 6.357 -7.225 -11.637 1.00 95.69 336 LEU A O 1
ATOM 2581 N N . SER A 1 337 ? 4.614 -5.818 -11.847 1.00 92.62 337 SER A N 1
ATOM 2582 C CA . SER A 1 337 ? 4.019 -6.109 -10.532 1.00 92.62 337 SER A CA 1
ATOM 2583 C C . SER A 1 337 ? 2.513 -5.873 -10.476 1.00 92.62 337 SER A C 1
ATOM 2585 O O . SER A 1 337 ? 2.018 -4.940 -11.116 1.00 92.62 337 SER A O 1
ATOM 2587 N N . ASP A 1 338 ? 1.810 -6.642 -9.641 1.00 90.50 338 ASP A N 1
ATOM 2588 C CA . ASP A 1 338 ? 0.458 -6.294 -9.181 1.00 90.50 338 ASP A CA 1
ATOM 2589 C C . ASP A 1 338 ? 0.550 -5.071 -8.245 1.00 90.50 338 ASP A C 1
ATOM 2591 O O . ASP A 1 338 ? 1.419 -4.987 -7.376 1.00 90.50 338 ASP A O 1
ATOM 2595 N N . TYR A 1 339 ? -0.307 -4.072 -8.455 1.00 87.31 339 TYR A N 1
ATOM 2596 C CA . TYR A 1 339 ? -0.301 -2.824 -7.685 1.00 87.31 339 TYR A CA 1
ATOM 2597 C C . TYR A 1 339 ? -0.862 -2.977 -6.268 1.00 87.31 339 TYR A C 1
ATOM 2599 O O . TYR A 1 339 ? -0.500 -2.232 -5.350 1.00 87.31 339 TYR A O 1
ATOM 2607 N N . TYR A 1 340 ? -1.788 -3.915 -6.096 1.00 79.94 340 TYR A N 1
ATOM 2608 C CA . TYR A 1 340 ? -2.422 -4.181 -4.815 1.00 79.94 340 TYR A CA 1
ATOM 2609 C C . TYR A 1 340 ? -1.685 -5.273 -4.044 1.00 79.94 340 TYR A C 1
ATOM 2611 O O . TYR A 1 340 ? -1.806 -5.305 -2.827 1.00 79.94 340 TYR A O 1
ATOM 2619 N N . GLN A 1 341 ? -0.881 -6.112 -4.703 1.00 76.00 341 GLN A N 1
ATOM 2620 C CA . GLN A 1 341 ? -0.039 -7.132 -4.066 1.00 76.00 341 GLN A CA 1
ATOM 2621 C C . GLN A 1 341 ? 1.419 -7.003 -4.557 1.00 76.00 341 GLN A C 1
ATOM 2623 O O . GLN A 1 341 ? 1.821 -7.745 -5.447 1.00 76.00 341 GLN A O 1
ATOM 2628 N N . PRO A 1 342 ? 2.235 -6.073 -4.014 1.00 73.44 342 PRO A N 1
ATOM 2629 C CA . PRO A 1 342 ? 3.558 -5.758 -4.571 1.00 73.44 342 PRO A CA 1
ATOM 2630 C C . PRO A 1 342 ? 4.556 -6.924 -4.532 1.00 73.44 342 PRO A C 1
ATOM 2632 O O . PRO A 1 342 ? 5.457 -6.977 -5.376 1.00 73.44 342 PRO A O 1
ATOM 2635 N N . ALA A 1 343 ? 4.385 -7.855 -3.589 1.00 71.75 343 ALA A N 1
ATOM 2636 C CA . ALA A 1 343 ? 5.107 -9.121 -3.501 1.00 71.75 343 ALA A CA 1
ATOM 2637 C C . ALA A 1 343 ? 4.998 -9.945 -4.795 1.00 71.75 343 ALA A C 1
ATOM 2639 O O . ALA A 1 343 ? 5.996 -10.521 -5.233 1.00 71.75 343 ALA A O 1
ATOM 2640 N N . ASP A 1 344 ? 3.837 -9.914 -5.461 1.00 83.38 344 ASP A N 1
ATOM 2641 C CA . ASP A 1 344 ? 3.662 -10.417 -6.822 1.00 83.38 344 ASP A CA 1
ATOM 2642 C C . ASP A 1 344 ? 4.404 -9.454 -7.773 1.00 83.38 344 ASP A C 1
ATOM 2644 O O . ASP A 1 344 ? 3.840 -8.488 -8.298 1.00 83.38 344 ASP A O 1
ATOM 2648 N N . ASN A 1 345 ? 5.704 -9.691 -7.990 1.00 88.31 345 ASN A N 1
ATOM 2649 C CA . ASN A 1 345 ? 6.511 -8.938 -8.949 1.00 88.31 345 ASN A CA 1
ATOM 2650 C C . ASN A 1 345 ? 7.682 -9.725 -9.543 1.00 88.31 345 ASN A C 1
ATOM 2652 O O . ASN A 1 345 ? 8.228 -10.624 -8.915 1.00 88.31 345 ASN A O 1
ATOM 2656 N N . VAL A 1 346 ? 8.116 -9.323 -10.736 1.00 90.62 346 VAL A N 1
ATOM 2657 C CA . VAL A 1 346 ? 9.277 -9.867 -11.454 1.00 90.62 346 VAL A CA 1
ATOM 2658 C C . VAL A 1 346 ? 10.136 -8.738 -12.018 1.00 90.62 346 VAL A C 1
ATOM 2660 O O . VAL A 1 346 ? 9.624 -7.690 -12.416 1.00 90.62 346 VAL A O 1
ATOM 2663 N N . VAL A 1 347 ? 11.451 -8.960 -12.081 1.00 90.44 347 VAL A N 1
ATOM 2664 C CA . VAL A 1 347 ? 12.422 -8.033 -12.676 1.00 90.44 347 VAL A CA 1
ATOM 2665 C C . VAL A 1 347 ? 13.138 -8.716 -13.838 1.00 90.44 347 VAL A C 1
ATOM 2667 O O . VAL A 1 347 ? 13.727 -9.780 -13.667 1.00 90.44 347 VAL A O 1
ATOM 2670 N N . ALA A 1 348 ? 13.134 -8.078 -15.008 1.00 91.31 348 ALA A N 1
ATOM 2671 C CA . ALA A 1 348 ? 13.902 -8.501 -16.177 1.00 91.31 348 ALA A CA 1
ATOM 2672 C C . ALA A 1 348 ? 15.086 -7.554 -16.406 1.00 91.31 348 ALA A C 1
ATOM 2674 O O . ALA A 1 348 ? 14.971 -6.344 -16.205 1.00 91.31 348 ALA A O 1
ATOM 2675 N N . SER A 1 349 ? 16.222 -8.094 -16.853 1.00 92.94 349 SER A N 1
ATOM 2676 C CA . SER A 1 349 ? 17.405 -7.304 -17.222 1.00 92.94 349 SER A CA 1
ATOM 2677 C C . SER A 1 349 ? 17.606 -7.339 -18.733 1.00 92.94 349 SER A C 1
ATOM 2679 O O . SER A 1 349 ? 17.599 -8.417 -19.323 1.00 92.94 349 SER A O 1
ATOM 2681 N N . TYR A 1 350 ? 17.800 -6.179 -19.357 1.00 93.81 350 TYR A N 1
ATOM 2682 C CA . TYR A 1 350 ? 17.878 -6.041 -20.813 1.00 93.81 350 TYR A CA 1
ATOM 2683 C C . TYR A 1 350 ? 18.875 -4.963 -21.243 1.00 93.81 350 TYR A C 1
ATOM 2685 O O . TYR A 1 350 ? 19.244 -4.081 -20.468 1.00 93.81 350 TYR A O 1
ATOM 2693 N N . ALA A 1 351 ? 19.330 -5.014 -22.496 1.00 91.31 351 ALA A N 1
ATOM 2694 C CA . ALA A 1 351 ? 20.225 -4.004 -23.053 1.00 91.31 351 ALA A CA 1
ATOM 2695 C C . ALA A 1 351 ? 20.181 -3.960 -24.583 1.00 91.31 351 ALA A C 1
ATOM 2697 O O . ALA A 1 351 ? 20.013 -4.980 -25.244 1.00 91.31 351 ALA A O 1
ATOM 2698 N N . SER A 1 352 ? 20.442 -2.777 -25.140 1.00 89.19 352 SER A N 1
ATOM 2699 C CA . SER A 1 352 ? 20.842 -2.631 -26.543 1.00 89.19 352 SER A CA 1
ATOM 2700 C C . SER A 1 352 ? 22.255 -3.196 -26.720 1.00 89.19 352 SER A C 1
ATOM 2702 O O . SER A 1 352 ? 23.204 -2.712 -26.092 1.00 89.19 352 SER A O 1
ATOM 2704 N N . THR A 1 353 ? 22.411 -4.196 -27.592 1.00 86.94 353 THR A N 1
ATOM 2705 C CA . THR A 1 353 ? 23.725 -4.782 -27.897 1.00 86.94 353 THR A CA 1
ATOM 2706 C C . THR A 1 353 ? 24.651 -3.727 -28.497 1.00 86.94 353 THR A C 1
ATOM 2708 O O . THR A 1 353 ? 25.798 -3.609 -28.068 1.00 86.94 353 THR A O 1
ATOM 2711 N N . GLN A 1 354 ? 24.154 -2.889 -29.416 1.00 83.62 354 GLN A N 1
ATOM 2712 C CA . GLN A 1 354 ? 24.950 -1.793 -29.974 1.00 83.62 354 GLN A CA 1
ATOM 2713 C C . GLN A 1 354 ? 25.364 -0.766 -28.912 1.00 83.62 354 GLN A C 1
ATOM 2715 O O . GLN A 1 354 ? 26.486 -0.263 -28.977 1.00 83.62 354 GLN A O 1
ATOM 2720 N N . ALA A 1 355 ? 24.515 -0.434 -27.934 1.00 83.25 355 ALA A N 1
ATOM 2721 C CA . ALA A 1 355 ? 24.860 0.520 -26.874 1.00 83.25 355 ALA A CA 1
ATOM 2722 C C . ALA A 1 355 ? 25.894 -0.042 -25.878 1.00 83.25 355 ALA A C 1
ATOM 2724 O O . ALA A 1 355 ? 26.739 0.715 -25.387 1.00 83.25 355 ALA A O 1
ATOM 2725 N N . GLN A 1 356 ? 25.870 -1.356 -25.632 1.00 84.88 356 GLN A N 1
ATOM 2726 C CA . GLN A 1 356 ? 26.908 -2.071 -24.883 1.00 84.88 356 GLN A CA 1
ATOM 2727 C C . GLN A 1 356 ? 28.246 -2.072 -25.629 1.00 84.88 356 GLN A C 1
ATOM 2729 O O . GLN A 1 356 ? 29.255 -1.635 -25.080 1.00 84.88 356 GLN A O 1
ATOM 2734 N N . THR A 1 357 ? 28.272 -2.500 -26.896 1.00 82.38 357 THR A N 1
ATOM 2735 C CA . THR A 1 357 ? 29.530 -2.639 -27.655 1.00 82.38 357 THR A CA 1
ATOM 2736 C C . THR A 1 357 ? 30.075 -1.320 -28.209 1.00 82.38 357 THR A C 1
ATOM 2738 O O . THR A 1 357 ? 31.214 -1.282 -28.669 1.00 82.38 357 THR A O 1
ATOM 2741 N N . SER A 1 358 ? 29.292 -0.233 -28.190 1.00 79.06 358 SER A N 1
ATOM 2742 C CA . SER A 1 358 ? 29.723 1.090 -28.663 1.00 79.06 358 SER A CA 1
ATOM 2743 C C . SER A 1 358 ? 30.878 1.644 -27.823 1.00 79.06 358 SER A C 1
ATOM 2745 O O . SER A 1 358 ? 30.662 2.277 -26.786 1.00 79.06 358 SER A O 1
ATOM 2747 N N . GLY A 1 359 ? 32.108 1.465 -28.302 1.00 72.25 359 GLY A N 1
ATOM 2748 C CA . GLY A 1 359 ? 33.292 2.132 -27.763 1.00 72.25 359 GLY A CA 1
ATOM 2749 C C . GLY A 1 359 ? 33.313 3.633 -28.078 1.00 72.25 359 GLY A C 1
ATOM 2750 O O . GLY A 1 359 ? 32.682 4.099 -29.030 1.00 72.25 359 GLY A O 1
ATOM 2751 N N . ILE A 1 360 ? 34.092 4.405 -27.312 1.00 71.81 360 ILE A N 1
ATOM 2752 C CA . ILE A 1 360 ? 34.173 5.874 -27.441 1.00 71.81 360 ILE A CA 1
ATOM 2753 C C . ILE A 1 360 ? 34.506 6.339 -28.873 1.00 71.81 360 ILE A C 1
ATOM 2755 O O . ILE A 1 360 ? 33.954 7.326 -29.353 1.00 71.81 360 ILE A O 1
ATOM 2759 N N . CYS A 1 361 ? 35.319 5.563 -29.590 1.00 70.00 361 CYS A N 1
ATOM 2760 C CA . CYS A 1 361 ? 35.753 5.820 -30.963 1.00 70.00 361 CYS A CA 1
ATOM 2761 C C . CYS A 1 361 ? 34.663 5.633 -32.022 1.00 70.00 361 CYS A C 1
ATOM 2763 O O . CYS A 1 361 ? 34.670 6.313 -33.044 1.00 70.00 361 CYS A O 1
ATOM 2765 N N . GLN A 1 362 ? 33.692 4.752 -31.772 1.00 72.88 362 GLN A N 1
ATOM 2766 C CA . GLN A 1 362 ? 32.537 4.576 -32.654 1.00 72.88 362 GLN A CA 1
ATOM 2767 C C . GLN A 1 362 ? 31.527 5.723 -32.488 1.00 72.88 362 GLN A C 1
ATOM 2769 O O . GLN A 1 362 ? 30.774 6.038 -33.409 1.00 72.88 362 GLN A O 1
ATOM 2774 N N . LEU A 1 363 ? 31.519 6.359 -31.312 1.00 76.38 363 LEU A N 1
ATOM 2775 C CA . LEU A 1 363 ? 30.598 7.438 -30.951 1.00 76.38 363 LEU A CA 1
ATOM 2776 C C . LEU A 1 363 ? 31.167 8.844 -31.173 1.00 76.38 363 LEU A C 1
ATOM 2778 O O . LEU A 1 363 ? 30.410 9.814 -31.187 1.00 76.38 363 LEU A O 1
ATOM 2782 N N . CYS A 1 364 ? 32.481 8.963 -31.343 1.00 74.62 364 CYS A N 1
ATOM 2783 C CA . CYS A 1 364 ? 33.181 10.225 -31.536 1.00 74.62 364 CYS A CA 1
ATOM 2784 C C . CYS A 1 364 ? 34.238 10.084 -32.648 1.00 74.62 364 CYS A C 1
ATOM 2786 O O . CYS A 1 364 ? 35.402 9.815 -32.353 1.00 74.62 364 CYS A O 1
ATOM 2788 N N . PRO A 1 365 ? 33.867 10.292 -33.928 1.00 69.62 365 PRO A N 1
ATOM 2789 C CA . PRO A 1 365 ? 34.807 10.217 -35.053 1.00 69.62 365 PRO A CA 1
ATOM 2790 C C . PRO A 1 365 ? 35.920 11.277 -35.015 1.00 69.62 365 PRO A C 1
ATOM 2792 O O . PRO A 1 365 ? 36.928 11.136 -35.698 1.00 69.62 365 PRO A O 1
ATOM 2795 N N . GLU A 1 366 ? 35.721 12.348 -34.242 1.00 72.69 366 GLU A N 1
ATOM 2796 C CA . GLU A 1 366 ? 36.675 13.448 -34.044 1.00 72.69 366 GLU A CA 1
ATOM 2797 C C . GLU A 1 366 ? 37.594 13.233 -32.825 1.00 72.69 366 GLU A C 1
ATOM 2799 O O . GLU A 1 366 ? 38.500 14.032 -32.588 1.00 72.69 366 GLU A O 1
ATOM 2804 N N . CYS A 1 367 ? 37.381 12.170 -32.042 1.00 71.56 367 CYS A N 1
ATOM 2805 C CA . CYS A 1 367 ? 38.225 11.841 -30.898 1.00 71.56 367 CYS A CA 1
ATOM 2806 C C . CYS A 1 367 ? 39.510 11.136 -31.358 1.00 71.56 367 CYS A C 1
ATOM 2808 O O . CYS A 1 367 ? 39.480 10.266 -32.229 1.00 71.56 367 CYS A O 1
ATOM 2810 N N . ASP A 1 368 ? 40.646 11.479 -30.743 1.00 68.00 368 ASP A N 1
ATOM 2811 C CA . ASP A 1 368 ? 41.937 10.870 -31.073 1.00 68.00 368 ASP A CA 1
ATOM 2812 C C . ASP A 1 368 ? 42.033 9.436 -30.529 1.00 68.00 368 ASP A C 1
ATOM 2814 O O . ASP A 1 368 ? 42.459 9.175 -29.404 1.00 68.00 368 ASP A O 1
ATOM 2818 N N . CYS A 1 369 ? 41.603 8.496 -31.363 1.00 64.69 369 CYS A N 1
ATOM 2819 C CA . CYS A 1 369 ? 41.551 7.072 -31.061 1.00 64.69 369 CYS A CA 1
ATOM 2820 C C . CYS A 1 369 ? 42.845 6.312 -31.372 1.00 64.69 369 CYS A C 1
ATOM 2822 O O . CYS A 1 369 ? 42.870 5.083 -31.297 1.00 64.69 369 CYS A O 1
ATOM 2824 N N . SER A 1 370 ? 43.939 7.019 -31.674 1.00 57.81 370 SER A N 1
ATOM 2825 C CA . SER A 1 370 ? 45.252 6.417 -31.953 1.00 57.81 370 SER A CA 1
ATOM 2826 C C . SER A 1 370 ? 45.857 5.638 -30.772 1.00 57.81 370 SER A C 1
ATOM 2828 O O . SER A 1 370 ? 46.772 4.842 -30.971 1.00 57.81 370 SER A O 1
ATOM 2830 N N . THR A 1 371 ? 45.330 5.824 -29.556 1.00 54.41 371 THR A N 1
ATOM 2831 C CA . THR A 1 371 ? 45.712 5.090 -28.335 1.00 54.41 371 THR A CA 1
ATOM 2832 C C . THR A 1 371 ? 44.682 4.043 -27.888 1.00 54.41 371 THR A C 1
ATOM 2834 O O . THR A 1 371 ? 44.905 3.362 -26.890 1.00 54.41 371 THR A O 1
ATOM 2837 N N . ALA A 1 372 ? 43.572 3.889 -28.618 1.00 50.53 372 ALA A N 1
ATOM 2838 C CA . ALA A 1 372 ? 42.423 3.063 -28.242 1.00 50.53 372 ALA A CA 1
ATOM 2839 C C . ALA A 1 372 ? 42.206 1.868 -29.193 1.00 50.53 372 ALA A C 1
ATOM 2841 O O . ALA A 1 372 ? 41.073 1.535 -29.541 1.00 50.53 372 ALA A O 1
ATOM 2842 N N . SER A 1 373 ? 43.290 1.214 -29.624 1.00 41.62 373 SER A N 1
ATOM 2843 C CA . SER A 1 373 ? 43.202 -0.095 -30.279 1.00 41.62 373 SER A CA 1
ATOM 2844 C C . SER A 1 373 ? 42.914 -1.188 -29.248 1.00 41.62 373 SER A C 1
ATOM 2846 O O . SER A 1 373 ? 43.629 -1.309 -28.254 1.00 41.62 373 SER A O 1
ATOM 2848 N N . GLU A 1 374 ? 41.887 -1.980 -29.529 1.00 46.69 374 GLU A N 1
ATOM 2849 C CA . GLU A 1 374 ? 41.339 -3.065 -28.714 1.00 46.69 374 GLU A CA 1
ATOM 2850 C C . GLU A 1 374 ? 42.403 -3.955 -28.043 1.00 46.69 374 GLU A C 1
ATOM 2852 O O . GLU A 1 374 ? 43.084 -4.749 -28.691 1.00 46.69 374 GLU A O 1
ATOM 2857 N N . HIS A 1 375 ? 42.463 -3.895 -26.713 1.00 37.12 375 HIS A N 1
ATOM 2858 C CA . HIS A 1 375 ? 42.812 -5.053 -25.897 1.00 37.12 375 HIS A CA 1
ATOM 2859 C C . HIS A 1 375 ? 41.534 -5.515 -25.187 1.00 37.12 375 HIS A C 1
ATOM 2861 O O . HIS A 1 375 ? 40.879 -4.685 -24.549 1.00 37.12 375 HIS A O 1
ATOM 2867 N N . PRO A 1 376 ? 41.171 -6.810 -25.245 1.00 36.47 376 PRO A N 1
ATOM 2868 C CA . PRO A 1 376 ? 40.222 -7.372 -24.297 1.00 36.47 376 PRO A CA 1
ATOM 2869 C C . PRO A 1 376 ? 40.758 -7.129 -22.885 1.00 36.47 376 PRO A C 1
ATOM 2871 O O . PRO A 1 376 ? 41.922 -7.427 -22.610 1.00 36.47 376 PRO A O 1
ATOM 2874 N N . LEU A 1 377 ? 39.927 -6.588 -21.994 1.00 38.09 377 LEU A N 1
ATOM 2875 C CA . LEU A 1 377 ? 40.269 -6.465 -20.578 1.00 38.09 377 LEU A CA 1
ATOM 2876 C C . LEU A 1 377 ? 40.150 -7.835 -19.897 1.00 38.09 377 LEU A C 1
ATOM 2878 O O . LEU A 1 377 ? 39.239 -8.075 -19.107 1.00 38.09 377 LEU A O 1
ATOM 2882 N N . GLU A 1 378 ? 41.098 -8.731 -20.180 1.00 36.19 378 GLU A N 1
ATOM 2883 C CA . GLU A 1 378 ? 41.463 -9.746 -19.194 1.00 36.19 378 GLU A CA 1
ATOM 2884 C C . GLU A 1 378 ? 42.040 -9.017 -17.974 1.00 36.19 3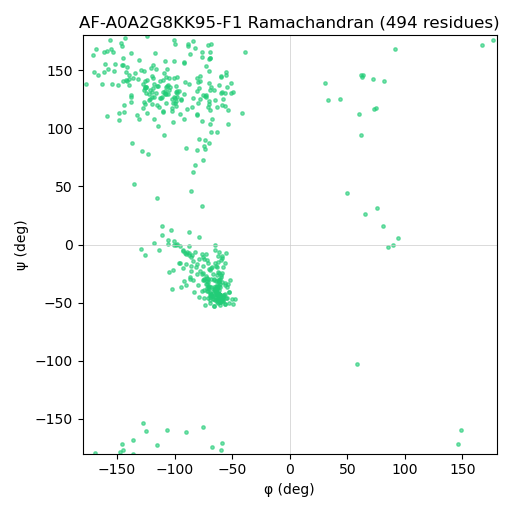78 GLU A C 1
ATOM 2886 O O . GLU A 1 378 ? 43.026 -8.280 -18.056 1.00 36.19 378 GLU A O 1
ATOM 2891 N N . HIS A 1 379 ? 41.367 -9.176 -16.835 1.00 40.94 379 HIS A N 1
ATOM 2892 C CA . HIS A 1 379 ? 41.741 -8.547 -15.575 1.00 40.94 379 HIS A CA 1
ATOM 2893 C C . HIS A 1 379 ? 42.979 -9.222 -14.965 1.00 40.94 379 HIS A C 1
ATOM 2895 O O . HIS A 1 379 ? 42.867 -10.023 -14.040 1.00 40.94 379 HIS A O 1
ATOM 2901 N N . ASP A 1 380 ? 44.169 -8.845 -15.435 1.00 39.84 380 ASP A N 1
ATOM 2902 C CA . ASP A 1 380 ? 45.428 -9.142 -14.746 1.00 39.84 380 ASP A CA 1
ATOM 2903 C C . ASP A 1 380 ? 45.658 -8.118 -13.608 1.00 39.84 380 ASP A C 1
ATOM 2905 O O . ASP A 1 380 ? 45.906 -6.934 -13.868 1.00 39.84 380 ASP A O 1
ATOM 2909 N N . PRO A 1 381 ? 45.604 -8.516 -12.320 1.00 43.69 381 PRO A N 1
ATOM 2910 C CA . PRO A 1 381 ? 45.510 -7.576 -11.197 1.00 43.69 381 PRO A CA 1
ATOM 2911 C C . PRO A 1 381 ? 46.844 -6.913 -10.801 1.00 43.69 381 PRO A C 1
ATOM 2913 O O . PRO A 1 381 ? 46.907 -6.229 -9.780 1.00 43.69 381 PRO A O 1
ATOM 2916 N N . LEU A 1 382 ? 47.928 -7.123 -11.558 1.00 47.78 382 LEU A N 1
ATOM 2917 C CA . LEU A 1 382 ? 49.293 -6.820 -11.103 1.00 47.78 382 LEU A CA 1
ATOM 2918 C C . LEU A 1 382 ? 49.903 -5.512 -11.637 1.00 47.78 382 LEU A C 1
ATOM 2920 O O . LEU A 1 382 ? 50.828 -4.987 -11.018 1.00 47.78 382 LEU A O 1
ATOM 2924 N N . SER A 1 383 ? 49.419 -4.967 -12.760 1.00 49.41 383 SER A N 1
ATOM 2925 C CA . SER A 1 383 ? 50.044 -3.781 -13.385 1.00 49.41 383 SER A CA 1
ATOM 2926 C C . SER A 1 383 ? 49.534 -2.443 -12.820 1.00 49.41 383 SER A C 1
ATOM 2928 O O . SER A 1 383 ? 50.275 -1.461 -12.747 1.00 49.41 383 SER A O 1
ATOM 2930 N N . SER A 1 384 ? 48.292 -2.411 -12.327 1.00 48.47 384 SER A N 1
ATOM 2931 C CA . SER A 1 384 ? 47.615 -1.197 -11.839 1.00 48.47 384 SER A CA 1
ATOM 2932 C C . SER A 1 384 ? 48.212 -0.611 -10.550 1.00 48.47 384 SER A C 1
ATOM 2934 O O . SER A 1 384 ? 48.008 0.564 -10.248 1.00 48.47 384 SER A O 1
ATOM 2936 N N . CYS A 1 385 ? 48.956 -1.401 -9.769 1.00 48.72 385 CYS A N 1
ATOM 2937 C CA . CYS A 1 385 ? 49.491 -0.956 -8.479 1.00 48.72 385 CYS A CA 1
ATOM 2938 C C . CYS A 1 385 ? 50.646 0.053 -8.606 1.00 48.72 385 CYS A C 1
ATOM 2940 O O . CYS A 1 385 ? 50.764 0.951 -7.773 1.00 48.72 385 CYS A O 1
ATOM 2942 N N . LEU A 1 386 ? 51.487 -0.057 -9.641 1.00 50.38 386 LEU A N 1
ATOM 2943 C CA . LEU A 1 386 ? 52.715 0.744 -9.761 1.00 50.38 386 LEU A CA 1
ATOM 2944 C C . LEU A 1 386 ? 52.446 2.237 -10.010 1.00 50.38 386 LEU A C 1
ATOM 2946 O O . LEU A 1 386 ? 53.147 3.088 -9.463 1.00 50.38 386 LEU A O 1
ATOM 2950 N N . SER A 1 387 ? 51.417 2.565 -10.791 1.00 57.19 387 SER A N 1
ATOM 2951 C CA . SER A 1 387 ? 51.010 3.949 -11.069 1.00 57.19 387 SER A CA 1
ATOM 2952 C C . SER A 1 387 ? 50.263 4.584 -9.890 1.00 57.19 387 SER A C 1
ATOM 2954 O O . SER A 1 387 ? 50.532 5.736 -9.543 1.00 57.19 387 SER A O 1
ATOM 2956 N N . ILE A 1 388 ? 49.390 3.829 -9.215 1.00 57.19 388 ILE A N 1
ATOM 2957 C CA . ILE A 1 388 ? 48.626 4.316 -8.055 1.00 57.19 388 ILE A CA 1
ATOM 2958 C C . ILE A 1 388 ? 49.552 4.575 -6.853 1.00 57.19 388 ILE A C 1
ATOM 2960 O O . ILE A 1 388 ? 49.452 5.629 -6.222 1.00 57.19 388 ILE A O 1
ATOM 2964 N N . SER A 1 389 ? 50.515 3.687 -6.567 1.00 58.72 389 SER A N 1
ATOM 2965 C CA . SER A 1 389 ? 51.487 3.904 -5.483 1.00 58.72 389 SER A CA 1
ATOM 2966 C C . SER A 1 389 ? 52.348 5.157 -5.682 1.00 58.72 389 SER A C 1
ATOM 2968 O O . SER A 1 389 ? 52.665 5.829 -4.700 1.00 58.72 389 SER A O 1
ATOM 2970 N N . LEU A 1 390 ? 52.696 5.512 -6.926 1.00 56.97 390 LEU A N 1
ATOM 2971 C CA . LEU A 1 390 ? 53.499 6.705 -7.218 1.00 56.97 390 LEU A CA 1
ATOM 2972 C C . LEU A 1 390 ? 52.708 8.009 -7.001 1.00 56.97 390 LEU A C 1
ATOM 2974 O O . LEU A 1 390 ? 53.248 8.985 -6.480 1.00 56.97 390 LEU A O 1
ATOM 2978 N N . ILE A 1 391 ? 51.417 8.006 -7.350 1.00 61.50 391 ILE A N 1
ATOM 2979 C CA . ILE A 1 391 ? 50.500 9.137 -7.134 1.00 61.50 391 ILE A CA 1
ATOM 2980 C C . ILE A 1 391 ? 50.241 9.343 -5.635 1.00 61.50 391 ILE A C 1
ATOM 2982 O O . ILE A 1 391 ? 50.307 10.475 -5.150 1.00 61.50 391 ILE A O 1
ATOM 2986 N N . ILE A 1 392 ? 50.031 8.259 -4.877 1.00 60.62 392 ILE A N 1
ATOM 2987 C CA . ILE A 1 392 ? 49.877 8.323 -3.416 1.00 60.62 392 ILE A CA 1
ATOM 2988 C C . ILE A 1 392 ? 51.131 8.935 -2.771 1.00 60.62 392 ILE A C 1
ATOM 2990 O O . ILE A 1 392 ? 51.002 9.863 -1.975 1.00 60.62 392 ILE A O 1
ATOM 2994 N N . LEU A 1 393 ? 52.336 8.498 -3.161 1.00 60.00 393 LEU A N 1
ATOM 2995 C CA . LEU A 1 393 ? 53.611 9.010 -2.630 1.00 60.00 393 LEU A CA 1
ATOM 2996 C C . LEU A 1 393 ? 53.841 10.514 -2.868 1.00 60.00 393 LEU A C 1
ATOM 2998 O O . LEU A 1 393 ? 54.504 11.158 -2.055 1.00 60.00 393 LEU A O 1
ATOM 3002 N N . LEU A 1 394 ? 53.293 11.080 -3.948 1.00 60.66 394 LEU A N 1
ATOM 3003 C CA . LEU A 1 394 ? 53.418 12.507 -4.270 1.00 60.66 394 LEU A CA 1
ATOM 3004 C C . LEU A 1 394 ? 52.350 13.384 -3.597 1.00 60.66 394 LEU A C 1
ATOM 3006 O O . LEU A 1 394 ? 52.627 14.545 -3.295 1.00 60.66 394 LEU A O 1
ATOM 3010 N N . ILE A 1 395 ? 51.152 12.852 -3.330 1.00 59.59 395 ILE A N 1
ATOM 3011 C CA . ILE A 1 395 ? 50.033 13.617 -2.747 1.00 59.59 395 ILE A CA 1
ATOM 3012 C C . ILE A 1 395 ? 50.031 13.564 -1.207 1.00 59.59 395 ILE A C 1
ATOM 3014 O O . ILE A 1 395 ? 49.728 14.569 -0.558 1.00 59.59 395 ILE A O 1
ATOM 3018 N N . PHE A 1 396 ? 50.437 12.442 -0.597 1.00 59.66 396 PHE A N 1
ATOM 3019 C CA . PHE A 1 396 ? 50.469 12.279 0.867 1.00 59.66 396 PHE A CA 1
ATOM 3020 C C . PHE A 1 396 ? 51.180 13.416 1.639 1.00 59.66 396 PHE A C 1
ATOM 3022 O O . PHE A 1 396 ? 50.596 13.916 2.606 1.00 59.66 396 PHE A O 1
ATOM 3029 N N . PRO A 1 397 ? 52.385 13.891 1.245 1.00 57.59 397 PRO A N 1
ATOM 3030 C CA . PRO A 1 397 ? 53.080 14.946 1.990 1.00 57.59 397 PRO A CA 1
ATOM 3031 C C . PRO A 1 397 ? 52.440 16.340 1.856 1.00 57.59 397 PRO A C 1
ATOM 3033 O O . PRO A 1 397 ? 52.775 17.228 2.637 1.00 57.59 397 PRO A O 1
ATOM 3036 N N . LEU A 1 398 ? 51.515 16.546 0.908 1.00 57.31 398 LEU A N 1
ATOM 3037 C CA . LEU A 1 398 ? 50.800 17.815 0.706 1.00 57.31 398 LEU A CA 1
ATOM 3038 C C . LEU A 1 398 ? 49.470 17.882 1.476 1.00 57.31 398 LEU A C 1
ATOM 3040 O O . LEU A 1 398 ? 49.084 18.957 1.934 1.00 57.31 398 LEU A O 1
ATOM 3044 N N . CYS A 1 399 ? 48.783 16.752 1.678 1.00 58.12 399 CYS A N 1
ATOM 3045 C CA . CYS A 1 399 ? 47.500 16.724 2.394 1.00 58.12 399 CYS A CA 1
ATOM 3046 C C . CYS A 1 399 ? 47.641 16.762 3.927 1.00 58.12 399 CYS A C 1
ATOM 3048 O O . CYS A 1 399 ? 46.819 17.388 4.598 1.00 58.12 399 CYS A O 1
ATOM 3050 N N . ILE A 1 400 ? 48.687 16.145 4.490 1.00 62.25 400 ILE A N 1
ATOM 3051 C CA . ILE A 1 400 ? 48.942 16.122 5.945 1.00 62.25 400 ILE A CA 1
ATOM 3052 C C . ILE A 1 400 ? 49.066 17.532 6.571 1.00 62.25 400 ILE A C 1
ATOM 3054 O O . ILE A 1 400 ? 48.405 17.780 7.581 1.00 62.25 400 ILE A O 1
ATOM 3058 N N . PRO A 1 401 ? 49.847 18.494 6.031 1.00 61.66 401 PRO A N 1
ATOM 3059 C CA . PRO A 1 401 ? 49.929 19.828 6.636 1.00 61.66 401 PRO A CA 1
ATOM 3060 C C . PRO A 1 401 ? 48.603 20.603 6.562 1.00 61.66 401 PRO A C 1
ATOM 3062 O O . PRO A 1 401 ? 48.300 21.375 7.473 1.00 61.66 401 PRO A O 1
ATOM 3065 N N . MET A 1 402 ? 47.784 20.372 5.529 1.00 62.59 402 MET A N 1
ATOM 3066 C CA . MET A 1 402 ? 46.474 21.019 5.390 1.00 62.59 402 MET A CA 1
ATOM 3067 C C . MET A 1 402 ? 45.474 20.520 6.440 1.00 62.59 402 MET A C 1
ATOM 3069 O O . MET A 1 402 ? 44.799 21.338 7.068 1.00 62.59 402 MET A O 1
ATOM 3073 N N . SER A 1 403 ? 45.408 19.208 6.697 1.00 68.56 403 SER A N 1
ATOM 3074 C CA . SER A 1 403 ? 44.536 18.669 7.752 1.00 68.56 403 SER A CA 1
ATOM 3075 C C . SER A 1 403 ? 44.966 19.140 9.145 1.00 68.56 403 SER A C 1
ATOM 3077 O O . SER A 1 403 ? 44.120 19.538 9.947 1.00 68.56 403 SER A O 1
ATOM 3079 N N . TYR A 1 404 ? 46.275 19.200 9.413 1.00 75.06 404 TYR A N 1
ATOM 3080 C CA . TYR A 1 404 ? 46.801 19.676 10.696 1.00 75.06 404 TYR A CA 1
ATOM 3081 C C . TYR A 1 404 ? 46.496 21.164 10.940 1.00 75.06 404 TYR A C 1
ATOM 3083 O O . TYR A 1 404 ? 46.130 21.550 12.052 1.00 75.06 404 TYR A O 1
ATOM 3091 N N . PHE A 1 405 ? 46.570 22.002 9.898 1.00 74.56 405 PHE A N 1
ATOM 3092 C CA . PHE A 1 405 ? 46.186 23.414 9.981 1.00 74.56 405 PHE A CA 1
ATOM 3093 C C . PHE A 1 405 ? 44.691 23.590 10.290 1.00 74.56 405 PHE A C 1
ATOM 3095 O O . PHE A 1 405 ? 44.337 24.400 11.149 1.00 74.56 405 PHE A O 1
ATOM 3102 N N . VAL A 1 406 ? 43.809 22.811 9.654 1.00 78.69 406 VAL A N 1
ATOM 3103 C CA . VAL A 1 406 ? 42.360 22.848 9.935 1.00 78.69 406 VAL A CA 1
ATOM 3104 C C . VAL A 1 406 ? 42.067 22.434 11.382 1.00 78.69 406 VAL A C 1
ATOM 3106 O O . VAL A 1 406 ? 41.341 23.144 12.078 1.00 78.69 406 VAL A O 1
ATOM 3109 N N . ILE A 1 407 ? 42.686 21.355 11.874 1.00 80.75 407 ILE A N 1
ATOM 3110 C CA . ILE A 1 407 ? 42.510 20.878 13.258 1.00 80.75 407 ILE A CA 1
ATOM 3111 C C . ILE A 1 407 ? 42.968 21.935 14.277 1.00 80.75 407 ILE A C 1
ATOM 3113 O O . ILE A 1 407 ? 42.243 22.214 15.232 1.00 80.75 407 ILE A O 1
ATOM 3117 N N . ILE A 1 408 ? 44.121 22.582 14.062 1.00 82.44 408 ILE A N 1
ATOM 3118 C CA . ILE A 1 408 ? 44.601 23.666 14.939 1.00 82.44 408 ILE A CA 1
ATOM 3119 C C . ILE A 1 408 ? 43.611 24.840 14.969 1.00 82.44 408 ILE A C 1
ATOM 3121 O O . ILE A 1 408 ? 43.312 25.350 16.049 1.00 82.44 408 ILE A O 1
ATOM 3125 N N . ASN A 1 409 ? 43.064 25.252 13.821 1.00 81.75 409 ASN A N 1
ATOM 3126 C CA . ASN A 1 409 ? 42.082 26.341 13.776 1.00 81.75 409 ASN A CA 1
ATOM 3127 C C . ASN A 1 409 ? 40.779 25.976 14.509 1.00 81.75 409 ASN A C 1
ATOM 3129 O O . ASN A 1 409 ? 40.258 26.803 15.255 1.00 81.75 409 ASN A O 1
ATOM 3133 N N . ILE A 1 410 ? 40.290 24.737 14.376 1.00 87.00 410 ILE A N 1
ATOM 3134 C CA . ILE A 1 410 ? 39.119 24.248 15.126 1.00 87.00 410 ILE A CA 1
ATOM 3135 C C . ILE A 1 410 ? 39.382 24.293 16.640 1.00 87.00 410 ILE A C 1
ATOM 3137 O O . ILE A 1 410 ? 38.549 24.802 17.389 1.00 87.00 410 ILE A O 1
ATOM 3141 N N . ILE A 1 411 ? 40.555 23.842 17.098 1.00 90.62 411 ILE A N 1
ATOM 3142 C CA . ILE A 1 411 ? 40.937 23.894 18.520 1.00 90.62 411 ILE A CA 1
ATOM 3143 C C . ILE A 1 411 ? 40.996 25.344 19.029 1.00 90.62 411 ILE A C 1
ATOM 3145 O O . ILE A 1 411 ? 40.483 25.633 20.110 1.00 90.62 411 ILE A O 1
ATOM 3149 N N . ILE A 1 412 ? 41.557 26.275 18.248 1.00 91.31 412 ILE A N 1
ATOM 3150 C CA . ILE A 1 412 ? 41.595 27.707 18.598 1.00 91.31 412 ILE A CA 1
ATOM 3151 C C . ILE A 1 412 ? 40.175 28.282 18.721 1.00 91.31 412 ILE A C 1
ATOM 3153 O O . ILE A 1 412 ? 39.888 28.982 19.693 1.00 91.31 412 ILE A O 1
ATOM 3157 N N . ILE A 1 413 ? 39.271 27.957 17.791 1.00 91.50 413 ILE A N 1
ATOM 3158 C CA . ILE A 1 413 ? 37.866 28.395 17.835 1.00 91.50 413 ILE A CA 1
ATOM 3159 C C . ILE A 1 413 ? 37.166 27.863 19.095 1.00 91.50 413 ILE A C 1
ATOM 3161 O O . ILE A 1 413 ? 36.508 28.633 19.794 1.00 91.50 413 ILE A O 1
ATOM 3165 N N . ILE A 1 414 ? 37.357 26.585 19.440 1.00 92.38 414 ILE A N 1
ATOM 3166 C CA . ILE A 1 414 ? 36.794 25.981 20.660 1.00 92.38 414 ILE A CA 1
ATOM 3167 C C . ILE A 1 414 ? 37.315 26.692 21.920 1.00 92.38 414 ILE A C 1
ATOM 3169 O O . ILE A 1 414 ? 36.526 27.030 22.802 1.00 92.38 414 ILE A O 1
ATOM 3173 N N . ILE A 1 415 ? 38.617 26.989 21.994 1.00 93.56 415 ILE A N 1
ATOM 3174 C CA . ILE A 1 415 ? 39.210 27.728 23.123 1.00 93.56 415 ILE A CA 1
ATOM 3175 C C . ILE A 1 415 ? 38.610 29.139 23.238 1.00 93.56 415 ILE A C 1
ATOM 3177 O O . ILE A 1 415 ? 38.266 29.566 24.341 1.00 93.56 415 ILE A O 1
ATOM 3181 N N . ILE A 1 416 ? 38.425 29.849 22.119 1.00 93.94 416 ILE A N 1
ATOM 3182 C CA . ILE A 1 416 ? 37.788 31.177 22.102 1.00 93.94 416 ILE A CA 1
ATOM 3183 C C . ILE A 1 416 ? 36.339 31.098 22.609 1.00 93.94 416 ILE A C 1
ATOM 3185 O O . ILE A 1 416 ? 35.946 31.913 23.444 1.00 93.94 416 ILE A O 1
ATOM 3189 N N . ILE A 1 417 ? 35.562 30.102 22.171 1.00 94.44 417 ILE A N 1
ATOM 3190 C CA . ILE A 1 417 ? 34.179 29.887 22.632 1.00 94.44 417 ILE A CA 1
ATOM 3191 C C . ILE A 1 417 ? 34.138 29.626 24.145 1.00 94.44 417 ILE A C 1
ATOM 3193 O O . ILE A 1 417 ? 33.343 30.248 24.850 1.00 94.44 417 ILE A O 1
ATOM 3197 N N . ILE A 1 418 ? 35.028 28.777 24.670 1.00 94.62 418 ILE A N 1
ATOM 3198 C CA . ILE A 1 418 ? 35.126 28.498 26.114 1.00 94.62 418 ILE A CA 1
ATOM 3199 C C . ILE A 1 418 ? 35.457 29.775 26.902 1.00 94.62 418 ILE A C 1
ATOM 3201 O O . ILE A 1 418 ? 34.825 30.046 27.923 1.00 94.62 418 ILE A O 1
ATOM 3205 N N . ILE A 1 419 ? 36.394 30.599 26.418 1.00 95.25 419 ILE A N 1
ATOM 3206 C CA . ILE A 1 419 ? 36.739 31.884 27.049 1.00 95.25 419 ILE A CA 1
ATOM 3207 C C . ILE A 1 419 ? 35.534 32.838 27.058 1.00 95.25 419 ILE A C 1
ATOM 3209 O O . 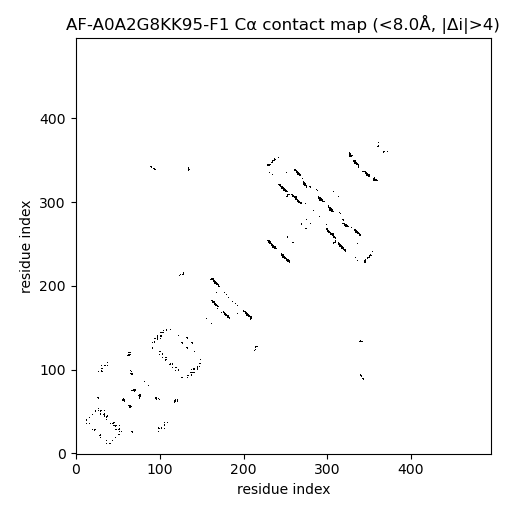ILE A 1 419 ? 35.258 33.458 28.086 1.00 95.25 419 ILE A O 1
ATOM 3213 N N . ILE A 1 420 ? 34.779 32.927 25.957 1.00 95.81 420 ILE A N 1
ATOM 3214 C CA . ILE A 1 420 ? 33.561 33.751 25.873 1.00 95.81 420 ILE A CA 1
ATOM 3215 C C . ILE A 1 420 ? 32.507 33.275 26.884 1.00 95.81 420 ILE A C 1
ATOM 3217 O O . ILE A 1 420 ? 31.945 34.101 27.605 1.00 95.81 420 ILE A O 1
ATOM 3221 N N . ILE A 1 421 ? 32.279 31.963 27.001 1.00 95.69 421 ILE A N 1
ATOM 3222 C CA . ILE A 1 421 ? 31.340 31.386 27.979 1.00 95.69 421 ILE A CA 1
ATOM 3223 C C . ILE A 1 421 ? 31.764 31.727 29.416 1.00 95.69 421 ILE A C 1
ATOM 3225 O O . ILE A 1 421 ? 30.934 32.168 30.210 1.00 95.69 421 ILE A O 1
ATOM 3229 N N . ILE A 1 422 ? 33.055 31.604 29.746 1.00 95.56 422 ILE A N 1
ATOM 3230 C CA . ILE A 1 422 ? 33.587 31.970 31.070 1.00 95.56 422 ILE A CA 1
ATOM 3231 C C . ILE A 1 422 ? 33.370 33.464 31.360 1.00 95.56 422 ILE A C 1
ATOM 3233 O O . ILE A 1 422 ? 32.933 33.816 32.456 1.00 95.56 422 ILE A O 1
ATOM 3237 N N . ILE A 1 423 ? 33.612 34.347 30.384 1.00 95.94 423 ILE A N 1
ATOM 3238 C CA . ILE A 1 423 ? 33.369 35.792 30.525 1.00 95.94 423 ILE A CA 1
ATOM 3239 C C . ILE A 1 423 ? 31.880 36.078 30.771 1.00 95.94 423 ILE A C 1
ATOM 3241 O O . ILE A 1 423 ? 31.556 36.855 31.669 1.00 95.94 423 ILE A O 1
ATOM 3245 N N . ILE A 1 424 ? 30.971 35.426 30.038 1.00 96.12 424 ILE A N 1
ATOM 3246 C CA . ILE A 1 424 ? 29.518 35.569 30.231 1.00 96.12 424 ILE A CA 1
ATOM 3247 C C . ILE A 1 424 ? 29.108 35.127 31.644 1.00 96.12 424 ILE A C 1
ATOM 3249 O O . ILE A 1 424 ? 28.380 35.854 32.320 1.00 96.12 424 ILE A O 1
ATOM 3253 N N . ILE A 1 425 ? 29.617 33.991 32.130 1.00 95.75 425 ILE A N 1
ATOM 3254 C CA . ILE A 1 425 ? 29.351 33.501 33.494 1.00 95.75 425 ILE A CA 1
ATOM 3255 C C . ILE A 1 425 ? 29.847 34.507 34.545 1.00 95.75 425 ILE A C 1
ATOM 3257 O O . ILE A 1 425 ? 29.114 34.824 35.483 1.00 95.75 425 ILE A O 1
ATOM 3261 N N . ILE A 1 426 ? 31.050 35.068 34.377 1.00 95.88 426 ILE A N 1
ATOM 3262 C CA . ILE A 1 426 ? 31.593 36.097 35.281 1.00 95.88 426 ILE A CA 1
ATOM 3263 C C . ILE A 1 426 ? 30.718 37.360 35.271 1.00 95.88 426 ILE A C 1
ATOM 3265 O O . ILE A 1 426 ? 30.417 37.896 36.338 1.00 95.88 426 ILE A O 1
ATOM 3269 N N . ILE A 1 427 ? 30.259 37.815 34.101 1.00 95.75 427 ILE A N 1
ATOM 3270 C CA . ILE A 1 427 ? 29.355 38.971 33.980 1.00 95.75 427 ILE A CA 1
ATOM 3271 C C . ILE A 1 427 ? 28.026 38.702 34.700 1.00 95.75 427 ILE A C 1
ATOM 3273 O O . ILE A 1 427 ? 27.568 39.557 35.457 1.00 95.75 427 ILE A O 1
ATOM 3277 N N . ILE A 1 428 ? 27.435 37.514 34.533 1.00 95.19 428 ILE A N 1
ATOM 3278 C CA . ILE A 1 428 ? 26.201 37.115 35.230 1.00 95.19 428 ILE A CA 1
ATOM 3279 C C . ILE A 1 428 ? 26.408 37.127 36.753 1.00 95.19 428 ILE A C 1
ATOM 3281 O O . ILE A 1 428 ? 25.588 37.695 37.474 1.00 95.19 428 ILE A O 1
ATOM 3285 N N . ILE A 1 429 ? 27.522 36.579 37.250 1.00 95.19 429 ILE A N 1
ATOM 3286 C CA . ILE A 1 429 ? 27.863 36.596 38.683 1.00 95.19 429 ILE A CA 1
ATOM 3287 C C . ILE A 1 429 ? 28.014 38.036 39.199 1.00 95.19 429 ILE A C 1
ATOM 3289 O O . ILE A 1 429 ? 27.474 38.364 40.255 1.00 95.19 429 ILE A O 1
ATOM 3293 N N . 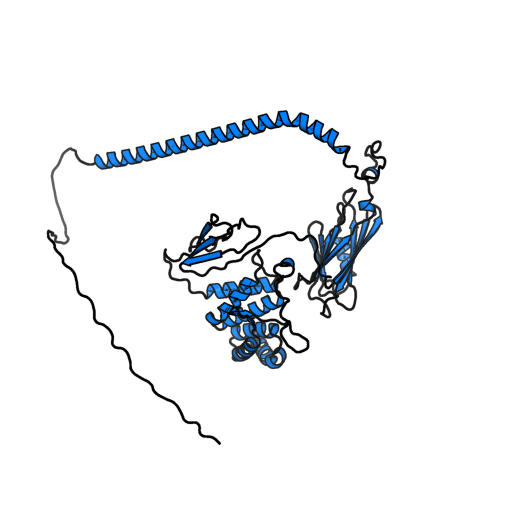ILE A 1 430 ? 28.687 38.919 38.453 1.00 94.62 430 ILE A N 1
ATOM 3294 C CA . ILE A 1 430 ? 28.831 40.338 38.817 1.00 94.62 430 ILE A CA 1
ATOM 3295 C C . ILE A 1 430 ? 27.464 41.036 38.860 1.00 94.62 430 ILE A C 1
ATOM 3297 O O . ILE A 1 430 ? 27.191 41.762 39.814 1.00 94.62 430 ILE A O 1
ATOM 3301 N N . ILE A 1 431 ? 26.585 40.792 37.884 1.00 93.88 431 ILE A N 1
ATOM 3302 C CA . ILE A 1 431 ? 25.221 41.347 37.864 1.00 93.88 431 ILE A CA 1
ATOM 3303 C C . ILE A 1 431 ? 24.425 40.874 39.087 1.00 93.88 431 ILE A C 1
ATOM 3305 O O . ILE A 1 431 ? 23.803 41.696 39.757 1.00 93.88 431 ILE A O 1
ATOM 3309 N N . ILE A 1 432 ? 24.492 39.584 39.434 1.00 92.50 432 ILE A N 1
ATOM 3310 C CA . ILE A 1 432 ? 23.840 39.029 40.632 1.00 92.50 432 ILE A CA 1
ATOM 3311 C C . ILE A 1 432 ? 24.374 39.704 41.907 1.00 92.50 432 ILE A C 1
ATOM 3313 O O . ILE A 1 432 ? 23.584 40.126 42.752 1.00 92.50 432 ILE A O 1
ATOM 3317 N N . ILE A 1 433 ? 25.694 39.876 42.034 1.00 92.00 433 ILE A N 1
ATOM 3318 C CA . ILE A 1 433 ? 26.315 40.565 43.178 1.00 92.00 433 ILE A CA 1
ATOM 3319 C C . ILE A 1 433 ? 25.858 42.030 43.259 1.00 92.00 433 ILE A C 1
ATOM 3321 O O . ILE A 1 433 ? 25.501 42.493 44.343 1.00 92.00 433 ILE A O 1
ATOM 3325 N N . ILE A 1 434 ? 25.809 42.753 42.135 1.00 90.19 434 ILE A N 1
ATOM 3326 C CA . ILE A 1 434 ? 25.316 44.139 42.088 1.00 90.19 434 ILE A CA 1
ATOM 3327 C C . ILE A 1 434 ? 23.849 44.199 42.529 1.00 90.19 434 ILE A C 1
ATOM 3329 O O . ILE A 1 434 ? 23.520 45.010 43.390 1.00 90.19 434 ILE A O 1
ATOM 3333 N N . ILE A 1 435 ? 22.985 43.311 42.025 1.00 87.81 435 ILE A N 1
ATOM 3334 C CA . ILE A 1 435 ? 21.570 43.238 42.428 1.00 87.81 435 ILE A CA 1
ATOM 3335 C C . ILE A 1 435 ? 21.447 43.014 43.942 1.00 87.81 435 ILE A C 1
ATOM 3337 O O . ILE A 1 435 ? 20.676 43.717 44.599 1.00 87.81 435 ILE A O 1
ATOM 3341 N N . ILE A 1 436 ? 22.233 42.101 44.522 1.00 85.94 436 ILE A N 1
ATOM 3342 C CA . ILE A 1 436 ? 22.245 41.840 45.972 1.00 85.94 436 ILE A CA 1
ATOM 3343 C C . ILE A 1 436 ? 22.686 43.089 46.758 1.00 85.94 436 ILE A C 1
ATOM 3345 O O . ILE A 1 436 ? 22.041 43.457 47.744 1.00 85.94 436 ILE A O 1
ATOM 3349 N N . ILE A 1 437 ? 23.734 43.788 46.312 1.00 84.06 437 ILE A N 1
ATOM 3350 C CA . ILE A 1 437 ? 24.245 45.002 46.973 1.00 84.06 437 ILE A CA 1
ATOM 3351 C C . ILE A 1 437 ? 23.248 46.167 46.863 1.00 84.06 437 ILE A C 1
ATOM 3353 O O . ILE A 1 437 ? 22.982 46.837 47.862 1.00 84.06 437 ILE A O 1
ATOM 3357 N N . THR A 1 438 ? 22.643 46.400 45.695 1.00 78.75 438 THR A N 1
ATOM 3358 C CA . THR A 1 438 ? 21.628 47.453 45.501 1.00 78.75 438 THR A CA 1
ATOM 3359 C C . THR A 1 438 ? 20.358 47.164 46.308 1.00 78.75 438 THR A C 1
ATOM 3361 O O . THR A 1 438 ? 19.816 48.073 46.942 1.00 78.75 438 THR A O 1
ATOM 3364 N N . SER A 1 439 ? 19.944 45.895 46.389 1.00 70.19 439 SER A N 1
ATOM 3365 C CA . SER A 1 439 ? 18.847 45.452 47.270 1.00 70.19 439 SER A CA 1
ATOM 3366 C C . SER A 1 439 ? 19.160 45.712 48.750 1.00 70.19 439 SER A C 1
ATOM 3368 O O . SER A 1 439 ? 18.279 46.095 49.514 1.00 70.19 439 SER A O 1
ATOM 3370 N N . SER A 1 440 ? 20.430 45.576 49.142 1.00 61.00 440 SER A N 1
ATOM 3371 C CA . SER A 1 440 ? 20.909 45.813 50.515 1.00 61.00 440 SER A CA 1
ATOM 3372 C C . SER A 1 440 ? 21.142 47.293 50.853 1.00 61.00 440 SER A C 1
ATOM 3374 O O . SER A 1 440 ? 21.247 47.645 52.023 1.00 61.00 440 SER A O 1
ATOM 3376 N N . SER A 1 441 ? 21.229 48.169 49.846 1.00 54.41 441 SER A N 1
ATOM 3377 C CA . SER A 1 441 ? 21.540 49.601 50.016 1.00 54.41 441 SER A CA 1
ATOM 3378 C C . SER A 1 441 ? 20.292 50.492 50.089 1.00 54.41 441 SER A C 1
ATOM 3380 O O . SER A 1 441 ? 20.400 51.703 50.271 1.00 54.41 441 SER A O 1
ATOM 3382 N N . SER A 1 442 ? 19.094 49.913 49.967 1.00 50.25 442 SER A N 1
ATOM 3383 C CA . SER A 1 442 ? 17.812 50.635 49.964 1.00 50.25 442 SER A CA 1
ATOM 3384 C C . SER A 1 442 ? 17.258 50.882 51.376 1.00 50.25 442 SER A C 1
ATOM 3386 O O . SER A 1 442 ? 16.073 50.682 51.639 1.00 50.25 442 SER A O 1
ATOM 3388 N N . SER A 1 443 ? 18.106 51.338 52.303 1.00 44.66 443 SER A N 1
ATOM 3389 C CA . SER A 1 443 ? 17.683 51.742 53.649 1.00 44.66 443 SER A CA 1
ATOM 3390 C C . SER A 1 443 ? 18.541 52.881 54.219 1.00 44.66 443 SER A C 1
ATOM 3392 O O . SER A 1 443 ? 19.698 52.668 54.575 1.00 44.66 443 SER A O 1
ATOM 3394 N N . SER A 1 444 ? 17.910 54.056 54.397 1.00 39.72 444 SER A N 1
ATOM 3395 C CA . SER A 1 444 ? 18.431 55.323 54.972 1.00 39.72 444 SER A CA 1
ATOM 3396 C C . SER A 1 444 ? 19.433 56.118 54.099 1.00 39.72 444 SER A C 1
ATOM 3398 O O . SER A 1 444 ? 20.291 55.521 53.469 1.00 39.72 444 SER A O 1
ATOM 3400 N N . SER A 1 445 ? 19.455 57.463 54.031 1.00 42.25 445 SER A N 1
ATOM 3401 C CA . SER A 1 445 ? 18.498 58.568 54.331 1.00 42.25 445 SER A CA 1
ATOM 3402 C C . SER A 1 445 ? 19.096 59.893 53.749 1.00 42.25 445 SER A C 1
ATOM 3404 O O . SER A 1 445 ? 20.177 59.826 53.175 1.00 42.25 445 SER A O 1
ATOM 3406 N N . SER A 1 446 ? 18.569 61.132 53.806 1.00 38.19 446 SER A N 1
ATOM 3407 C CA . SER A 1 446 ? 17.361 61.792 54.359 1.00 38.19 446 SER A CA 1
ATOM 3408 C C . SER A 1 446 ? 17.162 63.173 53.667 1.00 38.19 446 SER A C 1
ATOM 3410 O O . SER A 1 446 ? 18.113 63.666 53.061 1.00 38.19 446 SER A O 1
ATOM 3412 N N . SER A 1 447 ? 15.994 63.835 53.784 1.00 34.94 447 SER A N 1
ATOM 3413 C CA . SER A 1 447 ? 15.849 65.313 53.964 1.00 34.94 447 SER A CA 1
ATOM 3414 C C . SER A 1 447 ? 14.367 65.771 53.974 1.00 34.94 447 SER A C 1
ATOM 3416 O O . SER A 1 447 ? 13.465 64.940 53.915 1.00 34.94 447 SER A O 1
ATOM 3418 N N . SER A 1 448 ? 14.113 67.065 54.218 1.00 36.31 448 SER A N 1
ATOM 3419 C CA . SER A 1 448 ? 12.990 67.583 55.027 1.00 36.31 448 SER A CA 1
ATOM 3420 C C . SER A 1 448 ? 12.050 68.600 54.332 1.00 36.31 448 SER A C 1
ATOM 3422 O O . SER A 1 448 ? 12.294 69.008 53.202 1.00 36.31 448 SER A O 1
ATOM 3424 N N . SER A 1 449 ? 11.024 69.064 55.080 1.00 34.88 449 SER A N 1
ATOM 3425 C CA . SER A 1 449 ? 9.971 70.074 54.766 1.00 34.88 449 SER A CA 1
ATOM 3426 C C . SER A 1 449 ? 8.757 69.575 53.943 1.00 34.88 449 SER A C 1
ATOM 3428 O O . SER A 1 449 ? 8.923 68.763 53.046 1.00 34.88 449 SER A O 1
ATOM 3430 N N . SER A 1 450 ? 7.497 69.979 54.199 1.00 33.56 450 SER A N 1
ATOM 3431 C CA . SER A 1 450 ? 6.901 70.709 55.345 1.00 33.56 450 SER A CA 1
ATOM 3432 C C . SER A 1 450 ? 5.356 70.588 55.384 1.00 33.56 450 SER A C 1
ATOM 3434 O O . SER A 1 450 ? 4.712 70.728 54.355 1.00 33.56 450 SER A O 1
ATOM 3436 N N . SER A 1 451 ? 4.792 70.392 56.587 1.00 34.53 451 SER A N 1
ATOM 3437 C CA . SER A 1 451 ? 3.463 70.828 57.099 1.00 34.53 451 SER A CA 1
ATOM 3438 C C . SER A 1 451 ? 2.203 70.946 56.197 1.00 34.53 451 SER A C 1
ATOM 3440 O O . SER A 1 451 ? 2.129 71.856 55.378 1.00 34.53 451 SER A O 1
ATOM 3442 N N . SER A 1 452 ? 1.126 70.236 56.612 1.00 35.47 452 SER A N 1
ATOM 3443 C CA . SER A 1 452 ? -0.326 70.619 56.586 1.00 35.47 452 SER A CA 1
ATOM 3444 C C . SER A 1 452 ? -1.031 70.895 55.232 1.00 35.47 452 SER A C 1
ATOM 3446 O O . SER A 1 452 ? -0.439 71.472 54.338 1.00 35.47 452 SER A O 1
ATOM 3448 N N . SER A 1 453 ? -2.323 70.594 55.008 1.00 35.47 453 SER A N 1
ATOM 3449 C CA . SER A 1 453 ? -3.420 70.038 55.844 1.00 35.47 453 SER A CA 1
ATOM 3450 C C . SER A 1 453 ? -4.636 69.621 54.979 1.00 35.47 453 SER A C 1
ATOM 3452 O O . SER A 1 453 ? -4.748 70.095 53.854 1.00 35.47 453 SER A O 1
ATOM 3454 N N . SER A 1 454 ? -5.604 68.881 55.567 1.00 34.41 454 SER A N 1
ATOM 3455 C CA . SER A 1 454 ? -7.006 68.639 55.099 1.00 34.41 454 SER A CA 1
ATOM 3456 C C . SER A 1 454 ? -7.213 67.882 53.763 1.00 34.41 454 SER A C 1
ATOM 3458 O O . SER A 1 454 ? -6.445 68.060 52.834 1.00 34.41 454 SER A O 1
ATOM 3460 N N . SER A 1 455 ? -8.247 67.049 53.553 1.00 34.94 455 SER A N 1
ATOM 3461 C CA . SER A 1 455 ? -9.305 66.468 54.419 1.00 34.94 455 SER A CA 1
ATOM 3462 C C . SER A 1 455 ? -10.098 65.391 53.639 1.00 34.94 455 SER A C 1
ATOM 3464 O O . SER A 1 455 ? -10.121 65.463 52.414 1.00 34.94 455 SER A O 1
ATOM 3466 N N . SER A 1 456 ? -10.849 64.511 54.337 1.00 36.06 456 SER A N 1
ATOM 3467 C CA . SER A 1 456 ? -11.870 63.549 53.810 1.00 36.06 456 SER A CA 1
ATOM 3468 C C . SER A 1 456 ? -11.386 62.446 52.833 1.00 36.06 456 SER A C 1
ATOM 3470 O O . SER A 1 456 ? -10.514 62.686 52.015 1.00 36.06 456 SER A O 1
ATOM 3472 N N . SER A 1 457 ? -11.908 61.208 52.834 1.00 35.31 457 SER A N 1
ATOM 3473 C CA . SER A 1 457 ? -12.930 60.552 53.683 1.00 35.31 457 SER A CA 1
ATOM 3474 C C . SER A 1 457 ? -12.932 59.019 53.484 1.00 35.31 457 SER A C 1
ATOM 3476 O O . SER A 1 457 ? -12.768 58.586 52.353 1.00 35.31 457 SER A O 1
ATOM 3478 N N . SER A 1 458 ? -13.213 58.252 54.558 1.00 34.84 458 SER A N 1
ATOM 3479 C CA . SER A 1 458 ? -13.809 56.882 54.607 1.00 34.84 458 SER A CA 1
ATOM 3480 C C . SER A 1 458 ? -13.321 55.802 53.612 1.00 34.84 458 SER A C 1
ATOM 3482 O O . SER A 1 458 ? -13.514 55.943 52.414 1.00 34.84 458 SER A O 1
ATOM 3484 N N . SER A 1 459 ? -12.858 54.622 54.044 1.00 33.88 459 SER A N 1
ATOM 3485 C CA . SER A 1 459 ? -13.693 53.639 54.768 1.00 33.88 459 SER A CA 1
ATOM 3486 C C . SER A 1 459 ? -12.899 52.460 55.383 1.00 33.88 459 SER A C 1
ATOM 3488 O O . SER A 1 459 ? -11.917 52.028 54.797 1.00 33.88 459 SER A O 1
ATOM 3490 N N . SER A 1 460 ? -13.387 51.943 56.526 1.00 34.34 460 SER A N 1
ATOM 3491 C CA . SER A 1 460 ? -13.342 50.549 57.061 1.00 34.34 460 SER A CA 1
ATOM 3492 C C . SER A 1 460 ? -12.176 49.576 56.741 1.00 34.34 460 SER A C 1
ATOM 3494 O O . SER A 1 460 ? -11.853 49.364 55.582 1.00 34.34 460 SER A O 1
ATOM 3496 N N . SER A 1 461 ? -11.651 48.764 57.672 1.00 32.41 461 SER A N 1
ATOM 3497 C CA . SER A 1 461 ? -11.820 48.682 59.140 1.00 32.41 461 SER A CA 1
ATOM 3498 C C . SER A 1 461 ? -10.902 47.597 59.742 1.00 32.41 461 SER A C 1
ATOM 3500 O O . SER A 1 461 ? -10.882 46.479 59.241 1.00 32.41 461 SER A O 1
ATOM 3502 N N . SER A 1 462 ? -10.279 47.905 60.884 1.00 31.47 462 SER A N 1
ATOM 3503 C CA . SER A 1 462 ? -9.971 46.976 61.995 1.00 31.47 462 SER A CA 1
ATOM 3504 C C . SER A 1 462 ? -9.042 45.760 61.784 1.00 31.47 462 SER A C 1
ATOM 3506 O O . SER A 1 462 ? -9.478 44.638 61.543 1.00 31.47 462 SER A O 1
ATOM 3508 N N . SER A 1 463 ? -7.763 45.978 62.102 1.00 30.53 463 SER A N 1
ATOM 3509 C CA . SER A 1 463 ? -6.822 45.038 62.759 1.00 30.53 463 SER A CA 1
ATOM 3510 C C . SER A 1 463 ? -7.341 44.589 64.168 1.00 30.53 463 SER A C 1
ATOM 3512 O O . SER A 1 463 ? -8.400 45.090 64.557 1.00 30.53 463 SER A O 1
ATOM 3514 N N . PRO A 1 464 ? -6.634 43.772 65.009 1.00 48.47 464 PRO A N 1
ATOM 3515 C CA . PRO A 1 464 ? -5.243 43.293 64.905 1.00 48.47 464 PRO A CA 1
ATOM 3516 C C . PRO A 1 464 ? -4.916 41.836 65.358 1.00 48.47 464 PRO A C 1
ATOM 3518 O O . PRO A 1 464 ? -5.731 41.082 65.876 1.00 48.47 464 PRO A O 1
ATOM 3521 N N . SER A 1 465 ? -3.633 41.517 65.168 1.00 29.14 465 SER A N 1
ATOM 3522 C CA . SER A 1 465 ? -2.736 40.469 65.713 1.00 29.14 465 SER A CA 1
ATOM 3523 C C . SER A 1 465 ? -2.576 40.481 67.269 1.00 29.14 465 SER A C 1
ATOM 3525 O O . SER A 1 465 ? -3.188 41.356 67.884 1.00 29.14 465 SER A O 1
ATOM 3527 N N . PRO A 1 466 ? -1.659 39.708 67.940 1.00 52.94 466 PRO A N 1
ATOM 3528 C CA . PRO A 1 466 ? -0.879 38.487 67.565 1.00 52.94 466 PRO A CA 1
ATOM 3529 C C . PRO A 1 466 ? -0.604 37.418 68.705 1.00 52.94 466 PRO A C 1
ATOM 3531 O O . PRO A 1 466 ? -0.895 37.646 69.875 1.00 52.94 466 PRO A O 1
ATOM 3534 N N . SER A 1 467 ? 0.154 36.343 68.374 1.00 33.69 467 SER A N 1
ATOM 3535 C CA . SER A 1 467 ? 1.096 35.555 69.253 1.00 33.69 467 SER A CA 1
ATOM 3536 C C . SER A 1 467 ? 0.569 34.286 70.032 1.00 33.69 467 SER A C 1
ATOM 3538 O O . SER A 1 467 ? -0.625 34.017 69.951 1.00 33.69 467 SER A O 1
ATOM 3540 N N . PRO A 1 468 ? 1.417 33.401 70.654 1.00 51.53 468 PRO A N 1
ATOM 3541 C CA . PRO A 1 468 ? 1.450 31.924 70.415 1.00 51.53 468 PRO A CA 1
ATOM 3542 C C . PRO A 1 468 ? 1.350 31.095 71.757 1.00 51.53 468 PRO A C 1
ATOM 3544 O O . PRO A 1 468 ? 0.818 31.686 72.699 1.00 51.53 468 PRO A O 1
ATOM 3547 N N . PRO A 1 469 ? 1.841 29.829 71.983 1.00 50.12 469 PRO A N 1
ATOM 3548 C CA . PRO A 1 469 ? 2.514 28.803 71.145 1.00 50.12 469 PRO A CA 1
ATOM 3549 C C . PRO A 1 469 ? 2.018 27.314 71.306 1.00 50.12 469 PRO A C 1
ATOM 3551 O O . PRO A 1 469 ? 0.986 27.040 71.905 1.00 50.12 469 PRO A O 1
ATOM 3554 N N . SER A 1 470 ? 2.800 26.370 70.739 1.00 35.06 470 SER A N 1
ATOM 3555 C CA . SER A 1 470 ? 2.838 24.868 70.770 1.00 35.06 470 SER A CA 1
ATOM 3556 C C . SER A 1 470 ? 2.542 24.134 72.113 1.00 35.06 470 SER A C 1
ATOM 3558 O O . SER A 1 470 ? 2.696 24.802 73.136 1.00 35.06 470 SER A O 1
ATOM 3560 N N . PRO A 1 471 ? 2.272 22.785 72.186 1.00 45.59 471 PRO A N 1
ATOM 3561 C CA . PRO A 1 471 ? 2.815 21.681 71.343 1.00 45.59 471 PRO A CA 1
ATOM 3562 C C . PRO A 1 471 ? 1.883 20.466 71.011 1.00 45.59 471 PRO A C 1
ATOM 3564 O O . PRO A 1 471 ? 0.687 20.482 71.278 1.00 45.59 471 PRO A O 1
ATOM 3567 N N . SER A 1 472 ? 2.453 19.406 70.404 1.00 36.25 472 SER A N 1
ATOM 3568 C CA . SER A 1 472 ? 1.827 18.119 70.005 1.00 36.25 472 SER A CA 1
ATOM 3569 C C . SER A 1 472 ? 1.813 17.042 71.118 1.00 36.25 472 SER A C 1
ATOM 3571 O O . SER A 1 472 ? 2.537 17.190 72.107 1.00 36.25 472 SER A O 1
ATOM 3573 N N . PRO A 1 473 ? 0.990 15.968 71.000 1.00 43.06 473 PRO A N 1
ATOM 3574 C CA . PRO A 1 473 ? 1.499 14.662 70.517 1.00 43.06 473 PRO A CA 1
ATOM 3575 C C . PRO A 1 473 ? 0.490 13.790 69.705 1.00 43.06 473 PRO A C 1
ATOM 3577 O O . PRO A 1 473 ? -0.634 14.200 69.434 1.00 43.06 473 PRO A O 1
ATOM 3580 N N . SER A 1 474 ? 0.937 12.591 69.295 1.00 35.69 474 SER A N 1
ATOM 3581 C CA . SER A 1 474 ? 0.327 11.656 68.314 1.00 35.69 474 SER A CA 1
ATOM 3582 C C . SER A 1 474 ? -0.676 10.611 68.915 1.00 35.69 474 SER A C 1
ATOM 3584 O O . SER A 1 474 ? -1.191 10.848 70.003 1.00 35.69 474 SER A O 1
ATOM 3586 N N . PRO A 1 475 ? -1.015 9.476 68.246 1.00 49.47 475 PRO A N 1
ATOM 3587 C CA . PRO A 1 475 ? -2.272 9.229 67.513 1.00 49.47 475 PRO A CA 1
ATOM 3588 C C . PRO A 1 475 ? -3.159 8.101 68.119 1.00 49.47 475 PRO A C 1
ATOM 3590 O O . PRO A 1 475 ? -2.812 7.527 69.152 1.00 49.47 475 PRO A O 1
ATOM 3593 N N . PRO A 1 476 ? -4.254 7.692 67.440 1.00 43.88 476 PRO A N 1
ATOM 3594 C CA . PRO A 1 476 ? -4.604 6.261 67.394 1.00 43.88 476 PRO A CA 1
ATOM 3595 C C . PRO A 1 476 ? -5.073 5.713 66.021 1.00 43.88 476 PRO A C 1
ATOM 3597 O O . PRO A 1 476 ? -5.409 6.452 65.100 1.00 43.88 476 PRO A O 1
ATOM 3600 N N . LEU A 1 477 ? -5.066 4.376 65.925 1.00 42.59 477 LEU A N 1
ATOM 3601 C CA . LEU A 1 477 ? -5.376 3.509 64.767 1.00 42.59 477 LEU A CA 1
ATOM 3602 C C . LEU A 1 477 ? -6.889 3.136 64.658 1.00 42.59 477 LEU A C 1
ATOM 3604 O O . LEU A 1 477 ? -7.650 3.465 65.568 1.00 42.59 477 LEU A O 1
ATOM 3608 N N . PRO A 1 478 ? -7.349 2.479 63.563 1.00 45.38 478 PRO A N 1
ATOM 3609 C CA . PRO A 1 478 ? -8.771 2.396 63.187 1.00 45.38 478 PRO A CA 1
ATOM 3610 C C . PRO A 1 478 ? -9.482 1.076 63.574 1.00 45.38 478 PRO A C 1
ATOM 3612 O O . PRO A 1 478 ? -8.822 0.093 63.911 1.00 45.38 478 PRO A O 1
ATOM 3615 N N . PRO A 1 479 ? -10.817 1.002 63.397 1.00 49.44 479 PRO A N 1
ATOM 3616 C CA . PRO A 1 479 ? -11.567 -0.226 63.109 1.00 49.44 479 PRO A CA 1
ATOM 3617 C C . PRO A 1 479 ? -11.878 -0.316 61.593 1.00 49.44 479 PRO A C 1
ATOM 3619 O O . PRO A 1 479 ? -12.339 0.655 61.000 1.00 49.44 479 PRO A O 1
ATOM 3622 N N . SER A 1 480 ? -11.487 -1.343 60.835 1.00 36.47 480 SER A N 1
ATOM 3623 C CA . SER A 1 480 ? -11.854 -2.773 60.876 1.00 36.47 480 SER A CA 1
ATOM 3624 C C . SER A 1 480 ? -13.272 -3.095 60.359 1.00 36.47 480 SER A C 1
ATOM 3626 O O . SER A 1 480 ? -14.292 -2.673 60.898 1.00 36.47 480 SER A O 1
ATOM 3628 N N . SER A 1 481 ? -13.307 -3.874 59.275 1.00 36.78 481 SER A N 1
ATOM 3629 C CA . SER A 1 481 ? -14.488 -4.423 58.598 1.00 36.78 481 SER A CA 1
ATOM 3630 C C . SER A 1 481 ? -14.869 -5.816 59.127 1.00 36.78 481 SER A C 1
ATOM 3632 O O . SER A 1 481 ? -13.978 -6.548 59.562 1.00 36.78 481 SER A O 1
ATOM 3634 N N . PRO A 1 482 ? -16.131 -6.259 58.976 1.00 49.19 482 PRO A N 1
ATOM 3635 C CA . PRO A 1 482 ? -16.509 -7.671 59.026 1.00 49.19 482 PRO A CA 1
ATOM 3636 C C . PRO A 1 482 ? -16.816 -8.263 57.634 1.00 49.19 482 PRO A C 1
ATOM 3638 O O . PRO A 1 482 ? -17.400 -7.611 56.771 1.00 49.19 482 PRO A O 1
ATOM 3641 N N . SER A 1 483 ? -16.424 -9.524 57.446 1.00 43.12 483 SER A N 1
ATOM 3642 C CA . SER A 1 483 ? -16.542 -10.328 56.215 1.00 43.12 483 SER A CA 1
ATOM 3643 C C . SER A 1 483 ? -17.941 -10.977 56.039 1.00 43.12 483 SER A C 1
ATOM 3645 O O . SER A 1 483 ? -18.729 -10.973 56.987 1.00 43.12 483 SER A O 1
ATOM 3647 N N . PRO A 1 484 ? -18.281 -11.557 54.864 1.00 43.34 484 PRO A N 1
ATOM 3648 C CA . PRO A 1 484 ? -19.614 -12.108 54.585 1.00 43.34 484 PRO A CA 1
ATOM 3649 C C . PRO A 1 484 ? -19.760 -13.584 55.012 1.00 43.34 484 PRO A C 1
ATOM 3651 O O . PRO A 1 484 ? -18.754 -14.250 55.266 1.00 43.34 484 PRO A O 1
ATOM 3654 N N . PRO A 1 485 ? -20.990 -14.139 54.980 1.00 48.19 485 PRO A N 1
ATOM 3655 C CA . PRO A 1 485 ? -21.176 -15.587 54.941 1.00 48.19 485 PRO A CA 1
ATOM 3656 C C . PRO A 1 485 ? -22.060 -16.112 53.784 1.00 48.19 485 PRO A C 1
ATOM 3658 O O . PRO A 1 485 ? -23.173 -15.652 53.548 1.00 48.19 485 PRO A O 1
ATOM 3661 N N . SER A 1 486 ? -21.558 -17.194 53.174 1.00 36.09 486 SER A N 1
ATOM 3662 C CA . SER A 1 486 ? -22.279 -18.389 52.688 1.00 36.09 486 SER A CA 1
ATOM 3663 C C . SER A 1 486 ? -23.384 -18.297 51.620 1.00 36.09 486 SER A C 1
ATOM 3665 O O . SER A 1 486 ? -24.536 -17.977 51.908 1.00 36.09 486 SER A O 1
ATOM 3667 N N . SER A 1 487 ? -23.074 -18.859 50.449 1.00 34.91 487 SER A N 1
ATOM 3668 C CA . SER A 1 487 ? -23.978 -19.740 49.692 1.00 34.91 487 SER A CA 1
ATOM 3669 C C . SER A 1 487 ? -23.746 -21.216 50.079 1.00 34.91 487 SER A C 1
ATOM 3671 O O . SER A 1 487 ? -22.658 -21.560 50.552 1.00 34.91 487 SER A O 1
ATOM 3673 N N . PRO A 1 488 ? -24.749 -22.098 49.898 1.00 47.06 488 PRO A N 1
ATOM 3674 C CA . PRO A 1 488 ? -24.454 -23.507 49.604 1.00 47.06 488 PRO A CA 1
ATOM 3675 C C . PRO A 1 488 ? -25.388 -24.185 48.566 1.00 47.06 488 PRO A C 1
ATOM 3677 O O . PRO A 1 488 ? -26.607 -24.061 48.638 1.00 47.06 488 PRO A O 1
ATOM 3680 N N . SER A 1 489 ? -24.777 -25.017 47.708 1.00 34.66 489 SER A N 1
ATOM 3681 C CA . SER A 1 489 ? -25.335 -26.231 47.056 1.00 34.66 489 SER A CA 1
ATOM 3682 C C . SER A 1 489 ? -26.347 -26.143 45.880 1.00 34.66 489 SER A C 1
ATOM 3684 O O . SER A 1 489 ? -27.513 -25.816 46.085 1.00 34.66 489 SER A O 1
ATOM 3686 N N . PRO A 1 490 ? -25.984 -26.657 44.681 1.00 42.72 490 PRO A N 1
ATOM 3687 C CA . PRO A 1 490 ? -26.820 -27.586 43.886 1.00 42.72 490 PRO A CA 1
ATOM 3688 C C . PRO A 1 490 ? -26.757 -29.013 44.514 1.00 42.72 490 PRO A C 1
ATOM 3690 O O . PRO A 1 490 ? -25.856 -29.219 45.333 1.00 42.72 490 PRO A O 1
ATOM 3693 N N . PRO A 1 491 ? -27.626 -30.017 44.200 1.00 46.59 491 PRO A N 1
ATOM 3694 C CA . PRO A 1 491 ? -28.130 -30.338 42.851 1.00 46.59 491 PRO A CA 1
ATOM 3695 C C . PRO A 1 491 ? -29.582 -30.870 42.732 1.00 46.59 491 PRO A C 1
ATOM 3697 O O . PRO A 1 491 ? -30.185 -31.331 43.698 1.00 46.59 491 PRO A O 1
ATOM 3700 N N . SER A 1 492 ? -30.080 -30.972 41.494 1.00 35.38 492 SER A N 1
ATOM 3701 C CA . SER A 1 492 ? -31.019 -32.037 41.102 1.00 35.38 492 SER A CA 1
ATOM 3702 C C . SER A 1 492 ? -31.028 -32.269 39.587 1.00 35.38 492 SER A C 1
ATOM 3704 O O . SER A 1 492 ? -31.527 -31.465 38.805 1.00 35.38 492 SER A O 1
ATOM 3706 N N . SER A 1 493 ? -30.498 -33.417 39.171 1.00 35.66 493 SER A N 1
ATOM 3707 C CA . SER A 1 493 ? -30.824 -34.029 37.887 1.00 35.66 493 SER A CA 1
ATOM 3708 C C . SER A 1 493 ? -32.156 -34.776 38.009 1.00 35.66 493 SER A C 1
ATOM 3710 O O . SER A 1 493 ? -32.344 -35.575 38.926 1.00 35.66 493 SER A O 1
ATOM 3712 N N . SER A 1 494 ? -33.071 -34.562 37.066 1.00 43.06 494 SER A N 1
ATOM 3713 C CA . SER A 1 494 ? -34.220 -35.446 36.853 1.00 43.06 494 SER A CA 1
ATOM 3714 C C . SER A 1 494 ? -34.338 -35.748 35.367 1.00 43.06 494 SER A C 1
ATOM 3716 O O . SER A 1 494 ? -34.626 -34.860 34.568 1.00 43.06 494 SER A O 1
ATOM 3718 N N . SER A 1 495 ? -34.079 -37.000 35.019 1.00 43.75 495 SER A N 1
ATOM 3719 C CA . SER A 1 495 ? -34.208 -37.545 33.675 1.00 43.75 495 SER A CA 1
ATOM 3720 C C . SER A 1 495 ? -35.669 -37.665 33.239 1.00 43.75 495 SER A C 1
ATOM 3722 O O . SER A 1 495 ? -36.499 -38.166 33.999 1.00 43.75 495 SER A O 1
ATOM 3724 N N . ILE A 1 496 ? -35.924 -37.311 31.977 1.00 42.50 496 ILE A N 1
ATOM 3725 C CA . ILE A 1 496 ? -36.665 -38.134 31.007 1.00 42.50 496 ILE A CA 1
ATOM 3726 C C . ILE A 1 496 ? -35.821 -38.147 29.731 1.00 42.50 496 ILE A C 1
ATOM 3728 O O . ILE A 1 496 ? -35.351 -37.049 29.360 1.00 42.50 496 ILE A O 1
#

Nearest PDB structures (foldseek):
  5hcd-assembly1_A  TM=7.701E-01  e=2.208E-19  Homo sapiens
  8cml-assembly1_B  TM=7.631E-01  e=1.768E-19  Homo sapiens
  5hce-assembly1_A  TM=7.668E-01  e=4.547E-19  Homo sapiens
  7op0-assembly1_A  TM=7.420E-01  e=1.582E-19  Homo sapiens
  8coe-assembly1_A  TM=7.873E-01  e=3.552E-18  Homo sapiens

Sequence (496 aa):
DTTGIPEALSRASTFLEQQLNRIQRDPFALAICTYALTLGGSPFAGSFRSTLDSLAISTGTGLVHWTDNTDEFGSVVQPPPIDFLRPYIYEPPTTEVEMSAYALLAYLAAGDIDDAVPIVRWLISQQGSRGGWGSTQDTVVAIQALAEFASGLTAPPASPLNFVTVTLTDPQFPLFRESIIINQENAQVLQQLEIPSMSGLVEITGNGIGVLVMSLAVYYHVDEVTQEPPFVFNVDVRDITTKEIEMIACGQYTGDRDATSMAIMELEIPSGFSVSKEKLAKMFEEADDLIRNFELDGRKLIVYFDEIPKDREVCVTCGAVRTSNVGNVQMNHGKLSDYYQPADNVVASYASTQAQTSGICQLCPECDCSTASEHPLEHDPLSSCLSISLIILLIFPLCIPMSYFVIINIIIIIIIIIIIIIIIIIIIIIIIIIIIITSSSSSSSSSSSSSSSSSSSSSSSSSPSPSPPSPSPSPPLPPSSPSPPSSPSPPSSSSI

Foldseek 3Di:
DCVCVVVVLVVVLVVLLVCCVVCLLPLQSLLQSLLSCLLVVHPCSVVSLVSNVVQWDQDPVRAIWHDPQADPVRHHDDDDPCPPVCVVLDAQQLSRLLSLLSNLSSCLSNVVLVNSVSSLVVNLVQAAPVRAGQFDNSRVSNVVSNVSSVVSDDDDPDDPQQKKKKWKAFPVCRVDIDIDIGDPVCVVPDDDDDDPDPDGDMDIDIDGHDDDRDDDDDDDDDPDDPDDFQKDKDWAWACPDPWKIKIKIKMAGRDDDQKFAKKKKKWFAWDQKDFDPVVVVVQVVVADPQWDDWDDDPRIIMTIGRIHGHVDMGMDMTMIGGRDQAALTAWTKMKMARNSRRSNMDIDTYDDPCRNHDDPCNSCVPDDCVVPDDDPPPPPPPPVVVVVVVVCVVCVVVVVVVVVVVVVVVVVVVVVVVVVVVVVVVVVVVVVVVVVVVVVPPDDDDDDDDDDDDDDDDDDDDDDDDDDDDDDDDDDDDDDDDDDDDDDDDDDDDDD

Radius of gyration: 38.21 Å; Cα contacts (8 Å, |Δi|>4): 584; chains: 1; bounding box: 90×109×108 Å

pLDDT: mean 77.81, std 19.18, range [29.14, 97.56]

InterPro domains:
  IPR008930 Terpenoid cyclases/protein prenyltransferase alpha-alpha toroid [SSF48239] (7-150)
  IPR009048 Alpha-macroglobulin, receptor-binding [PF07677] (259-350)
  IPR009048 Alpha-macroglobulin, receptor-binding [SM01361] (260-350)
  IPR011626 Alpha-macroglobulin-like, TED domain [PF07678] (8-149)
  IPR036595 Alpha-macroglobulin, receptor-binding domain superfamily [G3DSA:2.60.40.690] (227-364)
  IPR036595 Alpha-macroglobulin, receptor-binding domain superfamily [SSF49410] (243-352)
  IPR050473 Alpha-2-macroglobulin/Complement system [PTHR11412] (6-373)

Mean predicted aligned error: 18.54 Å

Secondary structure (DSSP, 8-state):
--TTHHHHHHHHHHHHHT-HHHHTT-HHHHHHHHHHHHHTT-TTHHHHHHHHHHT-EEETTTEEE----B-TTS-B-PPPP--TT-TTS----HHHHHHHHHHHHHHHHHT-HHHHHHHHHHHHHT--TTS--SSSHHHHHHHHHHHHHHHHS-PPP--TT--EEEEEEETTEEEEEEEEEE-TTTTTSPP------SSS--EEEEEESS------------S------SEEEEEEEEEEETTEEEEEEEEEE-SSSSB-SSEEEEEEPPTTEEE-HHHHHHHHHTS-TTEEEEEEETTEEEEEES--BSSS-EEEEEEEEE-S---SPPPEEEEEEESS-TTSEEEEEE--HHHHH--HHHH-TTS-GGG---------TTSHHHHHHHHHHHHHHHHHHHHHHHHHHHHHHHHHHHHHHHHHHHHHHHHHHHHHHHHHT-----------------------------------PPP-----------------

Solvent-accessible surface area (backbone atoms only — not comparable to full-atom values): 30357 Å² total; per-residue (Å²): 138,68,84,62,51,66,60,52,50,52,56,49,52,62,53,56,69,68,39,52,88,77,37,74,84,38,55,52,61,32,17,50,51,22,27,55,27,42,75,67,67,42,90,56,22,63,59,44,40,59,52,45,60,73,60,51,45,71,45,98,87,63,31,35,42,43,69,84,57,49,45,103,84,70,47,75,58,74,73,78,76,83,48,88,92,50,71,89,72,72,68,43,61,25,69,33,44,31,26,31,18,30,37,40,41,29,29,55,66,72,64,42,59,78,79,30,48,30,34,54,57,36,56,60,73,45,47,40,88,84,76,40,46,57,30,66,65,27,27,52,43,33,52,50,30,52,50,54,52,58,69,68,53,82,74,75,77,92,48,100,71,47,28,32,37,41,37,41,37,32,85,92,40,84,84,51,69,52,72,51,79,41,31,87,90,48,67,89,52,93,81,84,81,88,74,94,63,97,70,87,66,79,48,76,48,79,52,70,45,82,89,83,88,87,85,89,74,86,88,85,86,81,98,76,84,92,72,85,46,41,42,52,62,49,52,50,53,45,75,78,47,104,49,32,36,35,38,40,38,36,37,26,33,64,48,92,58,71,43,48,55,44,24,39,39,39,37,49,54,56,75,34,43,47,68,51,70,73,58,49,55,53,51,62,77,73,48,61,91,47,58,74,50,75,48,76,59,93,55,30,42,38,36,35,25,59,41,39,38,45,91,50,75,50,70,47,76,47,66,30,37,55,80,44,89,53,50,60,41,69,75,33,54,31,37,42,30,29,55,60,46,55,84,44,36,40,76,34,76,33,56,47,65,68,39,36,70,29,47,69,59,79,70,30,86,87,54,87,49,91,84,67,72,91,70,83,83,72,86,68,86,73,69,70,54,65,63,52,54,54,52,49,68,67,47,54,76,62,51,55,61,54,54,52,51,52,52,50,51,52,54,51,52,52,53,52,51,52,52,52,52,53,50,52,53,51,50,52,52,51,52,53,51,49,52,54,50,57,68,70,59,77,69,87,86,88,88,85,89,81,82,89,78,88,78,91,78,90,80,89,80,83,86,83,88,87,91,90,84,88,86,87,86,86,89,86,86,86,86,87,87,85,84,89,82,85,86,84,82,87,90,84,91,79,90,130

Organism: Stichopus japonicus (NCBI:txid307972)